Protein 3BRS (pdb70)

Radius of gyration: 25.24 Å; Cα contacts (8 Å, |Δi|>4): 1286; chains: 2; bounding box: 73×68×47 Å

Nearest PDB structures (foldseek):
  3brs-assembly1_A  TM=1.004E+00  e=4.257E-51  Lachnoclostridium phytofermentans ISDg
  3brs-assembly2_B  TM=1.001E+00  e=1.806E-47  Lachnoclostridium phytofermentans ISDg
  1drk-assembly1_A  TM=9.292E-01  e=7.943E-21  Escherichia coli
  1dbp-assembly1_A  TM=9.207E-01  e=5.103E-21  Escherichia coli
  1urp-assembly1_A  TM=7.206E-01  e=2.401E-20  Escherichia coli K-12

Sequence (542 aa):
QYYMICIPKVLDDSSDFWSVLVEGAQMAAKEYEIKLEFMAPEKEEDYLVQNELIEEAIKRKPDVVILLAAADYEKTYDAAKEIKDAGIKLIVIDSGMKQDIADITVATDNIQAGIRIGAVTKNLVRKSGKIGVISFVKNSKTAMDREEGLKIGLSDDSNKIEAIYYCDSNYDKAYDGTVELLTKYPDISVMVGLNQYSATGAARAIKDMSLEAKVKLVCIDSSMEQEGIFEAMVVQKPFNIGYLGVEKALKLLKKEYVPKQLDSGCALITKDQYYMICIPKVLDDSSDFWSVLVEGAQMAAKEYEIKLEFMAPEKEEDYLVQNELIEEAIKRKPDVILLAAADYEKTYDAAKEIKDAGIKLIVIDSGMKQDIADITVATDNIQAGIRIGAVTKNLVRKSGKIGVISFVKNSKTAMDREEGLKIGLSDDSNKIEAIYYCDSNYDKAYDGTVELLTKYPDISVMVGLNQYSATGAARAIKDMSLEAKVKLVCIDSSMEEEGIFEAMVVQKPFNIGYLGVEKALKLLKKEYVPKQLDSGCALITKD

InterPro domains:
  IPR025997 Periplasmic binding protein [PF13407] (45-291)
  IPR028082 Periplasmic binding protein-like I [SSF53822] (43-310)

Solvent-accessible surface area: 23848 Å² total; per-residue (Å²): 164,83,30,0,0,0,0,0,4,6,81,50,113,72,2,23,16,8,28,29,0,21,92,0,0,89,92,0,9,165,108,77,132,15,97,32,55,46,15,21,8,171,93,10,27,21,38,26,49,0,10,96,25,0,95,87,0,26,164,110,165,7,50,0,0,1,0,0,0,3,8,42,74,30,0,67,47,3,0,69,82,0,111,114,48,64,9,59,1,0,2,0,8,0,13,20,113,43,122,17,14,48,0,32,0,16,9,62,7,56,89,0,0,37,94,0,0,52,28,0,63,85,48,1,186,190,78,14,66,0,0,0,0,0,4,14,118,58,0,57,3,1,72,21,9,26,82,0,0,82,96,10,0,57,114,28,38,111,41,26,45,23,43,50,49,0,13,13,63,48,105,37,0,68,68,1,0,50,100,10,12,96,137,56,122,72,6,31,2,0,0,0,0,14,16,12,0,1,35,0,0,25,111,0,1,151,96,60,85,29,88,98,155,7,105,1,0,0,0,6,3,9,130,124,40,155,52,94,26,30,3,14,0,4,8,97,2,72,54,0,0,44,42,0,0,33,44,0,18,67,25,34,119,182,81,187,19,50,121,142,39,100,10,20,32,34,52,78,73,135,174,156,80,43,0,0,1,0,0,4,5,71,56,122,73,2,33,18,9,21,28,0,20,94,0,2,89,101,0,9,165,98,78,133,14,97,31,52,51,16,24,6,172,98,10,30,22,33,30,50,0,13,96,27,0,94,91,0,25,163,119,160,7,52,0,0,3,0,0,0,2,4,42,71,44,0,66,53,6,1,86,89,0,147,123,51,65,8,52,6,0,3,2,7,1,11,18,110,44,146,45,19,44,0,35,0,16,7,67,8,52,84,0,0,44,86,0,0,52,26,0,64,75,50,0,150,180,83,16,75,0,0,0,0,0,4,12,121,46,0,62,3,1,73,20,8,25,82,0,0,87,91,11,0,63,110,28,29,112,45,27,47,25,42,46,41,0,10,14,61,46,100,36,0,67,71,0,0,50,94,9,12,97,137,58,117,72,6,28,0,0,0,0,0,14,27,13,0,0,28,0,0,22,118,0,8,133,91,60,86,21,79,107,151,10,87,4,0,0,0,8,3,23,138,99,134,126,59,86,13,35,3,10,0,6,9,95,0,78,59,0,2,49,40,0,0,38,45,0,20,61,25,34,116,175,86,172,19,50,131,140,34,101,6,20,34,34,53,82,94,117,185

Structure (mmCIF, N/CA/C/O backbone):
data_3BRS
#
_entry.id   3BRS
#
_cell.length_a   68.620
_cell.length_b   54.700
_cell.length_c   90.240
_cell.angle_alpha   90.00
_cell.angle_beta   111.78
_cell.angle_gamma   90.00
#
_symmetry.space_group_name_H-M   'P 1 21 1'
#
loop_
_entity.id
_entity.type
_entity.pdbx_description
1 polymer 'Periplasmic binding protein/LacI transcriptional regulator'
2 water water
#
loop_
_atom_site.group_PDB
_atom_site.id
_atom_site.type_symbol
_atom_site.label_atom_id
_atom_site.label_alt_id
_atom_site.label_comp_id
_atom_site.label_asym_id
_atom_site.label_entity_id
_atom_site.label_seq_id
_atom_site.pdbx_PDB_ins_code
_atom_site.Cartn_x
_atom_site.Cartn_y
_atom_site.Cartn_z
_atom_site.occupancy
_atom_site.B_iso_or_equiv
_atom_site.auth_seq_id
_atom_site.auth_comp_id
_atom_site.auth_asym_id
_atom_site.auth_atom_id
_atom_site.pdbx_PDB_model_num
ATOM 1 N N . GLN A 1 5 ? 68.390 64.882 40.987 1.00 40.70 5 GLN A N 1
ATOM 2 C CA . GLN A 1 5 ? 68.804 63.766 40.074 1.00 41.52 5 GLN A CA 1
ATOM 3 C C . GLN A 1 5 ? 67.657 63.326 39.193 1.00 43.61 5 GLN A C 1
ATOM 4 O O . GLN A 1 5 ? 66.512 63.151 39.666 1.00 45.20 5 GLN A O 1
ATOM 10 N N . TYR A 1 6 ? 67.981 63.122 37.918 1.00 40.93 6 TYR A N 1
ATOM 11 C CA . TYR A 1 6 ? 67.060 62.532 36.959 1.00 34.63 6 TYR A CA 1
ATOM 12 C C . TYR A 1 6 ? 66.757 61.079 37.281 1.00 30.66 6 TYR A C 1
ATOM 13 O O . TYR A 1 6 ? 67.672 60.318 37.624 1.00 27.05 6 TYR A O 1
ATOM 22 N N . TYR A 1 7 ? 65.460 60.718 37.183 1.00 29.79 7 TYR A N 1
ATOM 23 C CA . TYR A 1 7 ? 64.983 59.349 37.413 1.00 29.70 7 TYR A CA 1
ATOM 24 C C . TYR A 1 7 ? 64.499 58.721 36.057 1.00 32.30 7 TYR A C 1
ATOM 25 O O . TYR A 1 7 ? 63.544 59.201 35.438 1.00 33.06 7 TYR A O 1
ATOM 34 N N . MET A 1 8 ? 65.191 57.656 35.642 1.00 29.46 8 MET A N 1
ATOM 35 C CA . MET A 1 8 ? 64.980 56.951 34.357 1.00 29.83 8 MET A CA 1
ATOM 36 C C . MET A 1 8 ? 64.652 55.483 34.622 1.00 29.69 8 MET A C 1
ATOM 37 O O . MET A 1 8 ? 65.196 54.866 35.515 1.00 28.90 8 MET A O 1
ATOM 42 N N . ILE A 1 9 ? 63.690 54.920 33.905 1.00 29.57 9 ILE A N 1
ATOM 43 C CA . ILE A 1 9 ? 63.422 53.473 34.141 1.00 27.83 9 ILE A CA 1
ATOM 44 C C . ILE A 1 9 ? 63.638 52.775 32.832 1.00 30.89 9 ILE A C 1
ATOM 45 O O . ILE A 1 9 ? 63.042 53.176 31.833 1.00 27.01 9 ILE A O 1
ATOM 50 N N . CYS A 1 10 ? 64.518 51.765 32.826 1.00 33.94 10 CYS A N 1
ATOM 51 C CA . CYS A 1 10 ? 64.789 50.984 31.601 1.00 33.33 10 CYS A CA 1
ATOM 52 C C . CYS A 1 10 ? 63.932 49.711 31.551 1.00 33.18 10 CYS A C 1
ATOM 53 O O . CYS A 1 10 ? 63.868 48.976 32.572 1.00 35.66 10 CYS A O 1
ATOM 56 N N . ILE A 1 11 ? 63.285 49.429 30.419 1.00 29.85 11 ILE A N 1
ATOM 57 C CA . ILE A 1 11 ? 62.387 48.263 30.323 1.00 31.78 11 ILE A CA 1
ATOM 58 C C . ILE A 1 11 ? 62.836 47.451 29.178 1.00 32.57 11 ILE A C 1
ATOM 59 O O . ILE A 1 11 ? 62.378 47.674 28.071 1.00 30.82 11 ILE A O 1
ATOM 64 N N . PRO A 1 12 ? 63.823 46.579 29.400 1.00 34.31 12 PRO A N 1
ATOM 65 C CA . PRO A 1 12 ? 64.252 45.691 28.290 1.00 31.92 12 PRO A CA 1
ATOM 66 C C . PRO A 1 12 ? 63.161 44.652 27.942 1.00 32.64 12 PRO A C 1
ATOM 67 O O . PRO A 1 12 ? 62.089 44.657 28.540 1.00 34.10 12 PRO A O 1
ATOM 71 N N . LYS A 1 13 ? 63.363 43.826 26.915 1.00 32.38 13 LYS A N 1
ATOM 72 C CA . LYS A 1 13 ? 62.374 42.798 26.589 1.00 28.55 13 LYS A CA 1
ATOM 73 C C . LYS A 1 13 ? 62.473 41.692 27.614 1.00 30.07 13 LYS A C 1
ATOM 74 O O . LYS A 1 13 ? 61.424 41.089 27.924 1.00 29.43 13 LYS A O 1
ATOM 80 N N . VAL A 1 14 ? 63.716 41.412 28.078 1.00 26.83 14 VAL A N 1
ATOM 81 C CA . VAL A 1 14 ? 64.035 40.560 29.240 1.00 33.17 14 VAL A CA 1
ATOM 82 C C . VAL A 1 14 ? 65.310 41.028 29.949 1.00 35.45 14 VAL A C 1
ATOM 83 O O . VAL A 1 14 ? 66.172 41.643 29.334 1.00 36.51 14 VAL A O 1
ATOM 87 N N . LEU A 1 15 ? 65.457 40.619 31.205 1.00 38.26 15 LEU A N 1
ATOM 88 C CA . LEU A 1 15 ? 66.734 40.692 31.918 1.00 44.12 15 LEU A CA 1
ATOM 89 C C . LEU A 1 15 ? 67.243 39.270 32.118 1.00 48.20 15 LEU A C 1
ATOM 90 O O . LEU A 1 15 ? 67.103 38.742 33.184 1.00 49.59 15 LEU A O 1
ATOM 95 N N . ASP A 1 16 ? 67.801 38.650 31.086 1.00 51.86 16 ASP A N 1
ATOM 96 C CA . ASP A 1 16 ? 68.097 37.232 31.112 1.00 55.23 16 ASP A CA 1
ATOM 97 C C . ASP A 1 16 ? 69.493 37.089 31.668 1.00 59.04 16 ASP A C 1
ATOM 98 O O . ASP A 1 16 ? 69.658 36.537 32.746 1.00 61.87 16 ASP A O 1
ATOM 103 N N . ASP A 1 17 ? 70.502 37.576 30.959 1.00 58.06 17 ASP A N 1
ATOM 104 C CA . ASP A 1 17 ? 71.854 37.534 31.504 1.00 59.67 17 ASP A CA 1
ATOM 105 C C . ASP A 1 17 ? 72.616 36.188 31.435 1.00 57.76 17 ASP A C 1
ATOM 106 O O . ASP A 1 17 ? 73.767 36.120 31.791 1.00 58.21 17 ASP A O 1
ATOM 111 N N . SER A 1 18 ? 71.977 35.143 30.935 1.00 56.76 18 SER A N 1
ATOM 112 C CA . SER A 1 18 ? 72.689 34.179 30.123 1.00 56.23 18 SER A CA 1
ATOM 113 C C . SER A 1 18 ? 72.716 34.821 28.724 1.00 54.83 18 SER A C 1
ATOM 114 O O . SER A 1 18 ? 73.510 34.442 27.857 1.00 55.12 18 SER A O 1
ATOM 117 N N . SER A 1 19 ? 71.846 35.818 28.523 1.00 51.84 19 SER A N 1
ATOM 118 C CA . SER A 1 19 ? 71.808 36.615 27.273 1.00 47.93 19 SER A CA 1
ATOM 119 C C . SER A 1 19 ? 72.970 37.632 27.211 1.00 46.81 19 SER A C 1
ATOM 120 O O . SER A 1 19 ? 73.142 38.464 28.072 1.00 49.63 19 SER A O 1
ATOM 123 N N . ASP A 1 20 ? 73.779 37.581 26.192 1.00 43.51 20 ASP A N 1
ATOM 124 C CA . ASP A 1 20 ? 74.872 38.451 26.199 1.00 44.49 20 ASP A CA 1
ATOM 125 C C . ASP A 1 20 ? 74.465 39.795 25.596 1.00 43.79 20 ASP A C 1
ATOM 126 O O . ASP A 1 20 ? 75.141 40.779 25.823 1.00 47.18 20 ASP A O 1
ATOM 131 N N . PHE A 1 21 ? 73.367 39.853 24.848 1.00 40.32 21 PHE A N 1
ATOM 132 C CA . PHE A 1 21 ? 72.832 41.145 24.393 1.00 37.97 21 PHE A CA 1
ATOM 133 C C . PHE A 1 21 ? 72.215 41.920 25.568 1.00 36.89 21 PHE A C 1
ATOM 134 O O . PHE A 1 21 ? 72.535 43.075 25.773 1.00 34.64 21 PHE A O 1
ATOM 142 N N . TRP A 1 22 ? 71.272 41.299 26.269 1.00 34.93 22 TRP A N 1
ATOM 143 C CA . TRP A 1 22 ? 70.571 42.019 27.299 1.00 34.62 22 TRP A CA 1
ATOM 144 C C . TRP A 1 22 ? 71.504 42.353 28.410 1.00 35.16 22 TRP A C 1
ATOM 145 O O . TRP A 1 22 ? 71.386 43.428 29.018 1.00 35.80 22 TRP A O 1
ATOM 156 N N . SER A 1 23 ? 72.459 41.477 28.670 1.00 33.72 23 SER A N 1
ATOM 157 C CA . SER A 1 23 ? 73.415 41.732 29.769 1.00 32.67 23 SER A CA 1
ATOM 158 C C . SER A 1 23 ? 74.258 42.939 29.502 1.00 30.03 23 SER A C 1
ATOM 159 O O . SER A 1 23 ? 74.502 43.683 30.397 1.00 30.81 23 SER A O 1
ATOM 162 N N . VAL A 1 24 ? 74.804 43.067 28.311 1.00 28.77 24 VAL A N 1
ATOM 163 C CA . VAL A 1 24 ? 75.712 44.164 28.005 1.00 30.72 24 VAL A CA 1
ATOM 164 C C . VAL A 1 24 ? 75.016 45.526 27.824 1.00 31.93 24 VAL A C 1
ATOM 165 O O . VAL A 1 24 ? 75.562 46.572 28.202 1.00 32.01 24 VAL A O 1
ATOM 169 N N . LEU A 1 25 ? 73.771 45.497 27.298 1.00 30.46 25 LEU A N 1
ATOM 170 C CA . LEU A 1 25 ? 72.920 46.695 27.127 1.00 29.99 25 LEU A CA 1
ATOM 171 C C . LEU A 1 25 ? 72.731 47.300 28.496 1.00 29.27 25 LEU A C 1
ATOM 172 O O . LEU A 1 25 ? 72.840 48.513 28.710 1.00 31.64 25 LEU A O 1
ATOM 177 N N . VAL A 1 26 ? 72.458 46.450 29.452 1.00 25.69 26 VAL A N 1
ATOM 178 C CA . VAL A 1 26 ? 72.261 46.892 30.850 1.00 24.10 26 VAL A CA 1
ATOM 179 C C . VAL A 1 26 ? 73.547 47.509 31.339 1.00 26.29 26 VAL A C 1
ATOM 180 O O . VAL A 1 26 ? 73.522 48.596 31.916 1.00 30.12 26 VAL A O 1
ATOM 184 N N . GLU A 1 27 ? 74.694 46.856 31.104 1.00 25.11 27 GLU A N 1
ATOM 185 C CA . GLU A 1 27 ? 75.975 47.453 31.500 1.00 27.53 27 GLU A CA 1
ATOM 186 C C . GLU A 1 27 ? 76.201 48.755 30.887 1.00 29.85 27 GLU A C 1
ATOM 187 O O . GLU A 1 27 ? 76.694 49.645 31.574 1.00 31.52 27 GLU A O 1
ATOM 193 N N . GLY A 1 28 ? 75.860 48.934 29.591 1.00 31.32 28 GLY A N 1
ATOM 194 C CA . GLY A 1 28 ? 76.114 50.229 29.002 1.00 29.83 28 GLY A CA 1
ATOM 195 C C . GLY A 1 28 ? 75.260 51.335 29.590 1.00 29.77 28 GLY A C 1
ATOM 196 O O . GLY A 1 28 ? 75.694 52.418 29.717 1.00 27.22 28 GLY A O 1
ATOM 197 N N . ALA A 1 29 ? 73.988 51.076 29.880 1.00 31.07 29 ALA A N 1
ATOM 198 C CA . ALA A 1 29 ? 73.118 52.075 30.432 1.00 28.01 29 ALA A CA 1
ATOM 199 C C . ALA A 1 29 ? 73.493 52.351 31.917 1.00 28.80 29 ALA A C 1
ATOM 200 O O . ALA A 1 29 ? 73.494 53.498 32.399 1.00 28.34 29 ALA A O 1
ATOM 202 N N . GLN A 1 30 ? 73.860 51.329 32.660 1.00 29.26 30 GLN A N 1
ATOM 203 C CA . GLN A 1 30 ? 74.327 51.595 34.010 1.00 31.78 30 GLN A CA 1
ATOM 204 C C . GLN A 1 30 ? 75.654 52.333 34.015 1.00 34.73 30 GLN A C 1
ATOM 205 O O . GLN A 1 30 ? 75.907 53.081 34.969 1.00 36.19 30 GLN A O 1
ATOM 211 N N . MET A 1 31 ? 76.501 52.158 32.989 1.00 34.52 31 MET A N 1
ATOM 212 C CA . MET A 1 31 ? 77.711 52.995 32.902 1.00 37.65 31 MET A CA 1
ATOM 213 C C . MET A 1 31 ? 77.425 54.479 32.580 1.00 35.91 31 MET A C 1
ATOM 214 O O . MET A 1 31 ? 77.919 55.401 33.244 1.00 33.92 31 MET A O 1
ATOM 219 N N . ALA A 1 32 ? 76.634 54.724 31.559 1.00 35.64 32 ALA A N 1
ATOM 220 C CA . ALA A 1 32 ? 76.087 56.085 31.403 1.00 35.39 32 ALA A CA 1
ATOM 221 C C . ALA A 1 32 ? 75.442 56.692 32.708 1.00 36.66 32 ALA A C 1
ATOM 222 O O . ALA A 1 32 ? 75.742 57.843 33.046 1.00 36.12 32 ALA A O 1
ATOM 224 N N . ALA A 1 33 ? 74.560 55.962 33.415 1.00 36.40 33 ALA A N 1
ATOM 225 C CA . ALA A 1 33 ? 73.916 56.493 34.655 1.00 35.57 33 ALA A CA 1
ATOM 226 C C . ALA A 1 33 ? 74.924 56.833 35.725 1.00 37.25 33 ALA A C 1
ATOM 227 O O . ALA A 1 33 ? 74.713 57.754 36.550 1.00 38.27 33 ALA A O 1
ATOM 229 N N . LYS A 1 34 ? 75.949 55.994 35.790 1.00 37.30 34 LYS A N 1
ATOM 230 C CA . LYS A 1 34 ? 77.111 56.227 36.656 1.00 37.76 34 LYS A CA 1
ATOM 231 C C . LYS A 1 34 ? 77.767 57.535 36.226 1.00 37.76 34 LYS A C 1
ATOM 232 O O . LYS A 1 34 ? 77.995 58.419 37.025 1.00 38.27 34 LYS A O 1
ATOM 238 N N . GLU A 1 35 ? 78.048 57.654 34.940 1.00 39.38 35 GLU A N 1
ATOM 239 C CA . GLU A 1 35 ? 78.893 58.740 34.425 1.00 41.26 35 GLU A CA 1
ATOM 240 C C . GLU A 1 35 ? 78.173 60.061 34.556 1.00 41.11 35 GLU A C 1
ATOM 241 O O . GLU A 1 35 ? 78.798 61.105 34.740 1.00 40.15 35 GLU A O 1
ATOM 247 N N . TYR A 1 36 ? 76.844 60.007 34.435 1.00 41.14 36 TYR A N 1
ATOM 248 C CA . TYR A 1 36 ? 76.006 61.191 34.519 1.00 42.32 36 TYR A CA 1
ATOM 249 C C . TYR A 1 36 ? 75.225 61.379 35.841 1.00 42.83 36 TYR A C 1
ATOM 250 O O . TYR A 1 36 ? 74.436 62.322 35.953 1.00 41.08 36 TYR A O 1
ATOM 259 N N . GLU A 1 37 ? 75.445 60.504 36.842 1.00 43.98 37 GLU A N 1
ATOM 260 C CA . GLU A 1 37 ? 74.759 60.638 38.130 1.00 42.74 37 GLU A CA 1
ATOM 261 C C . GLU A 1 37 ? 73.221 60.559 37.954 1.00 41.35 37 GLU A C 1
ATOM 262 O O . GLU A 1 37 ? 72.482 61.511 38.294 1.00 41.11 37 GLU A O 1
ATOM 268 N N . ILE A 1 38 ? 72.751 59.435 37.425 1.00 39.19 38 ILE A N 1
ATOM 269 C CA . ILE A 1 38 ? 71.347 59.296 37.075 1.00 37.88 38 ILE A CA 1
ATOM 270 C C . ILE A 1 38 ? 70.775 58.227 37.998 1.00 39.67 38 ILE A C 1
ATOM 271 O O . ILE A 1 38 ? 71.436 57.248 38.287 1.00 40.97 38 ILE A O 1
ATOM 276 N N . LYS A 1 39 ? 69.553 58.398 38.483 1.00 39.16 39 LYS A N 1
ATOM 277 C CA . LYS A 1 39 ? 68.918 57.279 39.151 1.00 38.10 39 LYS A CA 1
ATOM 278 C C . LYS A 1 39 ? 68.255 56.378 38.093 1.00 36.44 39 LYS A C 1
ATOM 279 O O . LYS A 1 39 ? 67.380 56.834 37.432 1.00 39.92 39 LYS A O 1
ATOM 285 N N . LEU A 1 40 ? 68.648 55.103 37.978 1.00 35.02 40 LEU A N 1
ATOM 286 C CA . LEU A 1 40 ? 68.192 54.181 36.894 1.00 36.57 40 LEU A CA 1
ATOM 287 C C . LEU A 1 40 ? 67.665 52.884 37.523 1.00 35.46 40 LEU A C 1
ATOM 288 O O . LEU A 1 40 ? 68.412 52.181 38.229 1.00 32.56 40 LEU A O 1
ATOM 293 N N . GLU A 1 41 ? 66.383 52.574 37.285 1.00 35.38 41 GLU A N 1
ATOM 294 C CA . GLU A 1 41 ? 65.863 51.255 37.645 1.00 34.45 41 GLU A CA 1
ATOM 295 C C . GLU A 1 41 ? 65.636 50.410 36.328 1.00 32.94 41 GLU A C 1
ATOM 296 O O . GLU A 1 41 ? 65.458 50.985 35.244 1.00 30.98 41 GLU A O 1
ATOM 302 N N . PHE A 1 42 ? 65.706 49.059 36.416 1.00 33.09 42 PHE A N 1
ATOM 303 C CA . PHE A 1 42 ? 65.268 48.097 35.361 1.00 31.52 42 PHE A CA 1
ATOM 304 C C . PHE A 1 42 ? 64.034 47.271 35.749 1.00 32.03 42 PHE A C 1
ATOM 305 O O . PHE A 1 42 ? 63.856 46.928 36.909 1.00 35.48 42 PHE A O 1
ATOM 313 N N . MET A 1 43 ? 63.146 47.039 34.809 1.00 28.86 43 MET A N 1
ATOM 314 C CA . MET A 1 43 ? 61.932 46.276 35.031 1.00 33.63 43 MET A CA 1
ATOM 315 C C . MET A 1 43 ? 61.843 45.478 33.720 1.00 34.61 43 MET A C 1
ATOM 316 O O . MET A 1 43 ? 62.106 46.058 32.704 1.00 34.85 43 MET A O 1
ATOM 321 N N . ALA A 1 44 ? 61.485 44.182 33.728 1.00 33.44 44 ALA A N 1
ATOM 322 C CA . ALA A 1 44 ? 61.447 43.410 32.494 1.00 33.70 44 ALA A CA 1
ATOM 323 C C . ALA A 1 44 ? 60.637 42.186 32.842 1.00 35.80 44 ALA A C 1
ATOM 324 O O . ALA A 1 44 ? 60.611 41.775 34.030 1.00 34.98 44 ALA A O 1
ATOM 326 N N . PRO A 1 45 ? 59.916 41.633 31.843 1.00 35.21 45 PRO A N 1
ATOM 327 C CA . PRO A 1 45 ? 59.248 40.327 32.106 1.00 32.74 45 PRO A CA 1
ATOM 328 C C . PRO A 1 45 ? 60.311 39.249 32.151 1.00 28.48 45 PRO A C 1
ATOM 329 O O . PRO A 1 45 ? 61.569 39.522 31.999 1.00 26.18 45 PRO A O 1
ATOM 333 N N . GLU A 1 46 ? 59.830 38.040 32.332 1.00 29.06 46 GLU A N 1
ATOM 334 C CA . GLU A 1 46 ? 60.732 36.916 32.393 1.00 34.75 46 GLU A CA 1
ATOM 335 C C . GLU A 1 46 ? 61.005 36.324 31.070 1.00 35.37 46 GLU A C 1
ATOM 336 O O . GLU A 1 46 ? 61.992 35.665 30.903 1.00 37.54 46 GLU A O 1
ATOM 342 N N . LYS A 1 47 ? 60.170 36.636 30.095 1.00 34.96 47 LYS A N 1
ATOM 343 C CA . LYS A 1 47 ? 60.324 36.129 28.725 1.00 33.55 47 LYS A CA 1
ATOM 344 C C . LYS A 1 47 ? 60.186 37.243 27.750 1.00 31.69 47 LYS A C 1
ATOM 345 O O . LYS A 1 47 ? 59.218 37.986 27.853 1.00 30.25 47 LYS A O 1
ATOM 351 N N . GLU A 1 48 ? 60.990 37.230 26.682 1.00 31.00 48 GLU A N 1
ATOM 352 C CA . GLU A 1 48 ? 60.932 38.217 25.564 1.00 30.78 48 GLU A CA 1
ATOM 353 C C . GLU A 1 48 ? 59.597 38.485 24.920 1.00 33.56 48 GLU A C 1
ATOM 354 O O . GLU A 1 48 ? 59.301 39.632 24.400 1.00 34.12 48 GLU A O 1
ATOM 360 N N . GLU A 1 49 ? 58.814 37.430 24.826 1.00 32.86 49 GLU A N 1
ATOM 361 C CA . GLU A 1 49 ? 57.566 37.536 24.072 1.00 34.48 49 GLU A CA 1
ATOM 362 C C . GLU A 1 49 ? 56.405 37.916 24.935 1.00 36.75 49 GLU A C 1
ATOM 363 O O . GLU A 1 49 ? 55.280 38.062 24.441 1.00 38.39 49 GLU A O 1
ATOM 369 N N . ASP A 1 50 ? 56.617 38.063 26.245 1.00 38.67 50 ASP A N 1
ATOM 370 C CA . ASP A 1 50 ? 55.476 38.329 27.115 1.00 33.41 50 ASP A CA 1
ATOM 371 C C . ASP A 1 50 ? 55.066 39.810 27.049 1.00 31.78 50 ASP A C 1
ATOM 372 O O . ASP A 1 50 ? 55.160 40.590 27.988 1.00 32.09 50 ASP A O 1
ATOM 377 N N . TYR A 1 51 ? 54.569 40.250 25.928 1.00 30.31 51 TYR A N 1
ATOM 378 C CA . TYR A 1 51 ? 54.203 41.695 25.854 1.00 28.59 51 TYR A CA 1
ATOM 379 C C . TYR A 1 51 ? 53.103 42.113 26.866 1.00 30.90 51 TYR A C 1
ATOM 380 O O . TYR A 1 51 ? 52.987 43.311 27.173 1.00 31.00 51 TYR A O 1
ATOM 389 N N . LEU A 1 52 ? 52.327 41.171 27.420 1.00 29.82 52 LEU A N 1
ATOM 390 C CA . LEU A 1 52 ? 51.143 41.588 28.171 1.00 31.31 52 LEU A CA 1
ATOM 391 C C . LEU A 1 52 ? 51.676 42.052 29.548 1.00 30.45 52 LEU A C 1
ATOM 392 O O . LEU A 1 52 ? 51.185 43.011 30.211 1.00 26.83 52 LEU A O 1
ATOM 397 N N . VAL A 1 53 ? 52.784 41.399 29.889 1.00 33.40 53 VAL A N 1
ATOM 398 C CA . VAL A 1 53 ? 53.455 41.586 31.144 1.00 33.73 53 VAL A CA 1
ATOM 399 C C . VAL A 1 53 ? 54.335 42.767 31.015 1.00 31.13 53 VAL A C 1
ATOM 400 O O . VAL A 1 53 ? 54.475 43.542 31.974 1.00 32.45 53 VAL A O 1
ATOM 404 N N . GLN A 1 54 ? 54.919 42.922 29.855 1.00 24.54 54 GLN A N 1
ATOM 405 C CA . GLN A 1 54 ? 55.667 44.188 29.568 1.00 26.25 54 GLN A CA 1
ATOM 406 C C . GLN A 1 54 ? 54.811 45.428 29.585 1.00 26.19 54 GLN A C 1
ATOM 407 O O . GLN A 1 54 ? 55.185 46.459 30.153 1.00 27.04 54 GLN A O 1
ATOM 413 N N . ASN A 1 55 ? 53.610 45.318 29.009 1.00 23.73 55 ASN A N 1
ATOM 414 C CA . ASN A 1 55 ? 52.604 46.401 29.146 1.00 24.39 55 ASN A CA 1
ATOM 415 C C . ASN A 1 55 ? 52.199 46.737 30.582 1.00 25.41 55 ASN A C 1
ATOM 416 O O . ASN A 1 55 ? 52.036 47.915 30.967 1.00 29.55 55 ASN A O 1
ATOM 421 N N . GLU A 1 56 ? 52.003 45.732 31.404 1.00 25.25 56 GLU A N 1
ATOM 422 C CA . GLU A 1 56 ? 51.763 45.958 32.846 1.00 25.05 56 GLU A CA 1
ATOM 423 C C . GLU A 1 56 ? 52.895 46.708 33.504 1.00 25.48 56 GLU A C 1
ATOM 424 O O . GLU A 1 56 ? 52.655 47.601 34.295 1.00 32.34 56 GLU A O 1
ATOM 430 N N . LEU A 1 57 ? 54.141 46.316 33.206 1.00 21.48 57 LEU A N 1
ATOM 431 C CA . LEU A 1 57 ? 55.388 46.951 33.754 1.00 22.15 57 LEU A CA 1
ATOM 432 C C . LEU A 1 57 ? 55.524 48.392 33.265 1.00 28.62 57 LEU A C 1
ATOM 433 O O . LEU A 1 57 ? 55.940 49.274 34.001 1.00 31.76 57 LEU A O 1
ATOM 438 N N . ILE A 1 58 ? 55.161 48.672 32.003 1.00 27.87 58 ILE A N 1
ATOM 439 C CA . ILE A 1 58 ? 55.099 50.076 31.594 1.00 24.48 58 ILE A CA 1
ATOM 440 C C . ILE A 1 58 ? 54.075 50.839 32.379 1.00 27.49 58 ILE A C 1
ATOM 441 O O . ILE A 1 58 ? 54.363 51.930 32.817 1.00 27.47 58 ILE A O 1
ATOM 446 N N . GLU A 1 59 ? 52.860 50.314 32.528 1.00 31.02 59 GLU A N 1
ATOM 447 C CA . GLU A 1 59 ? 51.890 51.027 33.317 1.00 35.18 59 GLU A CA 1
ATOM 448 C C . GLU A 1 59 ? 52.484 51.352 34.746 1.00 35.45 59 GLU A C 1
ATOM 449 O O . GLU A 1 59 ? 52.380 52.510 35.261 1.00 32.17 59 GLU A O 1
ATOM 455 N N . GLU A 1 60 ? 53.070 50.318 35.381 1.00 37.64 60 GLU A N 1
ATOM 456 C CA . GLU A 1 60 ? 53.745 50.417 36.686 1.00 36.72 60 GLU A CA 1
ATOM 457 C C . GLU A 1 60 ? 54.879 51.484 36.624 1.00 33.94 60 GLU A C 1
ATOM 458 O O . GLU A 1 60 ? 55.082 52.244 37.602 1.00 31.28 60 GLU A O 1
ATOM 464 N N . ALA A 1 61 ? 55.631 51.504 35.516 1.00 29.88 61 ALA A N 1
ATOM 465 C CA . ALA A 1 61 ? 56.749 52.456 35.285 1.00 32.79 61 ALA A CA 1
ATOM 466 C C . ALA A 1 61 ? 56.220 53.899 35.362 1.00 36.80 61 ALA A C 1
ATOM 467 O O . ALA A 1 61 ? 56.710 54.739 36.095 1.00 37.68 61 ALA A O 1
ATOM 469 N N . ILE A 1 62 ? 55.136 54.133 34.632 1.00 37.50 62 ILE A N 1
ATOM 470 C CA . ILE A 1 62 ? 54.452 55.419 34.577 1.00 37.30 62 ILE A CA 1
ATOM 471 C C . ILE A 1 62 ? 54.004 55.882 35.962 1.00 35.87 62 ILE A C 1
ATOM 472 O O . ILE A 1 62 ? 54.207 57.036 36.279 1.00 34.62 62 ILE A O 1
ATOM 477 N N . LYS A 1 63 ? 53.409 54.999 36.763 1.00 34.69 63 LYS A N 1
ATOM 478 C CA . LYS A 1 63 ? 53.081 55.349 38.164 1.00 37.45 63 LYS A CA 1
ATOM 479 C C . LYS A 1 63 ? 54.260 55.586 39.093 1.00 37.90 63 LYS A C 1
ATOM 480 O O . LYS A 1 63 ? 54.098 56.197 40.147 1.00 40.22 63 LYS A O 1
ATOM 486 N N . ARG A 1 64 ? 55.461 55.163 38.725 1.00 37.04 64 ARG A N 1
ATOM 487 C CA . ARG A 1 64 ? 56.645 55.589 39.499 1.00 32.18 64 ARG A CA 1
ATOM 488 C C . ARG A 1 64 ? 57.109 57.014 39.212 1.00 32.62 64 ARG A C 1
ATOM 489 O O . ARG A 1 64 ? 57.978 57.506 39.882 1.00 30.82 64 ARG A O 1
ATOM 497 N N . LYS A 1 65 ? 56.527 57.705 38.216 1.00 38.04 65 LYS A N 1
ATOM 498 C CA . LYS A 1 65 ? 56.857 59.166 37.905 1.00 36.45 65 LYS A CA 1
ATOM 499 C C . LYS A 1 65 ? 58.391 59.334 37.654 1.00 36.30 65 LYS A C 1
ATOM 500 O O . LYS A 1 65 ? 59.085 60.161 38.201 1.00 38.00 65 LYS A O 1
ATOM 506 N N . PRO A 1 66 ? 58.907 58.541 36.749 1.00 32.27 66 PRO A N 1
ATOM 507 C CA . PRO A 1 66 ? 60.298 58.787 36.241 1.00 27.64 66 PRO A CA 1
ATOM 508 C C . PRO A 1 66 ? 60.289 59.994 35.238 1.00 27.32 66 PRO A C 1
ATOM 509 O O . PRO A 1 66 ? 59.196 60.487 34.816 1.00 28.60 66 PRO A O 1
ATOM 513 N N . ASP A 1 67 ? 61.462 60.498 34.884 1.00 25.19 67 ASP A N 1
ATOM 514 C CA . ASP A 1 67 ? 61.580 61.539 33.894 1.00 27.13 67 ASP A CA 1
ATOM 515 C C . ASP A 1 67 ? 61.581 60.922 32.485 1.00 28.72 67 ASP A C 1
ATOM 516 O O . ASP A 1 67 ? 61.144 61.540 31.498 1.00 31.32 67 ASP A O 1
ATOM 521 N N . VAL A 1 68 ? 62.040 59.676 32.398 1.00 26.93 68 VAL A N 1
ATOM 522 C CA A VAL A 1 68 ? 62.299 58.997 31.110 0.50 26.13 68 VAL A CA 1
ATOM 523 C CA B VAL A 1 68 ? 62.217 59.016 31.089 0.50 26.51 68 VAL A CA 1
ATOM 524 C C . VAL A 1 68 ? 61.986 57.539 31.256 1.00 28.03 68 VAL A C 1
ATOM 525 O O . VAL A 1 68 ? 62.290 56.954 32.289 1.00 29.85 68 VAL A O 1
ATOM 532 N N . ILE A 1 69 ? 61.409 56.926 30.239 1.00 29.63 69 ILE A N 1
ATOM 533 C CA . ILE A 1 69 ? 61.358 55.463 30.245 1.00 29.40 69 ILE A CA 1
ATOM 534 C C . ILE A 1 69 ? 62.097 55.032 28.994 1.00 29.62 69 ILE A C 1
ATOM 535 O O . ILE A 1 69 ? 61.834 55.587 27.908 1.00 27.98 69 ILE A O 1
ATOM 540 N N . LEU A 1 70 ? 63.041 54.088 29.107 1.00 30.21 70 LEU A N 1
ATOM 541 C CA . LEU A 1 70 ? 63.683 53.518 27.905 1.00 30.11 70 LEU A CA 1
ATOM 542 C C . LEU A 1 70 ? 63.041 52.161 27.623 1.00 30.20 70 LEU A C 1
ATOM 543 O O . LEU A 1 70 ? 62.968 51.349 28.534 1.00 31.28 70 LEU A O 1
ATOM 548 N N . LEU A 1 71 ? 62.658 51.852 26.378 1.00 25.16 71 LEU A N 1
ATOM 549 C CA . LEU A 1 71 ? 61.769 50.753 26.241 1.00 23.36 71 LEU A CA 1
ATOM 550 C C . LEU A 1 71 ? 62.201 49.981 25.063 1.00 26.67 71 LEU A C 1
ATOM 551 O O . LEU A 1 71 ? 62.377 50.589 24.002 1.00 29.13 71 LEU A O 1
ATOM 556 N N . ALA A 1 72 ? 62.369 48.657 25.231 1.00 26.30 72 ALA A N 1
ATOM 557 C CA . ALA A 1 72 ? 62.594 47.756 24.058 1.00 27.49 72 ALA A CA 1
ATOM 558 C C . ALA A 1 72 ? 61.240 47.088 23.881 1.00 30.06 72 ALA A C 1
ATOM 559 O O . ALA A 1 72 ? 60.771 46.402 24.781 1.00 33.08 72 ALA A O 1
ATOM 561 N N . ALA A 1 73 ? 60.535 47.442 22.785 1.00 29.00 73 ALA A N 1
ATOM 562 C CA . ALA A 1 73 ? 59.099 47.112 22.683 1.00 25.95 73 ALA A CA 1
ATOM 563 C C . ALA A 1 73 ? 58.988 45.636 22.380 1.00 25.78 73 ALA A C 1
ATOM 564 O O . ALA A 1 73 ? 59.435 45.126 21.319 1.00 26.09 73 ALA A O 1
ATOM 566 N N . ALA A 1 74 ? 58.267 44.915 23.210 1.00 26.94 74 ALA A N 1
ATOM 567 C CA . ALA A 1 74 ? 58.100 43.462 22.925 1.00 28.28 74 ALA A CA 1
ATOM 568 C C . ALA A 1 74 ? 57.358 43.180 21.605 1.00 31.56 74 ALA A C 1
ATOM 569 O O . ALA A 1 74 ? 57.592 42.189 20.948 1.00 34.74 74 ALA A O 1
ATOM 571 N N . ASP A 1 75 ? 56.395 44.014 21.279 1.00 28.97 75 ASP A N 1
ATOM 572 C CA . ASP A 1 75 ? 55.524 43.759 20.158 1.00 27.34 75 ASP A CA 1
ATOM 573 C C . ASP A 1 75 ? 55.404 45.019 19.302 1.00 25.44 75 ASP A C 1
ATOM 574 O O . ASP A 1 75 ? 55.070 46.119 19.797 1.00 25.42 75 ASP A O 1
ATOM 579 N N . TYR A 1 76 ? 55.618 44.853 18.009 1.00 23.88 76 TYR A N 1
ATOM 580 C CA . TYR A 1 76 ? 55.608 45.932 17.079 1.00 23.21 76 TYR A CA 1
ATOM 581 C C . TYR A 1 76 ? 54.276 46.687 17.072 1.00 27.34 76 TYR A C 1
ATOM 582 O O . TYR A 1 76 ? 54.267 47.919 16.919 1.00 30.48 76 TYR A O 1
ATOM 591 N N . GLU A 1 77 ? 53.157 45.985 17.213 1.00 30.75 77 GLU A N 1
ATOM 592 C CA . GLU A 1 77 ? 51.809 46.653 17.281 1.00 33.46 77 GLU A CA 1
ATOM 593 C C . GLU A 1 77 ? 51.141 46.840 18.675 1.00 34.41 77 GLU A C 1
ATOM 594 O O . GLU A 1 77 ? 50.376 47.785 18.877 1.00 37.38 77 GLU A O 1
ATOM 600 N N . LYS A 1 78 ? 51.460 45.974 19.653 1.00 31.82 78 LYS A N 1
ATOM 601 C CA . LYS A 1 78 ? 50.648 45.877 20.895 1.00 30.38 78 LYS A CA 1
ATOM 602 C C . LYS A 1 78 ? 51.233 46.510 22.103 1.00 32.00 78 LYS A C 1
ATOM 603 O O . LYS A 1 78 ? 50.468 46.892 23.003 1.00 34.35 78 LYS A O 1
ATOM 609 N N . THR A 1 79 ? 52.572 46.675 22.109 1.00 29.88 79 THR A N 1
ATOM 610 C CA . THR A 1 79 ? 53.273 47.466 23.104 1.00 30.94 79 THR A CA 1
ATOM 611 C C . THR A 1 79 ? 52.680 48.930 23.319 1.00 30.35 79 THR A C 1
ATOM 612 O O . THR A 1 79 ? 52.597 49.476 24.424 1.00 30.13 79 THR A O 1
ATOM 616 N N . TYR A 1 80 ? 52.298 49.521 22.206 1.00 29.55 80 TYR A N 1
ATOM 617 C CA . TYR A 1 80 ? 51.717 50.829 22.140 1.00 29.68 80 TYR A CA 1
ATOM 618 C C . TYR A 1 80 ? 50.461 50.791 23.006 1.00 31.20 80 TYR A C 1
ATOM 619 O O . TYR A 1 80 ? 50.092 51.772 23.546 1.00 30.87 80 TYR A O 1
ATOM 628 N N . ASP A 1 81 ? 49.797 49.660 23.157 1.00 33.88 81 ASP A N 1
ATOM 629 C CA . ASP A 1 81 ? 48.587 49.698 23.988 1.00 34.45 81 ASP A CA 1
ATOM 630 C C . ASP A 1 81 ? 48.896 50.296 25.351 1.00 33.67 81 ASP A C 1
ATOM 631 O O . ASP A 1 81 ? 47.999 50.786 26.054 1.00 35.55 81 ASP A O 1
ATOM 636 N N . ALA A 1 82 ? 50.153 50.213 25.763 1.00 29.63 82 ALA A N 1
ATOM 637 C CA . ALA A 1 82 ? 50.458 50.655 27.098 1.00 30.21 82 ALA A CA 1
ATOM 638 C C . ALA A 1 82 ? 51.386 51.822 26.936 1.00 31.24 82 ALA A C 1
ATOM 639 O O . ALA A 1 82 ? 51.257 52.795 27.677 1.00 29.04 82 ALA A O 1
ATOM 641 N N . ALA A 1 83 ? 52.304 51.733 25.978 1.00 32.30 83 ALA A N 1
ATOM 642 C CA . ALA A 1 83 ? 53.264 52.865 25.792 1.00 35.61 83 ALA A CA 1
ATOM 643 C C . ALA A 1 83 ? 52.677 54.195 25.242 1.00 34.93 83 ALA A C 1
ATOM 644 O O . ALA A 1 83 ? 53.310 55.269 25.399 1.00 33.76 83 ALA A O 1
ATOM 646 N N . LYS A 1 84 ? 51.448 54.133 24.708 1.00 34.77 84 LYS A N 1
ATOM 647 C CA . LYS A 1 84 ? 50.737 55.327 24.251 1.00 34.58 84 LYS A CA 1
ATOM 648 C C . LYS A 1 84 ? 50.439 56.267 25.421 1.00 32.06 84 LYS A C 1
ATOM 649 O O . LYS A 1 84 ? 50.238 57.468 25.201 1.00 32.17 84 LYS A O 1
ATOM 655 N N . GLU A 1 85 ? 50.438 55.741 26.642 1.00 31.16 85 GLU A N 1
ATOM 656 C CA . GLU A 1 85 ? 50.133 56.514 27.885 1.00 30.53 85 GLU A CA 1
ATOM 657 C C . GLU A 1 85 ? 51.351 57.212 28.459 1.00 30.50 85 GLU A C 1
ATOM 658 O O . GLU A 1 85 ? 51.202 58.028 29.335 1.00 31.43 85 GLU A O 1
ATOM 664 N N . ILE A 1 86 ? 52.562 56.843 28.034 1.00 29.70 86 ILE A N 1
ATOM 665 C CA . ILE A 1 86 ? 53.818 57.449 28.488 1.00 32.58 86 ILE A CA 1
ATOM 666 C C . ILE A 1 86 ? 53.902 58.939 28.226 1.00 36.48 86 ILE A C 1
ATOM 667 O O . ILE A 1 86 ? 54.260 59.658 29.120 1.00 37.58 86 ILE A O 1
ATOM 672 N N . LYS A 1 87 ? 53.613 59.415 26.986 1.00 39.62 87 LYS A N 1
ATOM 673 C CA . LYS A 1 87 ? 53.751 60.885 26.589 1.00 40.47 87 LYS A CA 1
ATOM 674 C C . LYS A 1 87 ? 52.957 61.815 27.505 1.00 40.41 87 LYS A C 1
ATOM 675 O O . LYS A 1 87 ? 53.428 62.839 28.007 1.00 42.83 87 LYS A O 1
ATOM 681 N N . ASP A 1 88 ? 51.708 61.420 27.672 1.00 38.86 88 ASP A N 1
ATOM 682 C CA . ASP A 1 88 ? 50.685 62.134 28.393 1.00 39.48 88 ASP A CA 1
ATOM 683 C C . ASP A 1 88 ? 50.848 62.069 29.879 1.00 39.89 88 ASP A C 1
ATOM 684 O O . ASP A 1 88 ? 50.105 62.723 30.611 1.00 40.17 88 ASP A O 1
ATOM 689 N N . ALA A 1 89 ? 51.769 61.232 30.346 1.00 39.30 89 ALA A N 1
ATOM 690 C CA . ALA A 1 89 ? 52.132 61.239 31.745 1.00 37.12 89 ALA A CA 1
ATOM 691 C C . ALA A 1 89 ? 53.244 62.246 31.882 1.00 35.42 89 ALA A C 1
ATOM 692 O O . ALA A 1 89 ? 53.754 62.456 32.986 1.00 37.13 89 ALA A O 1
ATOM 694 N N . GLY A 1 90 ? 53.673 62.876 30.801 1.00 31.39 90 GLY A N 1
ATOM 695 C CA . GLY A 1 90 ? 54.818 63.844 31.019 1.00 31.20 90 GLY A CA 1
ATOM 696 C C . GLY A 1 90 ? 56.211 63.230 31.038 1.00 30.70 90 GLY A C 1
ATOM 697 O O . GLY A 1 90 ? 57.226 63.861 31.396 1.00 28.79 90 GLY A O 1
ATOM 698 N N . ILE A 1 91 ? 56.262 61.985 30.601 1.00 33.36 91 ILE A N 1
ATOM 699 C CA . ILE A 1 91 ? 57.535 61.199 30.522 1.00 33.73 91 ILE A CA 1
ATOM 700 C C . ILE A 1 91 ? 58.111 61.116 29.089 1.00 33.88 91 ILE A C 1
ATOM 701 O O . ILE A 1 91 ? 57.383 60.881 28.100 1.00 33.98 91 ILE A O 1
ATOM 706 N N . LYS A 1 92 ? 59.433 61.278 28.995 1.00 31.88 92 LYS A N 1
ATOM 707 C CA . LYS A 1 92 ? 60.188 61.110 27.756 1.00 27.93 92 LYS A CA 1
ATOM 708 C C . LYS A 1 92 ? 60.276 59.609 27.388 1.00 29.73 92 LYS A C 1
ATOM 709 O O . LYS A 1 92 ? 60.511 58.764 28.256 1.00 31.28 92 LYS A O 1
ATOM 715 N N . LEU A 1 93 ? 60.086 59.257 26.118 1.00 29.59 93 LEU A N 1
ATOM 716 C CA . LEU A 1 93 ? 60.243 57.910 25.694 1.00 28.82 93 LEU A CA 1
ATOM 717 C C . LEU A 1 93 ? 61.467 57.804 24.793 1.00 29.45 93 LEU A C 1
ATOM 718 O O . LEU A 1 93 ? 61.472 58.406 23.713 1.00 32.89 93 LEU A O 1
ATOM 723 N N . ILE A 1 94 ? 62.462 57.027 25.202 1.00 25.88 94 ILE A N 1
ATOM 724 C CA . ILE A 1 94 ? 63.520 56.484 24.298 1.00 26.20 94 ILE A CA 1
ATOM 725 C C . ILE A 1 94 ? 63.204 55.064 23.918 1.00 29.15 94 ILE A C 1
ATOM 726 O O . ILE A 1 94 ? 62.961 54.193 24.783 1.00 34.20 94 ILE A O 1
ATOM 731 N N . VAL A 1 95 ? 63.135 54.790 22.627 1.00 28.28 95 VAL A N 1
ATOM 732 C CA . VAL A 1 95 ? 63.046 53.391 22.227 1.00 26.06 95 VAL A CA 1
ATOM 733 C C . VAL A 1 95 ? 64.464 52.819 22.019 1.00 28.84 95 VAL A C 1
ATOM 734 O O . VAL A 1 95 ? 65.245 53.422 21.348 1.00 31.37 95 VAL A O 1
ATOM 738 N N . ILE A 1 96 ? 64.797 51.702 22.699 1.00 29.00 96 ILE A N 1
ATOM 739 C CA . ILE A 1 96 ? 66.080 51.051 22.495 1.00 32.76 96 ILE A CA 1
ATOM 740 C C . ILE A 1 96 ? 65.910 49.629 21.818 1.00 34.37 96 ILE A C 1
ATOM 741 O O . ILE A 1 96 ? 64.971 48.879 22.110 1.00 34.29 96 ILE A O 1
ATOM 746 N N . ASP A 1 97 ? 66.797 49.270 20.903 1.00 35.96 97 ASP A N 1
ATOM 747 C CA . ASP A 1 97 ? 66.716 47.950 20.234 1.00 32.49 97 ASP A CA 1
ATOM 748 C C . ASP A 1 97 ? 65.524 47.721 19.313 1.00 30.34 97 ASP A C 1
ATOM 749 O O . ASP A 1 97 ? 65.757 47.459 18.165 1.00 27.16 97 ASP A O 1
ATOM 754 N N . SER A 1 98 ? 64.257 47.891 19.755 1.00 30.13 98 SER A N 1
ATOM 755 C CA . SER A 1 98 ? 63.133 47.286 19.014 1.00 30.77 98 SER A CA 1
ATOM 756 C C . SER A 1 98 ? 61.982 48.210 19.028 1.00 32.49 98 SER A C 1
ATOM 757 O O . SER A 1 98 ? 61.477 48.488 20.108 1.00 32.47 98 SER A O 1
ATOM 760 N N . GLY A 1 99 ? 61.620 48.744 17.853 1.00 27.48 99 GLY A N 1
ATOM 761 C CA . GLY A 1 99 ? 60.596 49.811 17.792 1.00 27.64 99 GLY A CA 1
ATOM 762 C C . GLY A 1 99 ? 59.142 49.345 17.735 1.00 28.35 99 GLY A C 1
ATOM 763 O O . GLY A 1 99 ? 58.822 48.111 17.700 1.00 25.79 99 GLY A O 1
ATOM 764 N N . MET A 1 100 ? 58.259 50.340 17.764 1.00 28.90 100 MET A N 1
ATOM 765 C CA . MET A 1 100 ? 56.824 50.208 17.436 1.00 30.57 100 MET A CA 1
ATOM 766 C C . MET A 1 100 ? 56.465 50.767 15.987 1.00 35.73 100 MET A C 1
ATOM 767 O O . MET A 1 100 ? 57.165 51.579 15.420 1.00 34.42 100 MET A O 1
ATOM 772 N N . LYS A 1 101 ? 55.332 50.292 15.460 1.00 39.29 101 LYS A N 1
ATOM 773 C CA . LYS A 1 101 ? 54.715 50.722 14.244 1.00 39.48 101 LYS A CA 1
ATOM 774 C C . LYS A 1 101 ? 54.227 52.115 14.458 1.00 38.36 101 LYS A C 1
ATOM 775 O O . LYS A 1 101 ? 54.133 52.867 13.490 1.00 34.32 101 LYS A O 1
ATOM 781 N N . GLN A 1 102 ? 53.857 52.444 15.703 1.00 37.59 102 GLN A N 1
ATOM 782 C CA . GLN A 1 102 ? 53.312 53.776 16.015 1.00 40.51 102 GLN A CA 1
ATOM 783 C C . GLN A 1 102 ? 54.470 54.730 16.310 1.00 44.10 102 GLN A C 1
ATOM 784 O O . GLN A 1 102 ? 55.426 54.371 17.005 1.00 42.66 102 GLN A O 1
ATOM 790 N N . ASP A 1 103 ? 54.387 55.945 15.781 1.00 45.99 103 ASP A N 1
ATOM 791 C CA . ASP A 1 103 ? 55.537 56.828 15.822 1.00 48.74 103 ASP A CA 1
ATOM 792 C C . ASP A 1 103 ? 55.583 57.650 17.097 1.00 47.81 103 ASP A C 1
ATOM 793 O O . ASP A 1 103 ? 55.492 58.879 17.052 1.00 48.85 103 ASP A O 1
ATOM 798 N N . ILE A 1 104 ? 55.741 56.985 18.243 1.00 44.04 104 ILE A N 1
ATOM 799 C CA . ILE A 1 104 ? 55.739 57.728 19.492 1.00 37.41 104 ILE A CA 1
ATOM 800 C C . ILE A 1 104 ? 57.071 57.938 20.180 1.00 34.11 104 ILE A C 1
ATOM 801 O O . ILE A 1 104 ? 57.120 58.744 21.137 1.00 32.76 104 ILE A O 1
ATOM 806 N N . ALA A 1 105 ? 58.160 57.297 19.720 1.00 32.70 105 ALA A N 1
ATOM 807 C CA . ALA A 1 105 ? 59.469 57.504 20.370 1.00 33.75 105 ALA A CA 1
ATOM 808 C C . ALA A 1 105 ? 59.933 58.899 20.227 1.00 35.27 105 ALA A C 1
ATOM 809 O O . ALA A 1 105 ? 59.870 59.437 19.131 1.00 40.47 105 ALA A O 1
ATOM 811 N N . ASP A 1 106 ? 60.477 59.462 21.286 1.00 34.17 106 ASP A N 1
ATOM 812 C CA . ASP A 1 106 ? 61.184 60.744 21.221 1.00 35.06 106 ASP A CA 1
ATOM 813 C C . ASP A 1 106 ? 62.539 60.528 20.529 1.00 34.04 106 ASP A C 1
ATOM 814 O O . ASP A 1 106 ? 62.897 61.284 19.666 1.00 36.56 106 ASP A O 1
ATOM 819 N N . ILE A 1 107 ? 63.255 59.483 20.886 1.00 30.85 107 ILE A N 1
ATOM 820 C CA . ILE A 1 107 ? 64.401 59.008 20.093 1.00 29.91 107 ILE A CA 1
ATOM 821 C C . ILE A 1 107 ? 64.423 57.468 20.031 1.00 30.35 107 ILE A C 1
ATOM 822 O O . ILE A 1 107 ? 63.939 56.821 20.934 1.00 31.17 107 ILE A O 1
ATOM 827 N N . THR A 1 108 ? 64.842 56.891 18.909 1.00 29.87 108 THR A N 1
ATOM 828 C CA . THR A 1 108 ? 65.132 55.438 18.797 1.00 33.15 108 THR A CA 1
ATOM 829 C C . THR A 1 108 ? 66.641 55.125 18.639 1.00 34.10 108 THR A C 1
ATOM 830 O O . THR A 1 108 ? 67.236 55.622 17.721 1.00 36.47 108 THR A O 1
ATOM 834 N N . VAL A 1 109 ? 67.249 54.328 19.527 1.00 31.81 109 VAL A N 1
ATOM 835 C CA . VAL A 1 109 ? 68.643 53.885 19.321 1.00 31.14 109 VAL A CA 1
ATOM 836 C C . VAL A 1 109 ? 68.628 52.396 18.999 1.00 29.79 109 VAL A C 1
ATOM 837 O O . VAL A 1 109 ? 68.229 51.606 19.844 1.00 28.95 109 VAL A O 1
ATOM 841 N N . ALA A 1 110 ? 69.059 51.999 17.802 1.00 25.53 110 ALA A N 1
ATOM 842 C CA . ALA A 1 110 ? 69.009 50.563 17.482 1.00 25.65 110 ALA A CA 1
ATOM 843 C C . ALA A 1 110 ? 70.032 50.195 16.501 1.00 26.98 110 ALA A C 1
ATOM 844 O O . ALA A 1 110 ? 70.659 51.064 15.886 1.00 32.49 110 ALA A O 1
ATOM 846 N N . THR A 1 111 ? 70.145 48.912 16.212 1.00 26.00 111 THR A N 1
ATOM 847 C CA . THR A 1 111 ? 70.908 48.489 15.001 1.00 30.72 111 THR A CA 1
ATOM 848 C C . THR A 1 111 ? 70.031 48.733 13.782 1.00 33.58 111 THR A C 1
ATOM 849 O O . THR A 1 111 ? 68.788 48.650 13.866 1.00 34.57 111 THR A O 1
ATOM 853 N N . ASP A 1 112 ? 70.638 48.967 12.626 1.00 36.99 112 ASP A N 1
ATOM 854 C CA . ASP A 1 112 ? 69.937 48.784 11.346 1.00 33.52 112 ASP A CA 1
ATOM 855 C C . ASP A 1 112 ? 69.749 47.260 11.162 1.00 31.22 112 ASP A C 1
ATOM 856 O O . ASP A 1 112 ? 70.709 46.516 10.764 1.00 31.05 112 ASP A O 1
ATOM 861 N N . ASN A 1 113 ? 68.526 46.776 11.438 1.00 29.08 113 ASN A N 1
ATOM 862 C CA . ASN A 1 113 ? 68.245 45.289 11.426 1.00 28.39 113 ASN A CA 1
ATOM 863 C C . ASN A 1 113 ? 68.041 44.764 10.031 1.00 30.52 113 ASN A C 1
ATOM 864 O O . ASN A 1 113 ? 68.449 43.617 9.657 1.00 30.33 113 ASN A O 1
ATOM 869 N N . ILE A 1 114 ? 67.556 45.672 9.194 1.00 30.03 114 ILE A N 1
ATOM 870 C CA . ILE A 1 114 ? 67.365 45.351 7.794 1.00 24.63 114 ILE A CA 1
ATOM 871 C C . ILE A 1 114 ? 68.734 45.140 7.218 1.00 25.47 114 ILE A C 1
ATOM 872 O O . ILE A 1 114 ? 69.019 44.103 6.625 1.00 25.76 114 ILE A O 1
ATOM 877 N N . GLN A 1 115 ? 69.614 46.084 7.368 1.00 27.26 115 GLN A N 1
ATOM 878 C CA . GLN A 1 115 ? 70.966 45.854 6.822 1.00 28.30 115 GLN A CA 1
ATOM 879 C C . GLN A 1 115 ? 71.696 44.707 7.443 1.00 28.72 115 GLN A C 1
ATOM 880 O O . GLN A 1 115 ? 72.406 44.001 6.755 1.00 26.20 115 GLN A O 1
ATOM 886 N N . ALA A 1 116 ? 71.557 44.492 8.765 1.00 32.28 116 ALA A N 1
ATOM 887 C CA . ALA A 1 116 ? 72.052 43.212 9.322 1.00 28.27 116 ALA A CA 1
ATOM 888 C C . ALA A 1 116 ? 71.557 41.913 8.588 1.00 26.46 116 ALA A C 1
ATOM 889 O O . ALA A 1 116 ? 72.408 41.092 8.235 1.00 24.46 116 ALA A O 1
ATOM 891 N N . GLY A 1 117 ? 70.231 41.713 8.370 1.00 21.29 117 GLY A N 1
ATOM 892 C CA . GLY A 1 117 ? 69.815 40.530 7.712 1.00 22.66 117 GLY A CA 1
ATOM 893 C C . GLY A 1 117 ? 70.266 40.532 6.256 1.00 21.76 117 GLY A C 1
ATOM 894 O O . GLY A 1 117 ? 70.525 39.497 5.703 1.00 19.10 117 GLY A O 1
ATOM 895 N N . ILE A 1 118 ? 70.222 41.693 5.590 1.00 24.97 118 ILE A N 1
ATOM 896 C CA . ILE A 1 118 ? 70.823 41.813 4.259 1.00 26.49 118 ILE A CA 1
ATOM 897 C C . ILE A 1 118 ? 72.273 41.348 4.216 1.00 30.74 118 ILE A C 1
ATOM 898 O O . ILE A 1 118 ? 72.678 40.684 3.207 1.00 32.41 118 ILE A O 1
ATOM 903 N N . ARG A 1 119 ? 73.120 41.696 5.194 1.00 27.84 119 ARG A N 1
ATOM 904 C CA . ARG A 1 119 ? 74.544 41.279 4.996 1.00 26.89 119 ARG A CA 1
ATOM 905 C C . ARG A 1 119 ? 74.645 39.778 5.246 1.00 32.54 119 ARG A C 1
ATOM 906 O O . ARG A 1 119 ? 75.306 39.044 4.519 1.00 37.67 119 ARG A O 1
ATOM 914 N N . ILE A 1 120 ? 73.915 39.281 6.215 1.00 31.81 120 ILE A N 1
ATOM 915 C CA . ILE A 1 120 ? 73.915 37.814 6.428 1.00 32.57 120 ILE A CA 1
ATOM 916 C C . ILE A 1 120 ? 73.188 37.088 5.207 1.00 34.20 120 ILE A C 1
ATOM 917 O O . ILE A 1 120 ? 73.617 35.981 4.790 1.00 30.33 120 ILE A O 1
ATOM 922 N N . GLY A 1 121 ? 72.163 37.733 4.586 1.00 31.70 121 GLY A N 1
ATOM 923 C CA . GLY A 1 121 ? 71.555 37.161 3.371 1.00 30.99 121 GLY A CA 1
ATOM 924 C C . GLY A 1 121 ? 72.582 36.974 2.284 1.00 29.64 121 GLY A C 1
ATOM 925 O O . GLY A 1 121 ? 72.595 35.964 1.565 1.00 28.72 121 GLY A O 1
ATOM 926 N N . ALA A 1 122 ? 73.455 37.970 2.139 1.00 31.60 122 ALA A N 1
ATOM 927 C CA . ALA A 1 122 ? 74.452 37.952 1.049 1.00 32.76 122 ALA A CA 1
ATOM 928 C C . ALA A 1 122 ? 75.509 36.924 1.300 1.00 34.97 122 ALA A C 1
ATOM 929 O O . ALA A 1 122 ? 75.953 36.273 0.366 1.00 35.52 122 ALA A O 1
ATOM 931 N N . VAL A 1 123 ? 75.925 36.733 2.542 1.00 35.52 123 VAL A N 1
ATOM 932 C CA . VAL A 1 123 ? 76.835 35.603 2.856 1.00 34.54 123 VAL A CA 1
ATOM 933 C C . VAL A 1 123 ? 76.162 34.250 2.458 1.00 34.35 123 VAL A C 1
ATOM 934 O O . VAL A 1 123 ? 76.790 33.399 1.848 1.00 34.45 123 VAL A O 1
ATOM 938 N N . THR A 1 124 ? 74.875 34.095 2.823 1.00 33.54 124 THR A N 1
ATOM 939 C CA . THR A 1 124 ? 74.120 32.869 2.625 1.00 32.43 124 THR A CA 1
ATOM 940 C C . THR A 1 124 ? 73.941 32.598 1.139 1.00 32.30 124 THR A C 1
ATOM 941 O O . THR A 1 124 ? 74.066 31.450 0.703 1.00 33.59 124 THR A O 1
ATOM 945 N N . LYS A 1 125 ? 73.667 33.640 0.350 1.00 31.86 125 LYS A N 1
ATOM 946 C CA . LYS A 1 125 ? 73.600 33.499 -1.133 1.00 30.95 125 LYS A CA 1
ATOM 947 C C . LYS A 1 125 ? 74.884 32.930 -1.651 1.00 30.72 125 LYS A C 1
ATOM 948 O O . LYS A 1 125 ? 74.855 32.043 -2.481 1.00 34.35 125 LYS A O 1
ATOM 954 N N . ASN A 1 126 ? 76.029 33.389 -1.177 1.00 28.65 126 ASN A N 1
ATOM 955 C CA . ASN A 1 126 ? 77.251 32.792 -1.687 1.00 31.92 126 ASN A CA 1
ATOM 956 C C . ASN A 1 126 ? 77.402 31.303 -1.255 1.00 36.58 126 ASN A C 1
ATOM 957 O O . ASN A 1 126 ? 77.889 30.477 -2.026 1.00 36.72 126 ASN A O 1
ATOM 962 N N . LEU A 1 127 ? 76.960 30.943 -0.042 1.00 37.87 127 LEU A N 1
ATOM 963 C CA . LEU A 1 127 ? 77.071 29.521 0.373 1.00 39.16 127 LEU A CA 1
ATOM 964 C C . LEU A 1 127 ? 76.237 28.518 -0.441 1.00 39.22 127 LEU A C 1
ATOM 965 O O . LEU A 1 127 ? 76.671 27.401 -0.712 1.00 39.43 127 LEU A O 1
ATOM 970 N N . VAL A 1 128 ? 75.047 28.919 -0.847 1.00 39.57 128 VAL A N 1
ATOM 971 C CA . VAL A 1 128 ? 74.180 28.058 -1.670 1.00 38.43 128 VAL A CA 1
ATOM 972 C C . VAL A 1 128 ? 74.293 28.365 -3.216 1.00 42.15 128 VAL A C 1
ATOM 973 O O . VAL A 1 128 ? 73.374 28.041 -4.000 1.00 44.59 128 VAL A O 1
ATOM 977 N N . ARG A 1 129 ? 75.436 28.943 -3.625 1.00 43.03 129 ARG A N 1
ATOM 978 C CA . ARG A 1 129 ? 75.773 29.255 -5.023 1.00 43.64 129 ARG A CA 1
ATOM 979 C C . ARG A 1 129 ? 75.586 28.074 -5.968 1.00 45.12 129 ARG A C 1
ATOM 980 O O . ARG A 1 129 ? 75.103 28.227 -7.097 1.00 45.23 129 ARG A O 1
ATOM 988 N N . LYS A 1 130 ? 76.075 26.914 -5.556 1.00 45.77 130 LYS A N 1
ATOM 989 C CA . LYS A 1 130 ? 76.026 25.746 -6.429 1.00 47.33 130 LYS A CA 1
ATOM 990 C C . LYS A 1 130 ? 74.755 25.007 -6.096 1.00 46.12 130 LYS A C 1
ATOM 991 O O . LYS A 1 130 ? 74.042 24.559 -6.983 1.00 45.35 130 LYS A O 1
ATOM 997 N N . SER A 1 131 ? 74.491 24.880 -4.798 1.00 46.22 131 SER A N 1
ATOM 998 C CA . SER A 1 131 ? 73.308 24.192 -4.308 1.00 46.36 131 SER A CA 1
ATOM 999 C C . SER A 1 131 ? 73.234 24.275 -2.808 1.00 44.73 131 SER A C 1
ATOM 1000 O O . SER A 1 131 ? 74.152 24.748 -2.154 1.00 43.68 131 SER A O 1
ATOM 1003 N N . GLY A 1 132 ? 72.143 23.733 -2.288 1.00 42.89 132 GLY A N 1
ATOM 1004 C CA . GLY A 1 132 ? 71.831 23.737 -0.870 1.00 40.26 132 GLY A CA 1
ATOM 1005 C C . GLY A 1 132 ? 70.544 24.518 -0.768 1.00 36.41 132 GLY A C 1
ATOM 1006 O O . GLY A 1 132 ? 70.247 25.333 -1.643 1.00 34.97 132 GLY A O 1
ATOM 1007 N N . LYS A 1 133 ? 69.764 24.237 0.267 1.00 32.63 133 LYS A N 1
ATOM 1008 C CA . LYS A 1 133 ? 68.605 25.043 0.616 1.00 31.37 133 LYS A CA 1
ATOM 1009 C C . LYS A 1 133 ? 68.893 25.559 2.030 1.00 31.25 133 LYS A C 1
ATOM 1010 O O . LYS A 1 133 ? 69.999 25.388 2.519 1.00 32.95 133 LYS A O 1
ATOM 1016 N N . ILE A 1 134 ? 67.933 26.225 2.631 1.00 29.45 134 ILE A N 1
ATOM 1017 C CA . ILE A 1 134 ? 68.242 27.125 3.733 1.00 26.79 134 ILE A CA 1
ATOM 1018 C C . ILE A 1 134 ? 67.195 26.932 4.779 1.00 25.77 134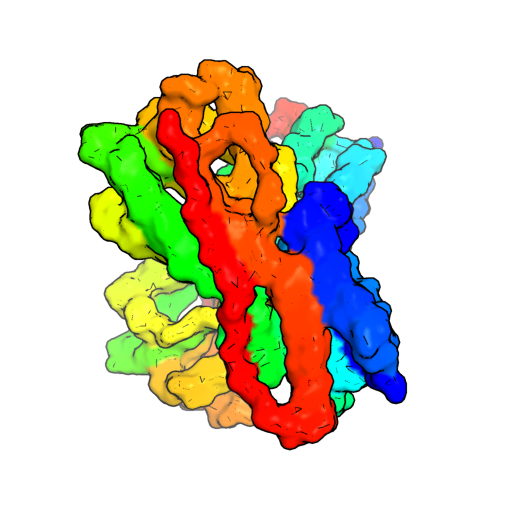 ILE A C 1
ATOM 1019 O O . ILE A 1 134 ? 65.983 26.954 4.458 1.00 32.61 134 ILE A O 1
ATOM 1024 N N . GLY A 1 135 ? 67.600 26.761 6.044 1.00 22.20 135 GLY A N 1
ATOM 1025 C CA . GLY A 1 135 ? 66.549 26.791 7.072 1.00 18.91 135 GLY A CA 1
ATOM 1026 C C . GLY A 1 135 ? 66.771 27.980 7.961 1.00 22.76 135 GLY A C 1
ATOM 1027 O O . GLY A 1 135 ? 67.922 28.340 8.285 1.00 22.20 135 GLY A O 1
ATOM 1028 N N . VAL A 1 136 ? 65.672 28.590 8.394 1.00 23.65 136 VAL A N 1
ATOM 1029 C CA . VAL A 1 136 ? 65.786 29.716 9.330 1.00 23.50 136 VAL A CA 1
ATOM 1030 C C . VAL A 1 136 ? 65.146 29.502 10.701 1.00 24.33 136 VAL A C 1
ATOM 1031 O O . VAL A 1 136 ? 63.971 29.095 10.840 1.00 23.94 136 VAL A O 1
ATOM 1035 N N . ILE A 1 137 ? 65.917 29.810 11.724 1.00 24.98 137 ILE A N 1
ATOM 1036 C CA . ILE A 1 137 ? 65.378 29.907 13.083 1.00 25.68 137 ILE A CA 1
ATOM 1037 C C . ILE A 1 137 ? 65.338 31.396 13.465 1.00 25.74 137 ILE A C 1
ATOM 1038 O O . ILE A 1 137 ? 66.428 32.117 13.666 1.00 24.42 137 ILE A O 1
ATOM 1043 N N . SER A 1 138 ? 64.089 31.850 13.566 1.00 25.23 138 SER A N 1
ATOM 1044 C CA . SER A 1 138 ? 63.768 33.164 14.096 1.00 27.37 138 SER A CA 1
ATOM 1045 C C . SER A 1 138 ? 63.370 33.066 15.559 1.00 30.33 138 SER A C 1
ATOM 1046 O O . SER A 1 138 ? 63.347 31.976 16.172 1.00 31.41 138 SER A O 1
ATOM 1049 N N . PHE A 1 139 ? 63.113 34.231 16.125 1.00 29.29 139 PHE A N 1
ATOM 1050 C CA . PHE A 1 139 ? 62.793 34.376 17.501 1.00 25.38 139 PHE A CA 1
ATOM 1051 C C . PHE A 1 139 ? 61.305 34.823 17.668 1.00 28.33 139 PHE A C 1
ATOM 1052 O O . PHE A 1 139 ? 60.372 33.992 17.531 1.00 30.03 139 PHE A O 1
ATOM 1060 N N . VAL A 1 140 ? 61.043 36.124 17.861 1.00 27.49 140 VAL A N 1
ATOM 1061 C CA . VAL A 1 140 ? 59.640 36.524 18.261 1.00 29.03 140 VAL A CA 1
ATOM 1062 C C . VAL A 1 140 ? 59.101 37.199 17.083 1.00 30.17 140 VAL A C 1
ATOM 1063 O O . VAL A 1 140 ? 59.516 38.291 16.795 1.00 28.21 140 VAL A O 1
ATOM 1067 N N . LYS A 1 141 ? 58.215 36.504 16.364 1.00 32.21 141 LYS A N 1
ATOM 1068 C CA . LYS A 1 141 ? 57.758 36.899 15.033 1.00 31.79 141 LYS A CA 1
ATOM 1069 C C . LYS A 1 141 ? 57.252 38.332 14.957 1.00 29.56 141 LYS A C 1
ATOM 1070 O O . LYS A 1 141 ? 57.394 39.030 13.921 1.00 26.70 141 LYS A O 1
ATOM 1076 N N . ASN A 1 142 ? 56.646 38.777 16.046 1.00 27.86 142 ASN A N 1
ATOM 1077 C CA . ASN A 1 142 ? 56.050 40.094 16.020 1.00 30.56 142 ASN A CA 1
ATOM 1078 C C . ASN A 1 142 ? 56.874 41.180 16.556 1.00 30.94 142 ASN A C 1
ATOM 1079 O O . ASN A 1 142 ? 56.361 42.255 16.606 1.00 30.67 142 ASN A O 1
ATOM 1084 N N . SER A 1 143 ? 58.145 40.949 16.929 1.00 29.21 143 SER A N 1
ATOM 1085 C CA . SER A 1 143 ? 58.947 42.045 17.389 1.00 28.74 143 SER A CA 1
ATOM 1086 C C . SER A 1 143 ? 59.486 42.643 16.186 1.00 24.80 143 SER A C 1
ATOM 1087 O O . SER A 1 143 ? 59.752 41.934 15.311 1.00 24.81 143 SER A O 1
ATOM 1090 N N . LYS A 1 144 ? 59.758 43.940 16.181 1.00 23.81 144 LYS A N 1
ATOM 1091 C CA . LYS A 1 144 ? 60.243 44.618 15.032 1.00 24.69 144 LYS A CA 1
ATOM 1092 C C . LYS A 1 144 ? 61.671 44.199 14.632 1.00 25.31 144 LYS A C 1
ATOM 1093 O O . LYS A 1 144 ? 61.961 44.092 13.375 1.00 28.01 144 LYS A O 1
ATOM 1099 N N . THR A 1 145 ? 62.520 43.857 15.607 1.00 25.94 145 THR A N 1
ATOM 1100 C CA . THR A 1 145 ? 63.915 43.368 15.257 1.00 28.00 145 THR A CA 1
ATOM 1101 C C . THR A 1 145 ? 63.831 41.987 14.499 1.00 30.41 145 THR A C 1
ATOM 1102 O O . THR A 1 145 ? 64.540 41.773 13.508 1.00 31.69 145 THR A O 1
ATOM 1106 N N . ALA A 1 146 ? 62.899 41.093 14.868 1.00 30.14 146 ALA A N 1
ATOM 1107 C CA . ALA A 1 146 ? 62.752 39.815 14.074 1.00 28.83 146 ALA A CA 1
ATOM 1108 C C . ALA A 1 146 ? 62.310 40.082 12.651 1.00 30.59 146 ALA A C 1
ATOM 1109 O O . ALA A 1 146 ? 62.814 39.462 11.720 1.00 31.86 146 ALA A O 1
ATOM 1111 N N . MET A 1 147 ? 61.270 40.932 12.511 1.00 29.94 147 MET A N 1
ATOM 1112 C CA . MET A 1 147 ? 60.738 41.320 11.215 1.00 29.66 147 MET A CA 1
ATOM 1113 C C . MET A 1 147 ? 61.761 41.927 10.345 1.00 28.72 147 MET A C 1
ATOM 1114 O O . MET A 1 147 ? 61.757 41.647 9.179 1.00 29.39 147 MET A O 1
ATOM 1119 N N . ASP A 1 148 ? 62.560 42.864 10.862 1.00 25.67 148 ASP A N 1
ATOM 1120 C CA . ASP A 1 148 ? 63.530 43.601 10.030 1.00 28.44 148 ASP A CA 1
ATOM 1121 C C . ASP A 1 148 ? 64.657 42.651 9.557 1.00 26.07 148 ASP A C 1
ATOM 1122 O O . ASP A 1 148 ? 65.074 42.678 8.444 1.00 29.01 148 ASP A O 1
ATOM 1127 N N . ARG A 1 149 ? 65.100 41.781 10.436 1.00 23.37 149 ARG A N 1
ATOM 1128 C CA . ARG A 1 149 ? 66.093 40.732 10.164 1.00 24.49 149 ARG A CA 1
ATOM 1129 C C . ARG A 1 149 ? 65.714 39.727 9.085 1.00 27.34 149 ARG A C 1
ATOM 1130 O O . ARG A 1 149 ? 66.553 39.418 8.193 1.00 27.92 149 ARG A O 1
ATOM 1138 N N . GLU A 1 150 ? 64.448 39.263 9.124 1.00 26.19 150 GLU A N 1
ATOM 1139 C CA . GLU A 1 150 ? 63.965 38.282 8.177 1.00 27.46 150 GLU A CA 1
ATOM 1140 C C . GLU A 1 150 ? 63.745 38.965 6.789 1.00 28.93 150 GLU A C 1
ATOM 1141 O O . GLU A 1 150 ? 64.027 38.383 5.772 1.00 30.93 150 GLU A O 1
ATOM 1147 N N . GLU A 1 151 ? 63.236 40.186 6.796 1.00 28.89 151 GLU A N 1
ATOM 1148 C CA . GLU A 1 151 ? 63.119 41.042 5.577 1.00 32.31 151 GLU A CA 1
ATOM 1149 C C . GLU A 1 151 ? 64.422 41.339 4.943 1.00 29.77 151 GLU A C 1
ATOM 1150 O O . GLU A 1 151 ? 64.634 41.079 3.713 1.00 27.29 151 GLU A O 1
ATOM 1156 N N . GLY A 1 152 ? 65.357 41.823 5.765 1.00 27.50 152 GLY A N 1
ATOM 1157 C CA . GLY A 1 152 ? 66.785 41.921 5.354 1.00 23.56 152 GLY A CA 1
ATOM 1158 C C . GLY A 1 152 ? 67.310 40.689 4.749 1.00 26.42 152 GLY A C 1
ATOM 1159 O O . GLY A 1 152 ? 67.828 40.720 3.653 1.00 25.29 152 GLY A O 1
ATOM 1160 N N . LEU A 1 153 ? 67.235 39.571 5.483 1.00 28.20 153 LEU A N 1
ATOM 1161 C CA . LEU A 1 153 ? 67.671 38.289 4.980 1.00 27.76 153 LEU A CA 1
ATOM 1162 C C . LEU A 1 153 ? 67.265 37.948 3.527 1.00 27.82 153 LEU A C 1
ATOM 1163 O O . LEU A 1 153 ? 68.098 37.547 2.759 1.00 25.52 153 LEU A O 1
ATOM 1168 N N . LYS A 1 154 ? 65.960 38.056 3.231 1.00 29.08 154 LYS A N 1
ATOM 1169 C CA . LYS A 1 154 ? 65.340 37.749 2.003 1.00 30.88 154 LYS A CA 1
ATOM 1170 C C . LYS A 1 154 ? 65.793 38.722 0.915 1.00 33.73 154 LYS A C 1
ATOM 1171 O O . LYS A 1 154 ? 66.186 38.314 -0.158 1.00 35.81 154 LYS A O 1
ATOM 1177 N N . ILE A 1 155 ? 65.796 40.005 1.209 1.00 32.67 155 ILE A N 1
ATOM 1178 C CA . ILE A 1 155 ? 66.502 40.977 0.365 1.00 33.99 155 ILE A CA 1
ATOM 1179 C C . ILE A 1 155 ? 67.935 40.622 0.032 1.00 34.06 155 ILE A C 1
ATOM 1180 O O . ILE A 1 155 ? 68.318 40.605 -1.157 1.00 36.30 155 ILE A O 1
ATOM 1185 N N . GLY A 1 156 ? 68.761 40.326 1.015 1.00 30.90 156 GLY A N 1
ATOM 1186 C CA . GLY A 1 156 ? 70.143 39.991 0.642 1.00 29.53 156 GLY A CA 1
ATOM 1187 C C . GLY A 1 156 ? 70.237 38.668 -0.148 1.00 31.88 156 GLY A C 1
ATOM 1188 O O . GLY A 1 156 ? 71.312 38.384 -0.752 1.00 32.66 156 GLY A O 1
ATOM 1189 N N . LEU A 1 157 ? 69.164 37.863 -0.185 1.00 30.56 157 LEU A N 1
ATOM 1190 C CA . LEU A 1 157 ? 69.229 36.559 -0.949 1.00 33.64 157 LEU A CA 1
ATOM 1191 C C . LEU A 1 157 ? 68.831 36.739 -2.423 1.00 38.21 157 LEU A C 1
ATOM 1192 O O . LEU A 1 157 ? 69.173 35.886 -3.264 1.00 35.64 157 LEU A O 1
ATOM 1197 N N . SER A 1 158 ? 68.129 37.863 -2.727 1.00 42.31 158 SER A N 1
ATOM 1198 C CA . SER A 1 158 ? 67.770 38.227 -4.132 1.00 42.92 158 SER A CA 1
ATOM 1199 C C . SER A 1 158 ? 66.868 37.143 -4.690 1.00 46.34 158 SER A C 1
ATOM 1200 O O . SER A 1 158 ? 65.863 36.751 -4.049 1.00 45.98 158 SER A O 1
ATOM 1203 N N . ASP A 1 159 ? 67.288 36.644 -5.879 1.00 49.07 159 ASP A N 1
ATOM 1204 C CA . ASP A 1 159 ? 66.640 35.526 -6.580 1.00 52.18 159 ASP A CA 1
ATOM 1205 C C . ASP A 1 159 ? 66.630 34.231 -5.742 1.00 53.06 159 ASP A C 1
ATOM 1206 O O . ASP A 1 159 ? 65.588 33.563 -5.610 1.00 55.55 159 ASP A O 1
ATOM 1211 N N . ASP A 1 160 ? 67.756 33.929 -5.117 1.00 50.06 160 ASP A N 1
ATOM 1212 C CA . ASP A 1 160 ? 67.851 32.826 -4.164 1.00 48.90 160 ASP A CA 1
ATOM 1213 C C . ASP A 1 160 ? 66.949 32.807 -2.896 1.00 44.03 160 ASP A C 1
ATOM 1214 O O . ASP A 1 160 ? 67.116 31.949 -2.028 1.00 41.99 160 ASP A O 1
ATOM 1219 N N . SER A 1 161 ? 65.990 33.721 -2.765 1.00 43.17 161 SER A N 1
ATOM 1220 C CA . SER A 1 161 ? 65.211 33.779 -1.512 1.00 40.25 161 SER A CA 1
ATOM 1221 C C . SER A 1 161 ? 64.138 32.672 -1.440 1.00 40.57 161 SER A C 1
ATOM 1222 O O . SER A 1 161 ? 63.622 32.319 -0.363 1.00 41.90 161 SER A O 1
ATOM 1225 N N . ASN A 1 162 ? 63.844 32.071 -2.585 1.00 39.15 162 ASN A N 1
ATOM 1226 C CA . ASN A 1 162 ? 63.025 30.875 -2.671 1.00 38.43 162 ASN A CA 1
ATOM 1227 C C . ASN A 1 162 ? 63.783 29.615 -2.154 1.00 36.96 162 ASN A C 1
ATOM 1228 O O . ASN A 1 162 ? 63.196 28.557 -2.047 1.00 36.89 162 ASN A O 1
ATOM 1233 N N . LYS A 1 163 ? 65.094 29.715 -1.913 1.00 33.22 163 LYS A N 1
ATOM 1234 C CA . LYS A 1 163 ? 65.828 28.618 -1.361 1.00 30.78 163 LYS A CA 1
ATOM 1235 C C . LYS A 1 163 ? 65.541 28.434 0.162 1.00 30.99 163 LYS A C 1
ATOM 1236 O O . LYS A 1 163 ? 65.807 27.383 0.699 1.00 31.01 163 LYS A O 1
ATOM 1242 N N . ILE A 1 164 ? 64.984 29.435 0.842 1.00 30.36 164 ILE A N 1
ATOM 1243 C CA . ILE A 1 164 ? 64.520 29.247 2.208 1.00 34.44 164 ILE A CA 1
ATOM 1244 C C . ILE A 1 164 ? 63.421 28.208 2.233 1.00 38.24 164 ILE A C 1
ATOM 1245 O O . ILE A 1 164 ? 62.341 28.399 1.648 1.00 39.83 164 ILE A O 1
ATOM 1250 N N . GLU A 1 165 ? 63.698 27.123 2.946 1.00 39.26 165 GLU A N 1
ATOM 1251 C CA . GLU A 1 165 ? 62.818 25.987 3.018 1.00 39.73 165 GLU A CA 1
ATOM 1252 C C . GLU A 1 165 ? 61.715 26.226 4.000 1.00 40.95 165 GLU A C 1
ATOM 1253 O O . GLU A 1 165 ? 60.517 25.880 3.800 1.00 41.40 165 GLU A O 1
ATOM 1259 N N . ALA A 1 166 ? 62.134 26.816 5.100 1.00 40.16 166 ALA A N 1
ATOM 1260 C CA . ALA A 1 166 ? 61.236 27.047 6.191 1.00 38.00 166 ALA A CA 1
ATOM 1261 C C . ALA A 1 166 ? 61.792 28.036 7.205 1.00 32.80 166 ALA A C 1
ATOM 1262 O O . ALA A 1 166 ? 63.051 28.167 7.415 1.00 30.98 166 ALA A O 1
ATOM 1264 N N . ILE A 1 167 ? 60.840 28.703 7.844 1.00 27.67 167 ILE A N 1
ATOM 1265 C CA . ILE A 1 167 ? 61.164 29.599 8.960 1.00 28.57 167 ILE A CA 1
ATOM 1266 C C . ILE A 1 167 ? 60.485 29.191 10.209 1.00 30.52 167 ILE A C 1
ATOM 1267 O O . ILE A 1 167 ? 59.252 29.161 10.263 1.00 32.12 167 ILE A O 1
ATOM 1272 N N . TYR A 1 168 ? 61.275 28.871 11.200 1.00 26.36 168 TYR A N 1
ATOM 1273 C CA . TYR A 1 168 ? 60.744 28.397 12.538 1.00 25.16 168 TYR A CA 1
ATOM 1274 C C . TYR A 1 168 ? 60.935 29.523 13.562 1.00 28.23 168 TYR A C 1
ATOM 1275 O O . TYR A 1 168 ? 62.043 30.100 13.645 1.00 30.98 168 TYR A O 1
ATOM 1284 N N . TYR A 1 169 ? 59.914 29.796 14.382 1.00 26.02 169 TYR A N 1
ATOM 1285 C CA . TYR A 1 169 ? 59.991 30.899 15.392 1.00 28.28 169 TYR A CA 1
ATOM 1286 C C . TYR A 1 169 ? 60.125 30.256 16.760 1.00 29.65 169 TYR A C 1
ATOM 1287 O O . TYR A 1 169 ? 59.160 29.685 17.243 1.00 28.74 169 TYR A O 1
ATOM 1296 N N . CYS A 1 170 ? 61.327 30.342 17.350 1.00 26.47 170 CYS A N 1
ATOM 1297 C CA . CYS A 1 170 ? 61.661 29.856 18.664 1.00 26.56 170 CYS A CA 1
ATOM 1298 C C . CYS A 1 170 ? 61.250 30.713 19.787 1.00 28.80 170 CYS A C 1
ATOM 1299 O O . CYS A 1 170 ? 61.398 30.278 20.990 1.00 30.68 170 CYS A O 1
ATOM 1302 N N . ASP A 1 171 ? 60.749 31.906 19.501 1.00 29.76 171 ASP A N 1
ATOM 1303 C CA . ASP A 1 171 ? 60.372 32.921 20.560 1.00 26.87 171 ASP A CA 1
ATOM 1304 C C . ASP A 1 171 ? 61.486 33.150 21.549 1.00 28.12 171 ASP A C 1
ATOM 1305 O O . ASP A 1 171 ? 61.223 33.381 22.709 1.00 31.66 171 ASP A O 1
ATOM 1310 N N . SER A 1 172 ? 62.733 33.224 21.097 1.00 25.35 172 SER A N 1
ATOM 1311 C CA . SER A 1 172 ? 63.870 33.503 22.028 1.00 25.35 172 SER A CA 1
ATOM 1312 C C . SER A 1 172 ? 63.939 32.537 23.151 1.00 32.54 172 SER A C 1
ATOM 1313 O O . SER A 1 172 ? 64.197 32.880 24.295 1.00 38.76 172 SER A O 1
ATOM 1316 N N . ASN A 1 173 ? 63.777 31.272 22.827 1.00 33.22 173 ASN A N 1
ATOM 1317 C CA . ASN A 1 173 ? 63.845 30.225 23.845 1.00 30.31 173 ASN A CA 1
ATOM 1318 C C . ASN A 1 173 ? 64.865 29.189 23.338 1.00 29.51 173 ASN A C 1
ATOM 1319 O O . ASN A 1 173 ? 64.709 28.660 22.194 1.00 30.53 173 ASN A O 1
ATOM 1324 N N . TYR A 1 174 ? 65.929 28.943 24.078 1.00 32.04 174 TYR A N 1
ATOM 1325 C CA . TYR A 1 174 ? 66.970 28.023 23.562 1.00 34.58 174 TYR A CA 1
ATOM 1326 C C . TYR A 1 174 ? 66.432 26.547 23.261 1.00 36.78 174 TYR A C 1
ATOM 1327 O O . TYR A 1 174 ? 66.757 25.878 22.256 1.00 35.65 174 TYR A O 1
ATOM 1336 N N . ASP A 1 175 ? 65.555 26.027 24.084 1.00 39.96 175 ASP A N 1
ATOM 1337 C CA . ASP A 1 175 ? 65.123 24.657 23.750 1.00 38.13 175 ASP A CA 1
ATOM 1338 C C . ASP A 1 175 ? 64.203 24.584 22.566 1.00 33.30 175 ASP A C 1
ATOM 1339 O O . ASP A 1 175 ? 64.210 23.533 21.914 1.00 34.80 175 ASP A O 1
ATOM 1344 N N . LYS A 1 176 ? 63.449 25.648 22.259 1.00 29.04 176 LYS A N 1
ATOM 1345 C CA . LYS A 1 176 ? 62.652 25.651 21.049 1.00 32.48 176 LYS A CA 1
ATOM 1346 C C . LYS A 1 176 ? 63.470 25.791 19.823 1.00 32.88 176 LYS A C 1
ATOM 1347 O O . LYS A 1 176 ? 63.172 25.187 18.747 1.00 33.70 176 LYS A O 1
ATOM 1353 N N . ALA A 1 177 ? 64.489 26.640 19.936 1.00 32.65 177 ALA A N 1
ATOM 1354 C CA . ALA A 1 177 ? 65.493 26.769 18.831 1.00 29.66 177 ALA A CA 1
ATOM 1355 C C . ALA A 1 177 ? 66.042 25.411 18.488 1.00 26.57 177 ALA A C 1
ATOM 1356 O O . ALA A 1 177 ? 66.187 25.045 17.318 1.00 27.55 177 ALA A O 1
ATOM 1358 N N . TYR A 1 178 ? 66.399 24.668 19.493 1.00 25.85 178 TYR A N 1
ATOM 1359 C CA . TYR A 1 178 ? 66.998 23.305 19.284 1.00 28.60 178 TYR A CA 1
ATOM 1360 C C . TYR A 1 178 ? 66.044 22.324 18.630 1.00 30.28 178 TYR A C 1
ATOM 1361 O O . TYR A 1 178 ? 66.357 21.696 17.582 1.00 30.52 178 TYR A O 1
ATOM 1370 N N . ASP A 1 179 ? 64.848 22.190 19.240 1.00 30.03 179 ASP A N 1
ATOM 1371 C CA . ASP A 1 179 ? 63.716 21.423 18.647 1.00 29.36 179 ASP A CA 1
ATOM 1372 C C . ASP A 1 179 ? 63.397 21.770 17.221 1.00 29.43 179 ASP A C 1
ATOM 1373 O O . ASP A 1 179 ? 63.262 20.901 16.410 1.00 31.65 179 ASP A O 1
ATOM 1378 N N . GLY A 1 180 ? 63.247 23.053 16.917 1.00 27.80 180 GLY A N 1
ATOM 1379 C CA . GLY A 1 180 ? 62.831 23.492 15.536 1.00 23.83 180 GLY A CA 1
ATOM 1380 C C . GLY A 1 180 ? 63.940 23.225 14.557 1.00 25.69 180 GLY A C 1
ATOM 1381 O O . GLY A 1 180 ? 63.695 22.935 13.398 1.00 29.74 180 GLY A O 1
ATOM 1382 N N . THR A 1 181 ? 65.177 23.291 15.022 1.00 23.63 181 THR A N 1
ATOM 1383 C CA . THR A 1 181 ? 66.327 22.911 14.192 1.00 23.19 181 THR A CA 1
ATOM 1384 C C . THR A 1 181 ? 66.347 21.412 13.876 1.00 29.49 181 THR A C 1
ATOM 1385 O O . THR A 1 181 ? 66.574 20.955 12.718 1.00 29.86 181 THR A O 1
ATOM 1389 N N . VAL A 1 182 ? 66.090 20.623 14.921 1.00 31.27 182 VAL A N 1
ATOM 1390 C CA . VAL A 1 182 ? 65.979 19.200 14.716 1.00 29.16 182 VAL A CA 1
ATOM 1391 C C . VAL A 1 182 ? 64.845 18.940 13.746 1.00 31.98 182 VAL A C 1
ATOM 1392 O O . VAL A 1 182 ? 65.007 18.158 12.833 1.00 33.69 182 VAL A O 1
ATOM 1396 N N . GLU A 1 183 ? 63.692 19.588 13.932 1.00 34.79 183 GLU A N 1
ATOM 1397 C CA . GLU A 1 183 ? 62.533 19.321 13.038 1.00 36.72 183 GLU A CA 1
ATOM 1398 C C . GLU A 1 183 ? 62.836 19.688 11.586 1.00 34.23 183 GLU A C 1
ATOM 1399 O O . GLU A 1 183 ? 62.616 18.894 10.665 1.00 34.27 183 GLU A O 1
ATOM 1405 N N . LEU A 1 184 ? 63.392 20.865 11.366 1.00 32.35 184 LEU A N 1
ATOM 1406 C CA . LEU A 1 184 ? 63.730 21.261 10.003 1.00 33.38 184 LEU A CA 1
ATOM 1407 C C . LEU A 1 184 ? 64.759 20.359 9.358 1.00 36.41 184 LEU A C 1
ATOM 1408 O O . LEU A 1 184 ? 64.567 19.976 8.206 1.00 36.91 184 LEU A O 1
ATOM 1413 N N . LEU A 1 185 ? 65.876 20.057 10.041 1.00 35.03 185 LEU A N 1
ATOM 1414 C CA . LEU A 1 185 ? 66.893 19.218 9.389 1.00 35.42 185 LEU A CA 1
ATOM 1415 C C . LEU A 1 185 ? 66.445 17.733 9.222 1.00 37.22 185 LEU A C 1
ATOM 1416 O O . LEU A 1 185 ? 66.946 17.009 8.361 1.00 38.54 185 LEU A O 1
ATOM 1421 N N . THR A 1 186 ? 65.466 17.317 10.004 1.00 37.97 186 THR A N 1
ATOM 1422 C CA . THR A 1 186 ? 64.807 16.049 9.731 1.00 39.52 186 THR A CA 1
ATOM 1423 C C . THR A 1 186 ? 63.937 16.079 8.481 1.00 43.39 186 THR A C 1
ATOM 1424 O O . THR A 1 186 ? 63.918 15.119 7.689 1.00 43.69 186 THR A O 1
ATOM 1428 N N . LYS A 1 187 ? 63.207 17.173 8.308 1.00 45.13 187 LYS A N 1
ATOM 1429 C CA . LYS A 1 187 ? 62.207 17.246 7.260 1.00 45.13 187 LYS A CA 1
ATOM 1430 C C . LYS A 1 187 ? 62.780 17.710 5.944 1.00 44.31 187 LYS A C 1
ATOM 1431 O O . LYS A 1 187 ? 62.248 17.405 4.880 1.00 46.55 187 LYS A O 1
ATOM 1437 N N . TYR A 1 188 ? 63.868 18.461 5.997 1.00 41.20 188 TYR A N 1
ATOM 1438 C CA . TYR A 1 188 ? 64.500 18.925 4.779 1.00 38.63 188 TYR A CA 1
ATOM 1439 C C . TYR A 1 188 ? 65.990 18.564 4.811 1.00 38.93 188 TYR A C 1
ATOM 1440 O O . TYR A 1 188 ? 66.836 19.378 5.222 1.00 34.72 188 TYR A O 1
ATOM 1449 N N . PRO A 1 189 ? 66.318 17.333 4.353 1.00 39.86 189 PRO A N 1
ATOM 1450 C CA . PRO A 1 189 ? 67.719 16.899 4.225 1.00 39.48 189 PRO A CA 1
ATOM 1451 C C . PRO A 1 189 ? 68.524 17.687 3.183 1.00 36.30 189 PRO A C 1
ATOM 1452 O O . PRO A 1 189 ? 69.773 17.622 3.160 1.00 35.63 189 PRO A O 1
ATOM 1456 N N . ASP A 1 190 ? 67.833 18.432 2.325 1.00 35.23 190 ASP A N 1
ATOM 1457 C CA . ASP A 1 190 ? 68.524 19.367 1.449 1.00 33.69 190 ASP A CA 1
ATOM 1458 C C . ASP A 1 190 ? 69.030 20.664 2.071 1.00 32.29 190 ASP A C 1
ATOM 1459 O O . ASP A 1 190 ? 69.745 21.407 1.402 1.00 30.96 190 ASP A O 1
ATOM 1464 N N . ILE A 1 191 ? 68.753 20.945 3.343 1.00 32.31 191 ILE A N 1
ATOM 1465 C CA . ILE A 1 191 ? 69.273 22.190 3.962 1.00 29.68 191 ILE A CA 1
ATOM 1466 C C . ILE A 1 191 ? 70.802 22.052 4.234 1.00 30.02 191 ILE A C 1
ATOM 1467 O O . ILE A 1 191 ? 71.249 21.152 4.899 1.00 32.34 191 ILE A O 1
ATOM 1472 N N . SER A 1 192 ? 71.604 22.957 3.719 1.00 29.88 192 SER A N 1
ATOM 1473 C CA . SER A 1 192 ? 73.031 22.927 3.870 1.00 29.55 192 SER A CA 1
ATOM 1474 C C . SER A 1 192 ? 73.486 24.185 4.632 1.00 30.74 192 SER A C 1
ATOM 1475 O O . SER A 1 192 ? 74.689 24.351 4.882 1.00 30.97 192 SER A O 1
ATOM 1478 N N . VAL A 1 193 ? 72.541 25.093 4.928 1.00 29.26 193 VAL A N 1
ATOM 1479 C CA . VAL A 1 193 ? 72.810 26.339 5.670 1.00 26.13 193 VAL A CA 1
ATOM 1480 C C . VAL A 1 193 ? 71.625 26.580 6.577 1.00 25.39 193 VAL A C 1
ATOM 1481 O O . VAL A 1 193 ? 70.489 26.679 6.107 1.00 27.56 193 VAL A O 1
ATOM 1485 N N . MET A 1 194 ? 71.902 26.645 7.870 1.00 25.65 194 MET A N 1
ATOM 1486 C CA . MET A 1 194 ? 70.985 27.184 8.840 1.00 26.89 194 MET A CA 1
ATOM 1487 C C . MET A 1 194 ? 71.233 28.665 9.222 1.00 27.85 194 MET A C 1
ATOM 1488 O O . MET A 1 194 ? 72.393 29.139 9.409 1.00 26.39 194 MET A O 1
ATOM 1493 N N . VAL A 1 195 ? 70.136 29.428 9.319 1.00 27.84 195 VAL A N 1
ATOM 1494 C CA . VAL A 1 195 ? 70.280 30.851 9.782 1.00 29.14 195 VAL A CA 1
ATOM 1495 C C . VAL A 1 195 ? 69.626 31.066 11.134 1.00 30.72 195 VAL A C 1
ATOM 1496 O O . VAL A 1 195 ? 68.438 30.776 11.308 1.00 34.47 195 VAL A O 1
ATOM 1500 N N . GLY A 1 196 ? 70.358 31.557 12.118 1.00 28.80 196 GLY A N 1
ATOM 1501 C CA . GLY A 1 196 ? 69.729 31.940 13.426 1.00 21.80 196 GLY A CA 1
ATOM 1502 C C . GLY A 1 196 ? 69.720 33.452 13.492 1.00 24.21 196 GLY A C 1
ATOM 1503 O O . GLY A 1 196 ? 70.769 34.104 13.355 1.00 23.94 196 GLY A O 1
ATOM 1504 N N . LEU A 1 197 ? 68.547 34.054 13.758 1.00 25.78 197 LEU A N 1
ATOM 1505 C CA . LEU A 1 197 ? 68.390 35.545 13.658 1.00 27.33 197 LEU A CA 1
ATOM 1506 C C . LEU A 1 197 ? 68.690 36.322 15.004 1.00 27.99 197 LEU A C 1
ATOM 1507 O O . LEU A 1 197 ? 68.701 37.561 15.112 1.00 31.35 197 LEU A O 1
ATOM 1512 N N . ASN A 1 198 ? 68.888 35.574 16.051 1.00 24.63 198 ASN A N 1
ATOM 1513 C CA . ASN A 1 198 ? 69.381 36.167 17.291 1.00 28.97 198 ASN A CA 1
ATOM 1514 C C . ASN A 1 198 ? 70.198 35.171 18.100 1.00 27.32 198 ASN A C 1
ATOM 1515 O O . ASN A 1 198 ? 70.330 34.048 17.690 1.00 29.73 198 ASN A O 1
ATOM 1520 N N . GLN A 1 199 ? 70.691 35.507 19.273 1.00 27.29 199 GLN A N 1
ATOM 1521 C CA . GLN A 1 199 ? 71.559 34.532 19.953 1.00 28.99 199 GLN A CA 1
ATOM 1522 C C . GLN A 1 199 ? 70.873 33.219 20.374 1.00 30.19 199 GLN A C 1
ATOM 1523 O O . GLN A 1 199 ? 71.406 32.138 20.123 1.00 29.88 199 GLN A O 1
ATOM 1529 N N . TYR A 1 200 ? 69.681 33.309 21.011 1.00 31.53 200 TYR A N 1
ATOM 1530 C CA . TYR A 1 200 ? 68.854 32.139 21.337 1.00 28.62 200 TYR A CA 1
ATOM 1531 C C . TYR A 1 200 ? 68.702 31.176 20.224 1.00 28.14 200 TYR A C 1
ATOM 1532 O O . TYR A 1 200 ? 68.789 29.960 20.431 1.00 29.45 200 TYR A O 1
ATOM 1541 N N . SER A 1 201 ? 68.363 31.706 19.061 1.00 27.43 201 SER A N 1
ATOM 1542 C CA . SER A 1 201 ? 68.082 30.965 17.841 1.00 26.96 201 SER A CA 1
ATOM 1543 C C . SER A 1 201 ? 69.323 30.319 17.403 1.00 29.54 201 SER A C 1
ATOM 1544 O O . SER A 1 201 ? 69.311 29.156 17.078 1.00 30.64 201 SER A O 1
ATOM 1547 N N . ALA A 1 202 ? 70.417 31.088 17.288 1.00 28.43 202 ALA A N 1
ATOM 1548 C CA . ALA A 1 202 ? 71.709 30.515 16.821 1.00 28.47 202 ALA A CA 1
ATOM 1549 C C . ALA A 1 202 ? 72.255 29.509 17.711 1.00 27.90 202 ALA A C 1
ATOM 1550 O O . ALA A 1 202 ? 72.657 28.489 17.245 1.00 29.72 202 ALA A O 1
ATOM 1552 N N . THR A 1 203 ? 72.323 29.780 19.016 1.00 30.44 203 THR A N 1
ATOM 1553 C CA . THR A 1 203 ? 72.824 28.820 19.955 1.00 31.02 203 THR A CA 1
ATOM 1554 C C . THR A 1 203 ? 72.047 27.501 19.920 1.00 32.76 203 THR A C 1
ATOM 1555 O O . THR A 1 203 ? 72.653 26.493 19.969 1.00 34.38 203 THR A O 1
ATOM 1559 N N . GLY A 1 204 ? 70.711 27.504 19.893 1.00 28.14 204 GLY A N 1
ATOM 1560 C CA . GLY A 1 204 ? 70.000 26.276 19.853 1.00 25.39 204 GLY A CA 1
ATOM 1561 C C . GLY A 1 204 ? 70.240 25.504 18.592 1.00 25.55 204 GLY A C 1
ATOM 1562 O O . GLY A 1 204 ? 70.385 24.282 18.682 1.00 25.62 204 GLY A O 1
ATOM 1563 N N . ALA A 1 205 ? 70.323 26.214 17.431 1.00 22.06 205 ALA A N 1
ATOM 1564 C CA . ALA A 1 205 ? 70.714 25.574 16.134 1.00 23.68 205 ALA A CA 1
ATOM 1565 C C . ALA A 1 205 ? 72.088 24.976 16.172 1.00 24.38 205 ALA A C 1
ATOM 1566 O O . ALA A 1 205 ? 72.273 23.910 15.601 1.00 26.03 205 ALA A O 1
ATOM 1568 N N . ALA A 1 206 ? 73.069 25.663 16.797 1.00 21.57 206 ALA A N 1
ATOM 1569 C CA . ALA A 1 206 ? 74.441 25.077 16.749 1.00 25.00 206 ALA A CA 1
ATOM 1570 C C . ALA A 1 206 ? 74.453 23.822 17.597 1.00 31.30 206 ALA A C 1
ATOM 1571 O O . ALA A 1 206 ? 75.066 22.874 17.213 1.00 32.72 206 ALA A O 1
ATOM 1573 N N . ARG A 1 207 ? 73.788 23.796 18.764 1.00 33.35 207 ARG A N 1
ATOM 1574 C CA . ARG A 1 207 ? 73.763 22.529 19.546 1.00 35.47 207 ARG A CA 1
ATOM 1575 C C . ARG A 1 207 ? 73.142 21.335 18.818 1.00 35.58 207 ARG A C 1
ATOM 1576 O O . ARG A 1 207 ? 73.690 20.220 18.811 1.00 33.84 207 ARG A O 1
ATOM 1584 N N . ALA A 1 208 ? 71.980 21.592 18.238 1.00 34.29 208 ALA A N 1
ATOM 1585 C CA . ALA A 1 208 ? 71.214 20.612 17.521 1.00 35.42 208 ALA A CA 1
ATOM 1586 C C . ALA A 1 208 ? 72.035 20.086 16.361 1.00 34.20 208 ALA A C 1
ATOM 1587 O O . ALA A 1 208 ? 72.174 18.871 16.201 1.00 34.67 208 ALA A O 1
ATOM 1589 N N . ILE A 1 209 ? 72.648 20.975 15.617 1.00 32.19 209 ILE A N 1
ATOM 1590 C CA . ILE A 1 209 ? 73.518 20.573 14.484 1.00 35.05 209 ILE A CA 1
ATOM 1591 C C . ILE A 1 209 ? 74.686 19.720 15.013 1.00 37.57 209 ILE A C 1
ATOM 1592 O O . ILE A 1 209 ? 75.167 18.827 14.342 1.00 40.00 209 ILE A O 1
ATOM 1597 N N . LYS A 1 210 ? 75.129 19.998 16.226 1.00 37.33 210 LYS A N 1
ATOM 1598 C CA . LYS A 1 210 ? 76.251 19.258 16.861 1.00 38.46 210 LYS A CA 1
ATOM 1599 C C . LYS A 1 210 ? 75.804 17.840 17.258 1.00 37.76 210 LYS A C 1
ATOM 1600 O O . LYS A 1 210 ? 76.505 16.838 17.012 1.00 34.39 210 LYS A O 1
ATOM 1606 N N . ASP A 1 211 ? 74.581 17.770 17.836 1.00 36.85 211 ASP A N 1
ATOM 1607 C CA . ASP A 1 211 ? 74.014 16.531 18.368 1.00 33.98 211 ASP A CA 1
ATOM 1608 C C . ASP A 1 211 ? 73.586 15.615 17.265 1.00 34.96 211 ASP A C 1
ATOM 1609 O O . ASP A 1 211 ? 73.388 14.399 17.480 1.00 36.37 211 ASP A O 1
ATOM 1614 N N . MET A 1 212 ? 73.365 16.212 16.099 1.00 32.26 212 MET A N 1
ATOM 1615 C CA . MET A 1 212 ? 72.927 15.486 14.913 1.00 30.01 212 MET A CA 1
ATOM 1616 C C . MET A 1 212 ? 74.148 15.009 14.170 1.00 30.36 212 MET A C 1
ATOM 1617 O O . MET A 1 212 ? 74.015 14.272 13.229 1.00 35.32 212 MET A O 1
ATOM 1622 N N . SER A 1 213 ? 75.343 15.405 14.593 1.00 29.76 213 SER A N 1
ATOM 1623 C CA . SER A 1 213 ? 76.588 15.084 13.841 1.00 30.26 213 SER A CA 1
ATOM 1624 C C . SER A 1 213 ? 76.536 15.574 12.390 1.00 35.45 213 SER A C 1
ATOM 1625 O O . SER A 1 213 ? 77.024 14.910 11.478 1.00 40.58 213 SER A O 1
ATOM 1628 N N . LEU A 1 214 ? 76.001 16.785 12.195 1.00 35.04 214 LEU A N 1
ATOM 1629 C CA . LEU A 1 214 ? 75.880 17.452 10.888 1.00 32.72 214 LEU A CA 1
ATOM 1630 C C . LEU A 1 214 ? 76.891 18.578 10.655 1.00 37.98 214 LEU A C 1
ATOM 1631 O O . LEU A 1 214 ? 76.761 19.333 9.703 1.00 38.96 214 LEU A O 1
ATOM 1636 N N . GLU A 1 215 ? 77.910 18.691 11.505 1.00 41.37 215 GLU A N 1
ATOM 1637 C CA . GLU A 1 215 ? 78.719 19.924 11.545 1.00 44.03 215 GLU A CA 1
ATOM 1638 C C . GLU A 1 215 ? 79.624 20.134 10.321 1.00 44.52 215 GLU A C 1
ATOM 1639 O O . GLU A 1 215 ? 80.172 21.240 10.109 1.00 45.20 215 GLU A O 1
ATOM 1645 N N . ALA A 1 216 ? 79.747 19.118 9.482 1.00 42.61 216 ALA A N 1
ATOM 1646 C CA . ALA A 1 216 ? 80.477 19.346 8.263 1.00 42.25 216 ALA A CA 1
ATOM 1647 C C . ALA A 1 216 ? 79.570 19.108 7.085 1.00 42.78 216 ALA A C 1
ATOM 1648 O O . ALA A 1 216 ? 80.033 19.032 5.973 1.00 42.05 216 ALA A O 1
ATOM 1650 N N . LYS A 1 217 ? 78.268 18.972 7.339 1.00 42.19 217 LYS A N 1
ATOM 1651 C CA . LYS A 1 217 ? 77.289 19.012 6.262 1.00 40.80 217 LYS A CA 1
ATOM 1652 C C . LYS A 1 217 ? 76.452 20.296 6.262 1.00 38.33 217 LYS A C 1
ATOM 1653 O O . LYS A 1 217 ? 76.143 20.821 5.203 1.00 38.01 217 LYS A O 1
ATOM 1659 N N . VAL A 1 218 ? 76.071 20.762 7.451 1.00 34.38 218 VAL A N 1
ATOM 1660 C CA . VAL A 1 218 ? 75.258 21.956 7.596 1.00 35.66 218 VAL A CA 1
ATOM 1661 C C . VAL A 1 218 ? 76.085 23.094 8.243 1.00 35.43 218 VAL A C 1
ATOM 1662 O O . VAL A 1 218 ? 76.595 22.956 9.350 1.00 36.34 218 VAL A O 1
ATOM 1666 N N . LYS A 1 219 ? 76.233 24.188 7.501 1.00 33.92 219 LYS A N 1
ATOM 1667 C CA . LYS A 1 219 ? 76.789 25.431 8.015 1.00 35.86 219 LYS A CA 1
ATOM 1668 C C . LYS A 1 219 ? 75.720 26.404 8.577 1.00 34.03 219 LYS A C 1
ATOM 1669 O O . LYS A 1 219 ? 74.562 26.421 8.153 1.00 29.97 219 LYS A O 1
ATOM 1675 N N . LEU A 1 220 ? 76.191 27.209 9.521 1.00 34.23 220 LEU A N 1
ATOM 1676 C CA . LEU A 1 220 ? 75.409 28.054 10.353 1.00 32.92 220 LEU A CA 1
ATOM 1677 C C . LEU A 1 220 ? 75.980 29.454 10.280 1.00 33.38 220 LEU A C 1
ATOM 1678 O O . LEU A 1 220 ? 77.207 29.714 10.345 1.00 33.68 220 LEU A O 1
ATOM 1683 N N . VAL A 1 221 ? 75.065 30.375 10.057 1.00 33.60 221 VAL A N 1
ATOM 1684 C CA . VAL A 1 221 ? 75.365 31.793 10.064 1.00 31.94 221 VAL A CA 1
ATOM 1685 C C . VAL A 1 221 ? 74.293 32.422 10.954 1.00 29.64 221 VAL A C 1
ATOM 1686 O O . VAL A 1 221 ? 73.188 31.841 11.136 1.00 25.98 221 VAL A O 1
ATOM 1690 N N . CY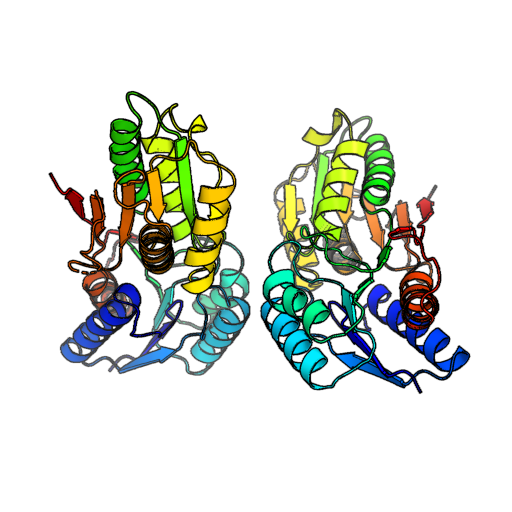S A 1 222 ? 74.611 33.577 11.544 1.00 28.04 222 CYS A N 1
ATOM 1691 C CA . CYS A 1 222 ? 73.637 34.228 12.470 1.00 29.27 222 CYS A CA 1
ATOM 1692 C C . CYS A 1 222 ? 73.910 35.697 12.624 1.00 27.58 222 CYS A C 1
ATOM 1693 O O . CYS A 1 222 ? 75.033 36.190 12.376 1.00 28.55 222 CYS A O 1
ATOM 1696 N N . ILE A 1 223 ? 72.879 36.365 13.094 1.00 28.52 223 ILE A N 1
ATOM 1697 C CA . ILE A 1 223 ? 72.956 37.657 13.774 1.00 32.64 223 ILE A CA 1
ATOM 1698 C C . ILE A 1 223 ? 73.035 37.379 15.296 1.00 38.89 223 ILE A C 1
ATOM 1699 O O . ILE A 1 223 ? 72.207 36.641 15.853 1.00 37.70 223 ILE A O 1
ATOM 1704 N N . ASP A 1 224 ? 74.060 37.967 15.945 1.00 43.80 224 ASP A N 1
ATOM 1705 C CA . ASP A 1 224 ? 74.412 37.600 17.294 1.00 46.95 224 ASP A CA 1
ATOM 1706 C C . ASP A 1 224 ? 74.600 38.784 18.211 1.00 51.85 224 ASP A C 1
ATOM 1707 O O . ASP A 1 224 ? 74.816 39.947 17.781 1.00 53.29 224 ASP A O 1
ATOM 1712 N N . SER A 1 225 ? 74.494 38.465 19.500 1.00 53.68 225 SER A N 1
ATOM 1713 C CA . SER A 1 225 ? 74.707 39.383 20.649 1.00 52.35 225 SER A CA 1
ATOM 1714 C C . SER A 1 225 ? 75.759 40.482 20.594 1.00 49.93 225 SER A C 1
ATOM 1715 O O . SER A 1 225 ? 75.404 41.625 20.775 1.00 48.40 225 SER A O 1
ATOM 1718 N N . SER A 1 226 ? 77.033 40.161 20.380 1.00 49.87 226 SER A N 1
ATOM 1719 C CA . SER A 1 226 ? 78.096 41.137 20.667 1.00 50.71 226 SER A CA 1
ATOM 1720 C C . SER A 1 226 ? 79.475 40.542 20.413 1.00 52.67 226 SER A C 1
ATOM 1721 O O . SER A 1 226 ? 79.596 39.348 20.149 1.00 50.98 226 SER A O 1
ATOM 1724 N N . MET A 1 227 ? 80.507 41.375 20.523 1.00 55.49 227 MET A N 1
ATOM 1725 C CA . MET A 1 227 ? 81.865 40.963 20.159 1.00 59.07 227 MET A CA 1
ATOM 1726 C C . MET A 1 227 ? 82.433 39.955 21.166 1.00 62.80 227 MET A C 1
ATOM 1727 O O . MET A 1 227 ? 83.463 39.350 20.921 1.00 63.52 227 MET A O 1
ATOM 1732 N N . GLU A 1 228 ? 81.732 39.747 22.282 1.00 66.25 228 GLU A N 1
ATOM 1733 C CA . GLU A 1 228 ? 82.008 38.603 23.184 1.00 66.74 228 GLU A CA 1
ATOM 1734 C C . GLU A 1 228 ? 81.936 37.267 22.413 1.00 65.17 228 GLU A C 1
ATOM 1735 O O . GLU A 1 228 ? 82.980 36.722 22.038 1.00 65.96 228 GLU A O 1
ATOM 1741 N N . GLN A 1 229 ? 80.731 36.774 22.143 1.00 62.28 229 GLN A N 1
ATOM 1742 C CA . GLN A 1 229 ? 80.534 35.570 21.335 1.00 60.19 229 GLN A CA 1
ATOM 1743 C C . GLN A 1 229 ? 81.615 35.454 20.233 1.00 57.98 229 GLN A C 1
ATOM 1744 O O . GLN A 1 229 ? 81.660 34.498 19.443 1.00 55.72 229 GLN A O 1
ATOM 1750 N N . GLU A 1 235 ? 83.856 31.712 19.450 1.00 59.65 235 GLU A N 1
ATOM 1751 C CA . GLU A 1 235 ? 82.925 30.671 18.987 1.00 60.06 235 GL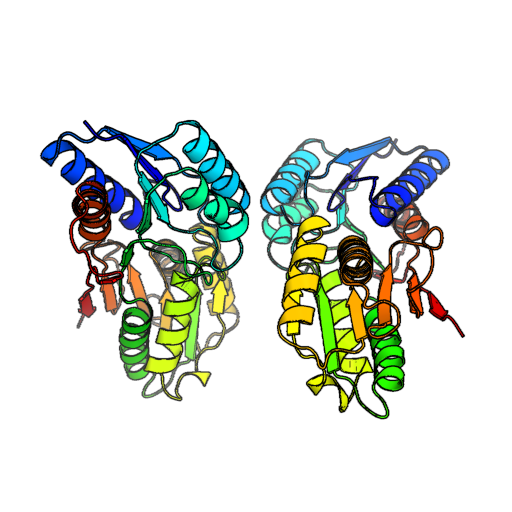U A CA 1
ATOM 1752 C C . GLU A 1 235 ? 82.905 30.388 17.455 1.00 60.75 235 GLU A C 1
ATOM 1753 O O . GLU A 1 235 ? 82.871 31.304 16.610 1.00 58.83 235 GLU A O 1
ATOM 1759 N N . GLY A 1 236 ? 82.918 29.087 17.138 1.00 61.79 236 GLY A N 1
ATOM 1760 C CA . GLY A 1 236 ? 83.088 28.570 15.788 1.00 61.95 236 GLY A CA 1
ATOM 1761 C C . GLY A 1 236 ? 82.282 27.309 15.505 1.00 61.26 236 GLY A C 1
ATOM 1762 O O . GLY A 1 236 ? 81.617 26.765 16.401 1.00 61.50 236 GLY A O 1
ATOM 1763 N N . ILE A 1 237 ? 82.409 26.835 14.259 1.00 60.03 237 ILE A N 1
ATOM 1764 C CA . ILE A 1 237 ? 81.324 26.140 13.525 1.00 58.13 237 ILE A CA 1
ATOM 1765 C C . ILE A 1 237 ? 80.005 27.042 13.409 1.00 55.64 237 ILE A C 1
ATOM 1766 O O . ILE A 1 237 ? 78.873 26.584 13.156 1.00 55.90 237 ILE A O 1
ATOM 1771 N N . PHE A 1 238 ? 80.216 28.338 13.625 1.00 51.76 238 PHE A N 1
ATOM 1772 C CA . PHE A 1 238 ? 79.517 29.376 12.898 1.00 46.80 238 PHE A CA 1
ATOM 1773 C C . PHE A 1 238 ? 80.405 29.625 11.704 1.00 43.23 238 PHE A C 1
ATOM 1774 O O . PHE A 1 238 ? 81.642 29.534 11.834 1.00 43.79 238 PHE A O 1
ATOM 1782 N N . GLU A 1 239 ? 79.864 29.919 10.535 1.00 38.30 239 GLU A N 1
ATOM 1783 C CA . GLU A 1 239 ? 80.835 30.521 9.656 1.00 37.13 239 GLU A CA 1
ATOM 1784 C C . GLU A 1 239 ? 80.724 32.016 9.177 1.00 33.02 239 GLU A C 1
ATOM 1785 O O . GLU A 1 239 ? 81.624 32.558 8.541 1.00 31.38 239 GLU A O 1
ATOM 1791 N N . ALA A 1 240 ? 79.667 32.683 9.569 1.00 33.01 240 ALA A N 1
ATOM 1792 C CA . ALA A 1 240 ? 79.705 34.118 9.608 1.00 30.85 240 ALA A CA 1
ATOM 1793 C C . ALA A 1 240 ? 78.807 34.573 10.706 1.00 30.09 240 ALA A C 1
ATOM 1794 O O . ALA A 1 240 ? 77.810 33.905 11.021 1.00 31.78 240 ALA A O 1
ATOM 1796 N N . MET A 1 241 ? 79.116 35.720 11.309 1.00 27.79 241 MET A N 1
ATOM 1797 C CA . MET A 1 241 ? 78.143 36.311 12.238 1.00 29.29 241 MET A CA 1
ATOM 1798 C C . MET A 1 241 ? 78.164 37.838 12.158 1.00 26.32 241 MET A C 1
ATOM 1799 O O . MET A 1 241 ? 79.297 38.470 12.003 1.00 22.93 241 MET A O 1
ATOM 1804 N N . VAL A 1 242 ? 76.936 38.425 12.210 1.00 24.29 242 VAL A N 1
ATOM 1805 C CA . VAL A 1 242 ? 76.737 39.851 12.367 1.00 26.80 242 VAL A CA 1
ATOM 1806 C C . VAL A 1 242 ? 76.650 40.096 13.915 1.00 32.98 242 VAL A C 1
ATOM 1807 O O . VAL A 1 242 ? 75.923 39.434 14.647 1.00 35.41 242 VAL A O 1
ATOM 1811 N N . VAL A 1 243 ? 77.440 41.031 14.394 1.00 35.33 243 VAL A N 1
ATOM 1812 C CA . VAL A 1 243 ? 77.603 41.283 15.826 1.00 36.11 243 VAL A CA 1
ATOM 1813 C C . VAL A 1 243 ? 77.070 42.683 16.035 1.00 35.21 243 VAL A C 1
ATOM 1814 O O . VAL A 1 243 ? 77.364 43.565 15.201 1.00 35.22 243 VAL A O 1
ATOM 1818 N N . GLN A 1 244 ? 76.280 42.925 17.085 1.00 32.19 244 GLN A N 1
ATOM 1819 C CA . GLN A 1 244 ? 75.758 44.267 17.304 1.00 29.85 244 GLN A CA 1
ATOM 1820 C C . GLN A 1 244 ? 76.617 44.982 18.341 1.00 30.95 244 GLN A C 1
ATOM 1821 O O . GLN A 1 244 ? 77.672 44.463 18.716 1.00 28.75 244 GLN A O 1
ATOM 1827 N N . LYS A 1 245 ? 76.147 46.153 18.797 1.00 31.94 245 LYS A N 1
ATOM 1828 C CA . LYS A 1 245 ? 76.818 46.939 19.831 1.00 36.51 245 LYS A CA 1
ATOM 1829 C C . LYS A 1 245 ? 75.917 47.266 21.053 1.00 35.74 245 LYS A C 1
ATOM 1830 O O . LYS A 1 245 ? 75.604 48.432 21.342 1.00 38.01 245 LYS A O 1
ATOM 1836 N N . PRO A 1 246 ? 75.503 46.235 21.792 1.00 33.30 246 PRO A N 1
ATOM 1837 C CA . PRO A 1 246 ? 74.486 46.488 22.807 1.00 29.29 246 PRO A CA 1
ATOM 1838 C C . PRO A 1 246 ? 74.970 47.432 23.854 1.00 30.33 246 PRO A C 1
ATOM 1839 O O . PRO A 1 246 ? 74.168 48.190 24.400 1.00 27.95 246 PRO A O 1
ATOM 1843 N N . PHE A 1 247 ? 76.285 47.432 24.130 1.00 31.10 247 PHE A N 1
ATOM 1844 C CA . PHE A 1 247 ? 76.791 48.370 25.128 1.00 29.77 247 PHE A CA 1
ATOM 1845 C C . PHE A 1 247 ? 76.424 49.806 24.692 1.00 29.91 247 PHE A C 1
ATOM 1846 O O . PHE A 1 247 ? 75.835 50.605 25.477 1.00 29.89 247 PHE A O 1
ATOM 1854 N N . ASN A 1 248 ? 76.711 50.124 23.413 1.00 29.28 248 ASN A N 1
ATOM 1855 C CA . ASN A 1 248 ? 76.361 51.424 22.888 1.00 29.80 248 ASN A CA 1
ATOM 1856 C C . ASN A 1 248 ? 74.888 51.728 22.817 1.00 30.81 248 ASN A C 1
ATOM 1857 O O . ASN A 1 248 ? 74.525 52.885 23.005 1.00 29.69 248 ASN A O 1
ATOM 1862 N N . ILE A 1 249 ? 74.042 50.739 22.501 1.00 27.95 249 ILE A N 1
ATOM 1863 C CA . ILE A 1 249 ? 72.586 51.007 22.579 1.00 25.87 249 ILE A CA 1
ATOM 1864 C C . ILE A 1 249 ? 72.155 51.519 23.924 1.00 30.10 249 ILE A C 1
ATOM 1865 O O . ILE A 1 249 ? 71.327 52.479 23.997 1.00 31.36 249 ILE A O 1
ATOM 1870 N N . GLY A 1 250 ? 72.640 50.872 24.990 1.00 27.50 250 GLY A N 1
ATOM 1871 C CA . GLY A 1 250 ? 72.240 51.263 26.352 1.00 26.58 250 GLY A CA 1
ATOM 1872 C C . GLY A 1 250 ? 72.862 52.572 26.794 1.00 29.96 250 GLY A C 1
ATOM 1873 O O . GLY A 1 250 ? 72.207 53.392 27.412 1.00 32.02 250 GLY A O 1
ATOM 1874 N N . TYR A 1 251 ? 74.166 52.728 26.526 1.00 28.90 251 TYR A N 1
ATOM 1875 C CA . TYR A 1 251 ? 74.882 53.892 26.853 1.00 30.35 251 TYR A CA 1
ATOM 1876 C C . TYR A 1 251 ? 74.179 55.131 26.230 1.00 31.19 251 TYR A C 1
ATOM 1877 O O . TYR A 1 251 ? 73.745 56.060 26.933 1.00 31.81 251 TYR A O 1
ATOM 1886 N N . LEU A 1 252 ? 74.035 55.123 24.915 1.00 31.10 252 LEU A N 1
ATOM 1887 C CA . LEU A 1 252 ? 73.472 56.233 24.186 1.00 33.82 252 LEU A CA 1
ATOM 1888 C C . LEU A 1 252 ? 72.040 56.521 24.594 1.00 36.68 252 LEU A C 1
ATOM 1889 O O . LEU A 1 252 ? 71.622 57.675 24.584 1.00 39.08 252 LEU A O 1
ATOM 1894 N N . GLY A 1 253 ? 71.251 55.489 24.898 1.00 34.52 253 GLY A N 1
ATOM 1895 C CA . GLY A 1 253 ? 69.817 55.692 25.174 1.00 32.19 253 GLY A CA 1
ATOM 1896 C C . GLY A 1 253 ? 69.805 56.642 26.384 1.00 32.21 253 GLY A C 1
ATOM 1897 O O . GLY A 1 253 ? 69.097 57.665 26.431 1.00 31.18 253 GLY A O 1
ATOM 1898 N N . VAL A 1 254 ? 70.608 56.302 27.363 1.00 30.79 254 VAL A N 1
ATOM 1899 C CA . VAL A 1 254 ? 70.680 57.143 28.590 1.00 31.85 254 VAL A CA 1
ATOM 1900 C C . VAL A 1 254 ? 71.209 58.551 28.310 1.00 35.56 254 VAL A C 1
ATOM 1901 O O . VAL A 1 254 ? 70.483 59.561 28.450 1.00 37.61 254 VAL A O 1
ATOM 1905 N N . GLU A 1 255 ? 72.483 58.621 27.947 1.00 36.76 255 GLU A N 1
ATOM 1906 C CA . GLU A 1 255 ? 73.105 59.864 27.569 1.00 35.58 255 GLU A CA 1
ATOM 1907 C C . GLU A 1 255 ? 72.204 60.829 26.763 1.00 35.21 255 GLU A C 1
ATOM 1908 O O . GLU A 1 255 ? 72.112 61.981 27.105 1.00 38.09 255 GLU A O 1
ATOM 1914 N N . LYS A 1 256 ? 71.525 60.355 25.736 1.00 32.52 256 LYS A N 1
ATOM 1915 C CA . LYS A 1 256 ? 70.794 61.214 24.835 1.00 34.67 256 LYS A CA 1
ATOM 1916 C C . LYS A 1 256 ? 69.386 61.484 25.370 1.00 35.20 256 LYS A C 1
ATOM 1917 O O . LYS A 1 256 ? 68.722 62.409 24.924 1.00 35.49 256 LYS A O 1
ATOM 1923 N N . ALA A 1 257 ? 68.929 60.668 26.310 1.00 33.72 257 ALA A N 1
ATOM 1924 C CA . ALA A 1 257 ? 67.700 60.978 27.094 1.00 34.63 257 ALA A CA 1
ATOM 1925 C C . ALA A 1 257 ? 67.976 62.275 27.834 1.00 32.01 257 ALA A C 1
ATOM 1926 O O . ALA A 1 257 ? 67.047 63.061 28.125 1.00 29.38 257 ALA A O 1
ATOM 1928 N N . LEU A 1 258 ? 69.265 62.488 28.106 1.00 31.75 258 LEU A N 1
ATOM 1929 C CA . LEU A 1 258 ? 69.716 63.676 28.772 1.00 33.76 258 LEU A CA 1
ATOM 1930 C C . LEU A 1 258 ? 69.511 64.936 27.921 1.00 31.93 258 LEU A C 1
ATOM 1931 O O . LEU A 1 258 ? 69.103 65.974 28.413 1.00 30.16 258 LEU A O 1
ATOM 1936 N N . LYS A 1 259 ? 69.740 64.817 26.620 1.00 33.77 259 LYS A N 1
ATOM 1937 C CA . LYS A 1 259 ? 69.558 65.938 25.733 1.00 33.44 259 LYS A CA 1
ATOM 1938 C C . LYS A 1 259 ? 68.120 66.349 25.750 1.00 35.52 259 LYS A C 1
ATOM 1939 O O . LYS A 1 259 ? 67.831 67.533 25.932 1.00 36.09 259 LYS A O 1
ATOM 1945 N N . LEU A 1 260 ? 67.212 65.386 25.676 1.00 32.42 260 LEU A N 1
ATOM 1946 C CA . LEU A 1 260 ? 65.788 65.727 25.629 1.00 33.45 260 LEU A CA 1
ATOM 1947 C C . LEU A 1 260 ? 65.338 66.499 26.857 1.00 36.67 260 LEU A C 1
ATOM 1948 O O . LEU A 1 260 ? 64.563 67.434 26.749 1.00 36.60 260 LEU A O 1
ATOM 1953 N N . LEU A 1 261 ? 65.770 66.039 28.026 1.00 37.25 261 LEU A N 1
ATOM 1954 C CA . LEU A 1 261 ? 65.405 66.678 29.281 1.00 38.65 261 LEU A CA 1
ATOM 1955 C C . LEU A 1 261 ? 66.030 68.064 29.390 1.00 41.98 261 LEU A C 1
ATOM 1956 O O . LEU A 1 261 ? 65.446 68.925 30.023 1.00 43.67 261 LEU A O 1
ATOM 1961 N N . LYS A 1 262 ? 67.247 68.247 28.851 1.00 43.78 262 LYS A N 1
ATOM 1962 C CA . LYS A 1 262 ? 67.863 69.585 28.635 1.00 43.05 262 LYS A CA 1
ATOM 1963 C C . LYS A 1 262 ? 67.190 70.408 27.486 1.00 42.99 262 LYS A C 1
ATOM 1964 O O . LYS A 1 262 ? 67.505 71.565 27.263 1.00 41.99 262 LYS A O 1
ATOM 1970 N N . LYS A 1 263 ? 66.259 69.835 26.751 1.00 44.90 263 LYS A N 1
ATOM 1971 C CA . LYS A 1 263 ? 65.528 70.658 25.771 1.00 47.36 263 LYS A CA 1
ATOM 1972 C C . LYS A 1 263 ? 66.456 71.022 24.605 1.00 46.50 263 LYS A C 1
ATOM 1973 O O . LYS A 1 263 ? 66.355 72.107 24.004 1.00 49.30 263 LYS A O 1
ATOM 1979 N N . GLU A 1 264 ? 67.342 70.085 24.300 1.00 41.96 264 GLU A N 1
ATOM 1980 C CA . GLU A 1 264 ? 68.438 70.245 23.393 1.00 39.03 264 GLU A CA 1
ATOM 1981 C C . GLU A 1 264 ? 68.280 69.265 22.166 1.00 40.34 264 GLU A C 1
ATOM 1982 O O . GLU A 1 264 ? 67.507 68.297 22.256 1.00 40.72 264 GLU A O 1
ATOM 1988 N N . TYR A 1 265 ? 68.904 69.584 21.011 1.00 38.66 265 TYR A N 1
ATOM 1989 C CA . TYR A 1 265 ? 68.596 68.942 19.694 1.00 35.74 265 TYR A CA 1
ATOM 1990 C C . TYR A 1 265 ? 69.076 67.534 19.742 1.00 33.02 265 TYR A C 1
ATOM 1991 O O . TYR A 1 265 ? 70.221 67.279 20.051 1.00 30.37 265 TYR A O 1
ATOM 2000 N N . VAL A 1 266 ? 68.219 66.596 19.416 1.00 31.95 266 VAL A N 1
ATOM 2001 C CA . VAL A 1 266 ? 68.752 65.260 19.240 1.00 32.68 266 VAL A CA 1
ATOM 2002 C C . VAL A 1 266 ? 68.125 64.644 18.005 1.00 31.63 266 VAL A C 1
ATOM 2003 O O . VAL A 1 266 ? 66.930 64.775 17.798 1.00 29.48 266 VAL A O 1
ATOM 2007 N N . PRO A 1 267 ? 68.919 63.963 17.178 1.00 33.95 267 PRO A N 1
ATOM 2008 C CA . PRO A 1 267 ? 68.243 63.243 16.039 1.00 36.47 267 PRO A CA 1
ATOM 2009 C C . PRO A 1 267 ? 67.073 62.279 16.472 1.00 39.61 267 PRO A C 1
ATOM 2010 O O . PRO A 1 267 ? 67.074 61.769 17.600 1.00 41.43 267 PRO A O 1
ATOM 2014 N N . LYS A 1 268 ? 66.104 61.983 15.619 1.00 39.52 268 LYS A N 1
ATOM 2015 C CA . LYS A 1 268 ? 65.011 61.130 16.099 1.00 41.16 268 LYS A CA 1
ATOM 2016 C C . LYS A 1 268 ? 65.422 59.652 15.978 1.00 43.79 268 LYS A C 1
ATOM 2017 O O . LYS A 1 268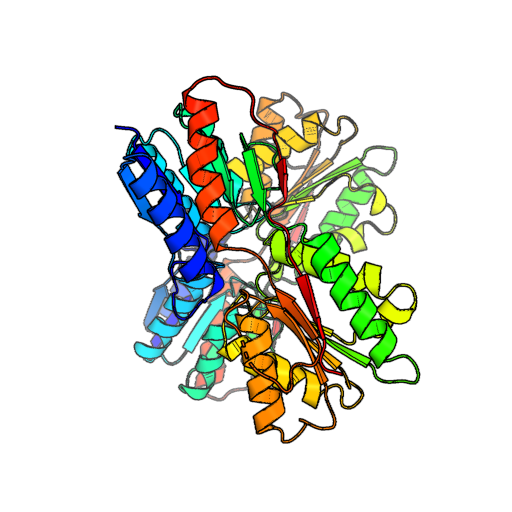 ? 64.826 58.776 16.619 1.00 44.79 268 LYS A O 1
ATOM 2023 N N . GLN A 1 269 ? 66.461 59.397 15.174 1.00 43.69 269 GLN A N 1
ATOM 2024 C CA . GLN A 1 269 ? 67.039 58.076 15.024 1.00 41.96 269 GLN A CA 1
ATOM 2025 C C . GLN A 1 269 ? 68.590 58.049 15.098 1.00 39.68 269 GLN A C 1
ATOM 2026 O O . GLN A 1 269 ? 69.270 58.894 14.501 1.00 36.78 269 GLN A O 1
ATOM 2032 N N . LEU A 1 270 ? 69.144 57.118 15.890 1.00 38.82 270 LEU A N 1
ATOM 2033 C CA . LEU A 1 270 ? 70.617 56.907 15.990 1.00 37.91 270 LEU A CA 1
ATOM 2034 C C . LEU A 1 270 ? 70.885 55.428 15.721 1.00 38.40 270 LEU A C 1
ATOM 2035 O O . LEU A 1 270 ? 70.171 54.555 16.208 1.00 35.29 270 LEU A O 1
ATOM 2040 N N . ASP A 1 271 ? 71.889 55.172 14.899 1.00 39.91 271 ASP A N 1
ATOM 2041 C CA . ASP A 1 271 ? 72.190 53.850 14.363 1.00 40.58 271 ASP A CA 1
ATOM 2042 C C . ASP A 1 271 ? 73.318 53.373 15.217 1.00 40.71 271 ASP A C 1
ATOM 2043 O O . ASP A 1 271 ? 74.358 54.027 15.240 1.00 39.42 271 ASP A O 1
ATOM 2048 N N . SER A 1 272 ? 73.130 52.230 15.874 1.00 38.45 272 SER A N 1
ATOM 2049 C CA . SER A 1 272 ? 74.080 51.726 16.838 1.00 39.22 272 SER A CA 1
ATOM 2050 C C . SER A 1 272 ? 75.233 51.070 16.100 1.00 42.44 272 SER A C 1
ATOM 2051 O O . SER A 1 272 ? 76.349 50.969 16.636 1.00 44.62 272 SER A O 1
ATOM 2054 N N . GLY A 1 273 ? 75.006 50.582 14.890 1.00 42.43 273 GLY A N 1
ATOM 2055 C CA . GLY A 1 273 ? 76.136 49.974 14.170 1.00 41.43 273 GLY A CA 1
ATOM 2056 C C . GLY A 1 273 ? 76.318 48.488 14.492 1.00 40.34 273 GLY A C 1
ATOM 2057 O O . GLY A 1 273 ? 75.995 48.040 15.593 1.00 40.87 273 GLY A O 1
ATOM 2058 N N . CYS A 1 274 ? 76.809 47.717 13.517 1.00 39.92 274 CYS A N 1
ATOM 2059 C CA . CYS A 1 274 ? 77.069 46.243 13.661 1.00 38.36 274 CYS A CA 1
ATOM 2060 C C . CYS A 1 274 ? 78.216 45.853 12.713 1.00 35.19 274 CYS A C 1
ATOM 2061 O O . CYS A 1 274 ? 78.593 46.673 11.903 1.00 36.96 274 CYS A O 1
ATOM 2064 N N . ALA A 1 275 ? 78.834 44.681 12.878 1.00 31.39 275 ALA A N 1
ATOM 2065 C CA . ALA A 1 275 ? 79.889 44.208 11.974 1.00 30.22 275 ALA A CA 1
ATOM 2066 C C . ALA A 1 275 ? 79.680 42.756 11.543 1.00 29.77 275 ALA A C 1
ATOM 2067 O O . ALA A 1 275 ? 79.152 41.963 12.286 1.00 33.54 275 ALA A O 1
ATOM 2069 N N . LEU A 1 276 ? 80.115 42.431 10.341 1.00 26.79 276 LEU A N 1
ATOM 2070 C CA . LEU A 1 276 ? 80.090 41.063 9.833 1.00 25.68 276 LEU A CA 1
ATOM 2071 C C . LEU A 1 276 ? 81.522 40.469 9.902 1.00 25.04 276 LEU A C 1
ATOM 2072 O O . LEU A 1 276 ? 82.439 40.998 9.250 1.00 20.73 276 LEU A O 1
ATOM 2077 N N . ILE A 1 277 ? 81.640 39.340 10.630 1.00 25.66 277 ILE A N 1
ATOM 2078 C CA . ILE A 1 277 ? 82.826 38.562 10.726 1.00 26.42 277 ILE A CA 1
ATOM 2079 C C . ILE A 1 277 ? 82.613 37.183 10.120 1.00 24.61 277 ILE A C 1
ATOM 2080 O O . ILE A 1 277 ? 81.583 36.586 10.264 1.00 23.19 277 ILE A O 1
ATOM 2085 N N . THR A 1 278 ? 83.656 36.608 9.559 1.00 23.30 278 THR A N 1
ATOM 2086 C CA . THR A 1 278 ? 83.472 35.559 8.597 1.00 27.09 278 THR A CA 1
ATOM 2087 C C . THR A 1 278 ? 84.662 34.638 8.807 1.00 30.10 278 THR A C 1
ATOM 2088 O O . THR A 1 278 ? 85.767 35.129 9.073 1.00 26.74 278 THR A O 1
ATOM 2092 N N . LYS A 1 279 ? 84.406 33.329 8.754 1.00 33.90 279 LYS A N 1
ATOM 2093 C CA . LYS A 1 279 ? 85.412 32.330 8.923 1.00 37.12 279 LYS A CA 1
ATOM 2094 C C . LYS A 1 279 ? 85.831 31.859 7.548 1.00 43.77 279 LYS A C 1
ATOM 2095 O O . LYS A 1 279 ? 84.999 31.432 6.751 1.00 44.65 279 LYS A O 1
ATOM 2101 N N . ASP A 1 280 ? 87.142 31.859 7.315 1.00 48.46 280 ASP A N 1
ATOM 2102 C CA . ASP A 1 280 ? 87.671 31.817 5.984 1.00 52.41 280 ASP A CA 1
ATOM 2103 C C . ASP A 1 280 ? 88.711 30.690 5.819 1.00 54.86 280 ASP A C 1
ATOM 2104 O O . ASP A 1 280 ? 89.497 30.653 4.843 1.00 56.40 280 ASP A O 1
ATOM 2109 N N . GLN B 1 5 ? 33.773 8.399 39.715 1.00 53.31 5 GLN B N 1
ATOM 2110 C CA . GLN B 1 5 ? 32.992 9.658 39.575 1.00 51.07 5 GLN B CA 1
ATOM 2111 C C . GLN B 1 5 ? 33.330 10.300 38.264 1.00 48.35 5 GLN B C 1
ATOM 2112 O O . GLN B 1 5 ? 32.435 10.605 37.459 1.00 51.01 5 GLN B O 1
ATOM 2118 N N . TYR B 1 6 ? 34.637 10.455 38.055 1.00 42.55 6 TYR B N 1
ATOM 2119 C CA . TYR B 1 6 ? 35.257 11.209 36.959 1.00 38.43 6 TYR B CA 1
ATOM 2120 C C . TYR B 1 6 ? 35.583 12.679 37.281 1.00 34.78 6 TYR B C 1
ATOM 2121 O O . TYR B 1 6 ? 34.685 13.471 37.571 1.00 34.38 6 TYR B O 1
ATOM 2130 N N . TYR B 1 7 ? 36.882 12.989 37.203 1.00 32.41 7 TYR B N 1
ATOM 2131 C CA . TYR B 1 7 ? 37.415 14.323 37.356 1.00 32.50 7 TYR B CA 1
ATOM 2132 C C . TYR B 1 7 ? 37.858 14.980 35.994 1.00 33.12 7 TYR B C 1
ATOM 2133 O O . TYR B 1 7 ? 38.835 14.513 35.346 1.00 32.97 7 TYR B O 1
ATOM 2142 N N . MET B 1 8 ? 37.148 16.072 35.622 1.00 32.05 8 MET B N 1
ATOM 2143 C CA . MET B 1 8 ? 37.394 16.874 34.390 1.00 30.99 8 MET B CA 1
ATOM 2144 C C . MET B 1 8 ? 37.709 18.347 34.705 1.00 32.81 8 MET B C 1
ATOM 2145 O O . MET B 1 8 ? 37.139 18.941 35.636 1.00 32.97 8 MET B O 1
ATOM 2150 N N . ILE B 1 9 ? 38.688 18.872 33.972 1.00 32.44 9 ILE B N 1
ATOM 2151 C CA . ILE B 1 9 ? 39.096 20.270 34.074 1.00 31.64 9 ILE B CA 1
ATOM 2152 C C . ILE B 1 9 ? 38.895 20.944 32.714 1.00 33.92 9 ILE B C 1
ATOM 2153 O O . ILE B 1 9 ? 39.494 20.495 31.718 1.00 33.01 9 ILE B O 1
ATOM 2158 N N . CYS B 1 10 ? 38.074 22.014 32.682 1.00 33.49 10 CYS B N 1
ATOM 2159 C CA . CYS B 1 10 ? 37.836 22.758 31.474 1.00 29.99 10 CYS B CA 1
ATOM 2160 C C . CYS B 1 10 ? 38.625 24.021 31.503 1.00 28.70 10 CYS B C 1
ATOM 2161 O O . CYS B 1 10 ? 38.631 24.730 32.554 1.00 27.59 10 CYS B O 1
ATOM 2164 N N . ILE B 1 11 ? 39.224 24.365 30.357 1.00 22.23 11 ILE B N 1
ATOM 2165 C CA . ILE B 1 11 ? 40.151 25.494 30.280 1.00 26.59 11 ILE B CA 1
ATOM 2166 C C . ILE B 1 11 ? 39.725 26.338 29.136 1.00 30.45 11 ILE B C 1
ATOM 2167 O O . ILE B 1 11 ? 40.240 26.168 28.021 1.00 29.59 11 ILE B O 1
ATOM 2172 N N . PRO B 1 12 ? 38.705 27.198 29.375 1.00 31.83 12 PRO B N 1
ATOM 2173 C CA . PRO B 1 12 ? 38.290 28.109 28.302 1.00 30.66 12 PRO B CA 1
ATOM 2174 C C . PRO B 1 12 ? 39.383 29.126 27.917 1.00 32.69 12 PRO B C 1
ATOM 2175 O O . PRO B 1 12 ? 40.483 29.128 28.482 1.00 31.43 12 PRO B O 1
ATOM 2179 N N . LYS B 1 13 ? 39.122 29.950 26.891 1.00 34.67 13 LYS B N 1
ATOM 2180 C CA . LYS B 1 13 ? 40.038 31.041 26.563 1.00 29.43 13 LYS B CA 1
ATOM 2181 C C . LYS B 1 13 ? 39.979 32.115 27.674 1.00 29.84 13 LYS B C 1
ATOM 2182 O O . LYS B 1 13 ? 41.032 32.691 28.063 1.00 30.70 13 LYS B O 1
ATOM 2188 N N . VAL B 1 14 ? 38.767 32.330 28.231 1.00 30.18 14 VAL B N 1
ATOM 2189 C CA . VAL B 1 14 ? 38.510 33.208 29.355 1.00 30.83 14 VAL B CA 1
ATOM 2190 C C . VAL B 1 14 ? 37.234 32.811 30.112 1.00 35.58 14 VAL B C 1
ATOM 2191 O O . VAL B 1 14 ? 36.353 32.150 29.542 1.00 35.90 14 VAL B O 1
ATOM 2195 N N . LEU B 1 15 ? 37.097 33.286 31.351 1.00 39.94 15 LEU B N 1
ATOM 2196 C CA . LEU B 1 15 ? 35.828 33.112 32.104 1.00 46.22 15 LEU B CA 1
ATOM 2197 C C . LEU B 1 15 ? 35.130 34.449 32.446 1.00 51.54 15 LEU B C 1
ATOM 2198 O O . LEU B 1 15 ? 34.831 34.723 33.603 1.00 54.81 15 LEU B O 1
ATOM 2203 N N . ASP B 1 16 ? 34.800 35.210 31.407 1.00 53.05 16 ASP B N 1
ATOM 2204 C CA . ASP B 1 16 ? 34.354 36.586 31.454 1.00 55.46 16 ASP B CA 1
ATOM 2205 C C . ASP B 1 16 ? 32.926 36.816 31.961 1.00 56.15 16 ASP B C 1
ATOM 2206 O O . ASP B 1 16 ? 32.712 37.774 32.671 1.00 56.18 16 ASP B O 1
ATOM 2211 N N . ASP B 1 17 ? 31.952 35.986 31.584 1.00 57.07 17 ASP B N 1
ATOM 2212 C CA . ASP B 1 17 ? 30.493 36.193 31.934 1.00 57.97 17 ASP B CA 1
ATOM 2213 C C . ASP B 1 17 ? 29.679 37.470 31.539 1.00 56.94 17 ASP B C 1
ATOM 2214 O O . ASP B 1 17 ? 28.453 37.450 31.626 1.00 57.95 17 ASP B O 1
ATOM 2219 N N . SER B 1 18 ? 30.328 38.520 31.046 1.00 55.14 18 SER B N 1
ATOM 2220 C CA . SER B 1 18 ? 29.663 39.456 30.130 1.00 53.91 18 SER B CA 1
ATOM 2221 C C . SER B 1 18 ? 29.765 38.918 28.687 1.00 52.48 18 SER B C 1
ATOM 2222 O O . SER B 1 18 ? 29.271 39.545 27.732 1.00 53.59 18 SER B O 1
ATOM 2225 N N . SER B 1 19 ? 30.460 37.790 28.527 1.00 48.55 19 SER B N 1
ATOM 2226 C CA . SER B 1 19 ? 30.497 37.024 27.266 1.00 44.72 19 SER B CA 1
ATOM 2227 C C . SER B 1 19 ? 29.317 36.020 27.120 1.00 43.50 19 SER B C 1
ATOM 2228 O O . SER B 1 19 ? 29.203 35.099 27.926 1.00 45.55 19 SER B O 1
ATOM 2231 N N . ASP B 1 20 ? 28.448 36.133 26.121 1.00 42.28 20 ASP B N 1
ATOM 2232 C CA . ASP B 1 20 ? 27.475 35.064 25.934 1.00 42.88 20 ASP B CA 1
ATOM 2233 C C . ASP B 1 20 ? 28.203 33.813 25.563 1.00 40.74 20 ASP B C 1
ATOM 2234 O O . ASP B 1 20 ? 27.918 32.759 26.098 1.00 42.78 20 ASP B O 1
ATOM 2239 N N . PHE B 1 21 ? 29.170 33.902 24.656 1.00 37.72 21 PHE B N 1
ATOM 2240 C CA . PHE B 1 21 ? 29.839 32.675 24.262 1.00 34.29 21 PHE B CA 1
ATOM 2241 C C . PHE B 1 21 ? 30.335 31.900 25.496 1.00 33.02 21 PHE B C 1
ATOM 2242 O O . PHE B 1 21 ? 29.893 30.775 25.704 1.00 31.46 21 PHE B O 1
ATOM 2250 N N . TRP B 1 22 ? 31.265 32.472 26.261 1.00 30.66 22 TRP B N 1
ATOM 2251 C CA . TRP B 1 22 ? 31.927 31.688 27.293 1.00 33.75 22 TRP B CA 1
ATOM 2252 C C . TRP B 1 22 ? 31.005 31.399 28.461 1.00 34.03 22 TRP B C 1
ATOM 2253 O O . TRP B 1 22 ? 31.188 30.450 29.190 1.00 35.12 22 TRP B O 1
ATOM 2264 N N . SER B 1 23 ? 29.987 32.213 28.618 1.00 34.82 23 SER B N 1
ATOM 2265 C CA . SER B 1 23 ? 29.095 32.040 29.763 1.00 34.28 23 SER B CA 1
ATOM 2266 C C . SER B 1 23 ? 28.210 30.859 29.502 1.00 32.85 23 SER B C 1
ATOM 2267 O O . SER B 1 23 ? 27.972 30.072 30.379 1.00 33.91 23 SER B O 1
ATOM 2270 N N . VAL B 1 24 ? 27.729 30.762 28.280 1.00 29.60 24 VAL B N 1
ATOM 2271 C CA . VAL B 1 24 ? 26.833 29.734 27.906 1.00 31.81 24 VAL B CA 1
ATOM 2272 C C . VAL B 1 24 ? 27.625 28.458 27.771 1.00 33.30 24 VAL B C 1
ATOM 2273 O O . VAL B 1 24 ? 27.119 27.401 28.214 1.00 34.95 24 VAL B O 1
ATOM 2277 N N . LEU B 1 25 ? 28.891 28.541 27.272 1.00 29.44 25 LEU B N 1
ATOM 2278 C CA . LEU B 1 25 ? 29.695 27.335 27.086 1.00 27.85 25 LEU B CA 1
ATOM 2279 C C . LEU B 1 25 ? 29.837 26.600 28.405 1.00 27.67 25 LEU B C 1
ATOM 2280 O O . LEU B 1 25 ? 29.738 25.371 28.497 1.00 29.95 25 LEU B O 1
ATOM 2285 N N . VAL B 1 26 ? 30.080 27.365 29.445 1.00 26.64 26 VAL B N 1
ATOM 2286 C CA . VAL B 1 26 ? 30.331 26.831 30.807 1.00 27.00 26 VAL B CA 1
ATOM 2287 C C . VAL B 1 26 ? 29.027 26.275 31.296 1.00 25.97 26 VAL B C 1
ATOM 2288 O O . VAL B 1 26 ? 28.983 25.170 31.828 1.00 27.10 26 VAL B O 1
ATOM 2292 N N . GLU B 1 27 ? 27.927 27.018 31.075 1.00 25.40 27 GLU B N 1
ATOM 2293 C CA . GLU B 1 27 ? 26.579 26.484 31.404 1.00 29.32 27 GLU B CA 1
ATOM 2294 C C . GLU B 1 27 ? 26.261 25.120 30.837 1.00 31.77 27 GLU B C 1
ATOM 2295 O O . GLU B 1 27 ? 25.739 24.265 31.559 1.00 35.61 27 GLU B O 1
ATOM 2301 N N . GLY B 1 28 ? 26.520 24.895 29.551 1.00 31.86 28 GLY B N 1
ATOM 2302 C CA . GLY B 1 28 ? 26.333 23.568 28.992 1.00 30.07 28 GLY B CA 1
ATOM 2303 C C . GLY B 1 28 ? 27.246 22.442 29.490 1.00 29.43 28 GLY B C 1
ATOM 2304 O O . GLY B 1 28 ? 26.773 21.327 29.637 1.00 28.99 28 GLY B O 1
ATOM 2305 N N . ALA B 1 29 ? 28.543 22.714 29.715 1.00 27.12 29 ALA B N 1
ATOM 2306 C CA . ALA B 1 29 ? 29.461 21.764 30.285 1.00 23.63 29 ALA B CA 1
ATOM 2307 C C . ALA B 1 29 ? 28.972 21.454 31.751 1.00 26.95 29 ALA B C 1
ATOM 2308 O O . ALA B 1 29 ? 28.894 20.311 32.208 1.00 27.93 29 ALA B O 1
ATOM 2310 N N . GLN B 1 30 ? 28.613 22.463 32.510 1.00 30.00 30 GLN B N 1
ATOM 2311 C CA . GLN B 1 30 ? 28.175 22.210 33.880 1.00 31.48 30 GLN B CA 1
ATOM 2312 C C . GLN B 1 30 ? 26.899 21.433 33.919 1.00 35.54 30 GLN B C 1
ATOM 2313 O O . GLN B 1 30 ? 26.573 20.808 34.949 1.00 37.92 30 GLN B O 1
ATOM 2319 N N . MET B 1 31 ? 26.086 21.544 32.871 1.00 35.45 31 MET B N 1
ATOM 2320 C CA . MET B 1 31 ? 24.780 20.844 32.873 1.00 35.84 31 MET B CA 1
ATOM 2321 C C . MET B 1 31 ? 25.058 19.387 32.563 1.00 34.24 31 MET B C 1
ATOM 2322 O O . MET B 1 31 ? 24.558 18.486 33.239 1.00 30.27 31 MET B O 1
ATOM 2327 N N . ALA B 1 32 ? 25.910 19.139 31.566 1.00 33.39 32 ALA B N 1
ATOM 2328 C CA . ALA B 1 32 ? 26.346 17.754 31.325 1.00 35.48 32 ALA B CA 1
ATOM 2329 C C . ALA B 1 32 ? 26.976 17.079 32.575 1.00 36.06 32 ALA B C 1
ATOM 2330 O O . ALA B 1 32 ? 26.642 15.899 32.869 1.00 34.75 32 ALA B O 1
ATOM 2332 N N . ALA B 1 33 ? 27.855 17.799 33.301 1.00 35.83 33 ALA B N 1
ATOM 2333 C CA . ALA B 1 33 ? 28.464 17.265 34.565 1.00 36.77 33 ALA B CA 1
ATOM 2334 C C . ALA B 1 33 ? 27.431 16.883 35.628 1.00 38.75 33 ALA B C 1
ATOM 2335 O O . ALA B 1 33 ? 27.581 15.888 36.354 1.00 38.91 33 ALA B O 1
ATOM 2337 N N . LYS B 1 34 ? 26.403 17.730 35.742 1.00 40.52 34 LYS B N 1
ATOM 2338 C CA . LYS B 1 34 ? 25.301 17.560 36.689 1.00 40.06 34 LYS B CA 1
ATOM 2339 C C . LYS B 1 34 ? 24.639 16.267 36.288 1.00 40.00 34 LYS B C 1
ATOM 2340 O O . LYS B 1 34 ? 24.592 15.344 37.066 1.00 41.28 34 LYS B O 1
ATOM 2346 N N . GLU B 1 35 ? 24.178 16.214 35.043 1.00 40.68 35 GLU B N 1
ATOM 2347 C CA . GLU B 1 35 ? 23.562 15.021 34.428 1.00 41.11 35 GLU B CA 1
ATOM 2348 C C . GLU B 1 35 ? 24.382 13.741 34.591 1.00 39.25 35 GLU B C 1
ATOM 2349 O O . GLU B 1 35 ? 23.804 12.691 34.881 1.00 38.36 35 GLU B O 1
ATOM 2355 N N . TYR B 1 36 ? 25.714 13.804 34.402 1.00 37.54 36 TYR B N 1
ATOM 2356 C CA . TYR B 1 36 ? 26.503 12.576 34.510 1.00 35.98 36 TYR B CA 1
ATOM 2357 C C . TYR B 1 36 ? 27.303 12.373 35.771 1.00 37.08 36 TYR B C 1
ATOM 2358 O O . TYR B 1 36 ? 28.051 11.428 35.844 1.00 36.66 36 TYR B O 1
ATOM 2367 N N . GLU B 1 37 ? 27.168 13.231 36.781 1.00 39.52 37 GLU B N 1
ATOM 2368 C CA . GLU B 1 37 ? 27.816 12.938 38.076 1.00 38.41 37 GLU B CA 1
ATOM 2369 C C . GLU B 1 37 ? 29.370 13.032 37.943 1.00 35.76 37 GLU B C 1
ATOM 2370 O O . GLU B 1 37 ? 30.135 12.169 38.401 1.00 35.34 37 GLU B O 1
ATOM 2376 N N . ILE B 1 38 ? 29.794 14.096 37.289 1.00 33.74 38 ILE B N 1
ATOM 2377 C CA . ILE B 1 38 ? 31.189 14.306 36.889 1.00 31.69 38 ILE B CA 1
ATOM 2378 C C . ILE B 1 38 ? 31.728 15.401 37.754 1.00 34.59 38 ILE B C 1
ATOM 2379 O O . ILE B 1 38 ? 31.032 16.384 38.029 1.00 34.30 38 ILE B O 1
ATOM 2384 N N . LYS B 1 39 ? 32.989 15.280 38.147 1.00 38.47 39 LYS B N 1
ATOM 2385 C CA . LYS B 1 39 ? 33.624 16.364 38.888 1.00 39.05 39 LYS B CA 1
ATOM 2386 C C . LYS B 1 39 ? 34.262 17.321 37.956 1.00 37.45 39 LYS B C 1
ATOM 2387 O O . LYS B 1 39 ? 35.309 17.002 37.454 1.00 36.53 39 LYS B O 1
ATOM 2393 N N . LEU B 1 40 ? 33.695 18.517 37.801 1.00 38.18 40 LEU B N 1
ATOM 2394 C CA . LEU B 1 40 ? 34.149 19.421 36.732 1.00 35.85 40 LEU B CA 1
ATOM 2395 C C . LEU B 1 40 ? 34.646 20.744 37.351 1.00 35.47 40 LEU B C 1
ATOM 2396 O O . LEU B 1 40 ? 33.878 21.443 38.050 1.00 30.98 40 LEU B O 1
ATOM 2401 N N . GLU B 1 41 ? 35.951 21.023 37.176 1.00 34.90 41 GLU B N 1
ATOM 2402 C CA . GLU B 1 41 ? 36.550 22.333 37.519 1.00 34.32 41 GLU B CA 1
ATOM 2403 C C . GLU B 1 41 ? 36.756 23.232 36.245 1.00 31.66 41 GLU B C 1
ATOM 2404 O O . GLU B 1 41 ? 36.960 22.697 35.133 1.00 30.30 41 GLU B O 1
ATOM 2410 N N . PHE B 1 42 ? 36.743 24.563 36.410 1.00 30.85 42 PHE B N 1
ATOM 2411 C CA . PHE B 1 42 ? 37.063 25.571 35.371 1.00 31.32 42 PHE B CA 1
ATOM 2412 C C . PHE B 1 42 ? 38.279 26.432 35.711 1.00 32.12 42 PHE B C 1
ATOM 2413 O O . PHE B 1 42 ? 38.471 26.903 36.850 1.00 34.05 42 PHE B O 1
ATOM 2421 N N . MET B 1 43 ? 39.103 26.696 34.742 1.00 26.38 43 MET B N 1
ATOM 2422 C CA . MET B 1 43 ? 40.346 27.451 34.984 1.00 30.87 43 MET B CA 1
ATOM 2423 C C . MET B 1 43 ? 40.525 28.330 33.741 1.00 31.92 43 MET B C 1
ATOM 2424 O O . MET B 1 43 ? 40.461 27.770 32.675 1.00 32.82 43 MET B O 1
ATOM 2429 N N . ALA B 1 44 ? 40.728 29.649 33.821 1.00 31.90 44 ALA B N 1
ATOM 2430 C CA . ALA B 1 44 ? 41.058 30.387 32.570 1.00 31.93 44 ALA B CA 1
ATOM 2431 C C . ALA B 1 44 ? 41.862 31.656 32.807 1.00 33.35 44 ALA B C 1
ATOM 2432 O O . ALA B 1 44 ? 41.827 32.251 33.913 1.00 31.23 44 ALA B O 1
ATOM 2434 N N . PRO B 1 45 ? 42.644 32.081 31.795 1.00 33.01 45 PRO B N 1
ATOM 2435 C CA . PRO B 1 45 ? 43.296 33.390 32.069 1.00 33.24 45 PRO B CA 1
ATOM 2436 C C . PRO B 1 45 ? 42.256 34.534 32.066 1.00 31.39 45 PRO B C 1
ATOM 2437 O O . PRO B 1 45 ? 41.030 34.290 31.985 1.00 29.97 45 PRO B O 1
ATOM 2441 N N . GLU B 1 46 ? 42.684 35.769 32.231 1.00 32.94 46 GLU B N 1
ATOM 2442 C CA . GLU B 1 46 ? 41.689 36.852 32.311 1.00 37.90 46 GLU B CA 1
ATOM 2443 C C . GLU B 1 46 ? 41.515 37.401 30.968 1.00 36.47 46 GLU B C 1
ATOM 2444 O O . GLU B 1 46 ? 40.514 38.012 30.703 1.00 38.21 46 GLU B O 1
ATOM 2450 N N . LYS B 1 47 ? 42.476 37.180 30.080 1.00 36.33 47 LYS B N 1
ATOM 2451 C CA . LYS B 1 47 ? 42.333 37.631 28.661 1.00 34.31 47 LYS B CA 1
ATOM 2452 C C . LYS B 1 47 ? 42.427 36.514 27.651 1.00 34.03 47 LYS B C 1
ATOM 2453 O O . LYS B 1 47 ? 43.319 35.695 27.757 1.00 35.70 47 LYS B O 1
ATOM 2459 N N . GLU B 1 48 ? 41.610 36.564 26.600 1.00 34.64 48 GLU B N 1
ATOM 2460 C CA . GLU B 1 48 ? 41.638 35.606 25.465 1.00 33.74 48 GLU B CA 1
ATOM 2461 C C . GLU B 1 48 ? 42.958 35.354 24.827 1.00 35.13 48 GLU B C 1
ATOM 2462 O O . GLU B 1 48 ? 43.211 34.239 24.346 1.00 38.39 48 GLU B O 1
ATOM 2468 N N . GLU B 1 49 ? 43.770 36.399 24.733 1.00 32.15 49 GLU B N 1
ATOM 2469 C CA . GLU B 1 49 ? 45.051 36.327 24.006 1.00 31.58 49 GLU B CA 1
ATOM 2470 C C . GLU B 1 49 ? 46.203 35.917 24.896 1.00 33.86 49 GLU B C 1
ATOM 2471 O O . GLU B 1 49 ? 47.360 35.866 24.452 1.00 32.82 49 GLU B O 1
ATOM 2477 N N . ASP B 1 50 ? 45.916 35.655 26.190 1.00 35.98 50 ASP B N 1
ATOM 2478 C CA . ASP B 1 50 ? 47.011 35.412 27.086 1.00 29.97 50 ASP B CA 1
ATOM 2479 C C . ASP B 1 50 ? 47.477 33.965 27.063 1.00 30.77 50 ASP B C 1
ATOM 2480 O O . ASP B 1 50 ? 47.314 33.190 28.017 1.00 32.47 50 ASP B O 1
ATOM 2485 N N . TYR B 1 51 ? 48.164 33.576 26.023 1.00 30.11 51 TYR B N 1
ATOM 2486 C CA . TYR B 1 51 ? 48.456 32.134 25.861 1.00 27.57 51 TYR B CA 1
ATOM 2487 C C . TYR B 1 51 ? 49.503 31.651 26.856 1.00 30.82 51 TYR B C 1
ATOM 2488 O O . TYR B 1 51 ? 49.526 30.439 27.224 1.00 29.71 51 TYR B O 1
ATOM 2497 N N . LEU B 1 52 ? 50.270 32.594 27.415 1.00 31.94 52 LEU B N 1
ATOM 2498 C CA . LEU B 1 52 ? 51.377 32.174 28.204 1.00 35.50 52 LEU B CA 1
ATOM 2499 C C . LEU B 1 52 ? 50.800 31.780 29.569 1.00 35.12 52 LEU B C 1
ATOM 2500 O O . LEU B 1 52 ? 51.235 30.837 30.199 1.00 34.98 52 LEU B O 1
ATOM 2505 N N . VAL B 1 53 ? 49.774 32.503 29.963 1.00 36.31 53 VAL B N 1
ATOM 2506 C CA . VAL B 1 53 ? 49.006 32.210 31.154 1.00 35.20 53 VAL B CA 1
ATOM 2507 C C . VAL B 1 53 ? 48.123 30.986 30.965 1.00 29.73 53 VAL B C 1
ATOM 2508 O O . VAL B 1 53 ? 47.990 30.135 31.896 1.00 24.66 53 VAL B O 1
ATOM 2512 N N . GLN B 1 54 ? 47.561 30.858 29.790 1.00 25.48 54 GLN B N 1
ATOM 2513 C CA . GLN B 1 54 ? 46.828 29.568 29.505 1.00 29.13 54 GLN B CA 1
ATOM 2514 C C . GLN B 1 54 ? 47.757 28.405 29.608 1.00 30.47 54 GLN B C 1
ATOM 2515 O O . GLN B 1 54 ? 47.397 27.385 30.200 1.00 32.60 54 GLN B O 1
ATOM 2521 N N . ASN B 1 55 ? 48.990 28.565 29.081 1.00 30.99 55 ASN B N 1
ATOM 2522 C CA . ASN B 1 55 ? 49.988 27.508 29.217 1.00 27.73 55 ASN B CA 1
ATOM 2523 C C . ASN B 1 55 ? 50.345 27.143 30.604 1.00 26.18 55 ASN B C 1
ATOM 2524 O O . ASN B 1 55 ? 50.456 25.955 30.944 1.00 32.17 55 ASN B O 1
ATOM 2529 N N . GLU B 1 56 ? 50.477 28.105 31.481 1.00 27.17 56 GLU B N 1
ATOM 2530 C CA . GLU B 1 56 ? 50.718 27.831 32.899 1.00 33.29 56 GLU B CA 1
ATOM 2531 C C . GLU B 1 56 ? 49.511 27.117 33.464 1.00 29.85 56 GLU B C 1
ATOM 2532 O O . GLU B 1 56 ? 49.652 26.196 34.220 1.00 33.54 56 GLU B O 1
ATOM 2538 N N . LEU B 1 57 ? 48.318 27.561 33.109 1.00 25.45 57 LEU B N 1
ATOM 2539 C CA . LEU B 1 57 ? 47.068 26.899 33.578 1.00 25.86 57 LEU B CA 1
ATOM 2540 C C . LEU B 1 57 ? 46.995 25.463 33.071 1.00 28.35 57 LEU B C 1
ATOM 2541 O O . LEU B 1 57 ? 46.591 24.585 33.801 1.00 30.58 57 LEU B O 1
ATOM 2546 N N . ILE B 1 58 ? 47.351 25.191 31.808 1.00 28.90 58 ILE B N 1
ATOM 2547 C CA . ILE B 1 58 ? 47.388 23.787 31.344 1.00 26.17 58 ILE B CA 1
ATOM 2548 C C . ILE B 1 58 ? 48.373 22.987 32.247 1.00 27.61 58 ILE B C 1
ATOM 2549 O O . ILE B 1 58 ? 48.057 21.905 32.713 1.00 25.64 58 ILE B O 1
ATOM 2554 N N . GLU B 1 59 ? 49.576 23.491 32.496 1.00 30.46 59 GLU B N 1
ATOM 2555 C CA . GLU B 1 59 ? 50.485 22.696 33.333 1.00 32.74 59 GLU B CA 1
ATOM 2556 C C . GLU B 1 59 ? 49.944 22.452 34.759 1.00 33.00 59 GLU B C 1
ATOM 2557 O O . GLU B 1 59 ? 50.119 21.382 35.334 1.00 30.47 59 GLU B O 1
ATOM 2563 N N . GLU B 1 60 ? 49.316 23.467 35.322 1.00 35.84 60 GLU B N 1
ATOM 2564 C CA . GLU B 1 60 ? 48.707 23.357 36.627 1.00 37.11 60 GLU B CA 1
ATOM 2565 C C . GLU B 1 60 ? 47.589 22.315 36.557 1.00 36.03 60 GLU B C 1
ATOM 2566 O O . GLU B 1 60 ? 47.368 21.583 37.535 1.00 34.90 60 GLU B O 1
ATOM 2572 N N . ALA B 1 61 ? 46.861 22.232 35.436 1.00 32.08 61 ALA B N 1
ATOM 2573 C CA . ALA B 1 61 ? 45.703 21.325 35.403 1.00 32.95 61 ALA B CA 1
ATOM 2574 C C . ALA B 1 61 ? 46.273 19.898 35.423 1.00 34.73 61 ALA B C 1
ATOM 2575 O O . ALA B 1 61 ? 45.753 19.011 36.065 1.00 32.88 61 ALA B O 1
ATOM 2577 N N . ILE B 1 62 ? 47.421 19.756 34.757 1.00 36.07 62 ILE B N 1
ATOM 2578 C CA . ILE B 1 62 ? 48.071 18.488 34.534 1.00 33.77 62 ILE B CA 1
ATOM 2579 C C . ILE B 1 62 ? 48.456 17.943 35.908 1.00 33.43 62 ILE B C 1
ATOM 2580 O O . ILE B 1 62 ? 48.278 16.744 36.166 1.00 30.25 62 ILE B O 1
ATOM 2585 N N . LYS B 1 63 ? 48.930 18.824 36.786 1.00 34.95 63 LYS B N 1
ATOM 2586 C CA . LYS B 1 63 ? 49.318 18.417 38.159 1.00 35.31 63 LYS B CA 1
ATOM 2587 C C . LYS B 1 63 ? 48.144 18.039 39.042 1.00 33.67 63 LYS B C 1
ATOM 2588 O O . LYS B 1 63 ? 48.261 17.084 39.779 1.00 36.31 63 LYS B O 1
ATOM 2594 N N . ARG B 1 64 ? 47.009 18.735 38.977 1.00 30.82 64 ARG B N 1
ATOM 2595 C CA . ARG B 1 64 ? 45.772 18.210 39.623 1.00 31.94 64 ARG B CA 1
ATOM 2596 C C . ARG B 1 64 ? 45.329 16.772 39.186 1.00 33.69 64 ARG B C 1
ATOM 2597 O O . ARG B 1 64 ? 44.343 16.238 39.700 1.00 33.83 64 ARG B O 1
ATOM 2605 N N . LYS B 1 65 ? 46.010 16.193 38.176 1.00 35.52 65 LYS B N 1
ATOM 2606 C CA . LYS B 1 65 ? 45.675 14.861 37.581 1.00 32.33 65 LYS B CA 1
ATOM 2607 C C . LYS B 1 65 ? 44.181 14.580 37.405 1.00 33.03 65 LYS B C 1
ATOM 2608 O O . LYS B 1 65 ? 43.590 13.721 38.069 1.00 31.96 65 LYS B O 1
ATOM 2614 N N . PRO B 1 66 ? 43.567 15.267 36.453 1.00 31.48 66 PRO B N 1
ATOM 2615 C CA . PRO B 1 66 ? 42.163 14.954 36.128 1.00 27.43 66 PRO B CA 1
ATOM 2616 C C . PRO B 1 66 ? 42.184 13.720 35.224 1.00 25.66 66 PRO B C 1
ATOM 2617 O O . PRO B 1 66 ? 43.299 13.193 34.831 1.00 26.95 66 PRO B O 1
ATOM 2621 N N . ASP B 1 67 ? 41.002 13.204 34.906 1.00 23.17 67 ASP B N 1
ATOM 2622 C CA . ASP B 1 67 ? 40.916 12.201 33.838 1.00 27.20 67 ASP B CA 1
ATOM 2623 C C . ASP B 1 67 ? 40.889 12.853 32.479 1.00 29.18 67 ASP B C 1
ATOM 2624 O O . ASP B 1 67 ? 41.416 12.319 31.501 1.00 33.52 67 ASP B O 1
ATOM 2629 N N . VAL B 1 68 ? 40.323 14.056 32.401 1.00 30.68 68 VAL B N 1
ATOM 2630 C CA . VAL B 1 68 ? 40.186 14.756 31.117 1.00 29.93 68 VAL B CA 1
ATOM 2631 C C . VAL B 1 68 ? 40.472 16.240 31.340 1.00 30.91 68 VAL B C 1
ATOM 2632 O O . VAL B 1 68 ? 40.252 16.784 32.423 1.00 32.08 68 VAL B O 1
ATOM 2636 N N . ILE B 1 69 ? 40.975 16.894 30.298 1.00 30.60 69 ILE B N 1
ATOM 2637 C CA . ILE B 1 69 ? 41.102 18.325 30.247 1.00 27.99 69 ILE B CA 1
ATOM 2638 C C . ILE B 1 69 ? 40.383 18.704 29.007 1.00 29.19 69 ILE B C 1
ATOM 2639 O O . ILE B 1 69 ? 40.650 18.109 27.941 1.00 31.29 69 ILE B O 1
ATOM 2644 N N . LEU B 1 70 ? 39.444 19.637 29.093 1.00 27.97 70 LEU B N 1
ATOM 2645 C CA . LEU B 1 70 ? 38.838 20.198 27.882 1.00 25.46 70 LEU B CA 1
ATOM 2646 C C . LEU B 1 70 ? 39.352 21.595 27.652 1.00 26.67 70 LEU B C 1
ATOM 2647 O O . LEU B 1 70 ? 39.271 22.462 28.546 1.00 28.55 70 LEU B O 1
ATOM 2652 N N . LEU B 1 71 ? 39.823 21.880 26.442 1.00 25.28 71 LEU B N 1
ATOM 2653 C CA . LEU B 1 71 ? 40.760 22.985 26.308 1.00 25.25 71 LEU B CA 1
ATOM 2654 C C . LEU B 1 71 ? 40.298 23.762 25.124 1.00 26.91 71 LEU B C 1
ATOM 2655 O O . LEU B 1 71 ? 40.001 23.168 24.099 1.00 27.00 71 LEU B O 1
ATOM 2660 N N . ALA B 1 72 ? 40.192 25.083 25.260 1.00 28.80 72 ALA B N 1
ATOM 2661 C CA . ALA B 1 72 ? 40.075 25.952 24.047 1.00 28.44 72 ALA B CA 1
ATOM 2662 C C . ALA B 1 72 ? 41.439 26.604 23.825 1.00 29.05 72 ALA B C 1
ATOM 2663 O O . ALA B 1 72 ? 41.833 27.357 24.639 1.00 31.53 72 ALA B O 1
ATOM 2665 N N . ALA B 1 73 ? 42.182 26.262 22.753 1.00 28.71 73 ALA B N 1
ATOM 2666 C CA . ALA B 1 73 ? 43.595 26.646 22.669 1.00 27.29 73 ALA B CA 1
ATOM 2667 C C . ALA B 1 73 ? 43.687 28.147 22.356 1.00 26.07 73 ALA B C 1
ATOM 2668 O O . ALA B 1 73 ? 43.225 28.622 21.337 1.00 25.49 73 ALA B O 1
ATOM 2670 N N . ALA B 1 74 ? 44.336 28.921 23.231 1.00 26.15 74 ALA B N 1
ATOM 2671 C CA . ALA B 1 74 ? 44.414 30.366 23.017 1.00 25.11 74 ALA B CA 1
ATOM 2672 C C . ALA B 1 74 ? 45.178 30.580 21.722 1.00 30.50 74 ALA B C 1
ATOM 2673 O O . ALA B 1 74 ? 44.969 31.586 21.117 1.00 31.00 74 ALA B O 1
ATOM 2675 N N . ASP B 1 75 ? 46.127 29.680 21.360 1.00 31.78 75 ASP B N 1
ATOM 2676 C CA . ASP B 1 75 ? 47.044 29.940 20.251 1.00 30.67 75 ASP B CA 1
ATOM 2677 C C . ASP B 1 75 ? 47.245 28.749 19.249 1.00 27.00 75 ASP B C 1
ATOM 2678 O O . ASP B 1 75 ? 47.602 27.627 19.587 1.00 27.58 75 ASP B O 1
ATOM 2683 N N . TYR B 1 76 ? 46.974 28.993 18.005 1.00 24.62 76 TYR B N 1
ATOM 2684 C CA . TYR B 1 76 ? 47.060 27.913 17.000 1.00 24.73 76 TYR B CA 1
ATOM 2685 C C . TYR B 1 76 ? 48.442 27.218 16.989 1.00 23.53 76 TYR B C 1
ATOM 2686 O O . TYR B 1 76 ? 48.493 25.997 16.846 1.00 28.25 76 TYR B O 1
ATOM 2695 N N . GLU B 1 77 ? 49.577 27.907 17.142 1.00 26.23 77 GLU B N 1
ATOM 2696 C CA . GLU B 1 77 ? 50.892 27.110 17.263 1.00 27.65 77 GLU B CA 1
ATOM 2697 C C . GLU B 1 77 ? 51.480 26.941 18.694 1.00 33.34 77 GLU B C 1
ATOM 2698 O O . GLU B 1 77 ? 52.258 26.002 18.947 1.00 35.55 77 GLU B O 1
ATOM 2704 N N . LYS B 1 78 ? 51.081 27.800 19.643 1.00 28.49 78 LYS B N 1
ATOM 2705 C CA . LYS B 1 78 ? 51.930 27.918 20.856 1.00 31.84 78 LYS B CA 1
ATOM 2706 C C . LYS B 1 78 ? 51.384 27.226 22.070 1.00 29.72 78 LYS B C 1
ATOM 2707 O O . LYS B 1 78 ? 52.134 26.767 22.942 1.00 31.27 78 LYS B O 1
ATOM 2713 N N . THR B 1 79 ? 50.062 27.113 22.130 1.00 26.39 79 THR B N 1
ATOM 2714 C CA . THR B 1 79 ? 49.385 26.358 23.164 1.00 26.73 79 THR B CA 1
ATOM 2715 C C . THR B 1 79 ? 49.980 24.960 23.226 1.00 27.43 79 THR B C 1
ATOM 2716 O O . THR B 1 79 ? 50.038 24.335 24.231 1.00 26.92 79 THR B O 1
ATOM 2720 N N . TYR B 1 80 ? 50.405 24.422 22.094 1.00 31.13 80 TYR B N 1
ATOM 2721 C CA . TYR B 1 80 ? 50.914 23.091 22.100 1.00 31.32 80 TYR B CA 1
ATOM 2722 C C . TYR B 1 80 ? 52.219 23.034 22.933 1.00 33.30 80 TYR B C 1
ATOM 2723 O O . TYR B 1 80 ? 52.580 21.962 23.379 1.00 31.77 80 TYR B O 1
ATOM 2732 N N . ASP B 1 81 ? 52.876 24.169 23.224 1.00 33.49 81 ASP B N 1
ATOM 2733 C CA . ASP B 1 81 ? 54.082 24.097 24.051 1.00 32.92 81 ASP B CA 1
ATOM 2734 C C . ASP B 1 81 ? 53.739 23.493 25.426 1.00 34.76 81 ASP B C 1
ATOM 2735 O O . ASP B 1 81 ? 54.570 22.829 26.093 1.00 35.01 81 ASP B O 1
ATOM 2740 N N . ALA B 1 82 ? 52.487 23.639 25.823 1.00 34.17 82 ALA B N 1
ATOM 2741 C CA . ALA B 1 82 ? 52.077 23.104 27.091 1.00 33.60 82 ALA B CA 1
ATOM 2742 C C . ALA B 1 82 ? 51.142 21.897 26.886 1.00 34.05 82 ALA B C 1
ATOM 2743 O O . ALA B 1 82 ? 51.142 20.908 27.653 1.00 31.84 82 ALA B O 1
ATOM 2745 N N . ALA B 1 83 ? 50.304 21.976 25.869 1.00 32.67 83 ALA B N 1
ATOM 2746 C CA . ALA B 1 83 ? 49.354 20.904 25.686 1.00 34.76 83 ALA B CA 1
ATOM 2747 C C . ALA B 1 83 ? 50.023 19.627 25.132 1.00 36.34 83 ALA B C 1
ATOM 2748 O O . ALA B 1 83 ? 49.401 18.535 25.176 1.00 38.27 83 ALA B O 1
ATOM 2750 N N . LYS B 1 84 ? 51.291 19.727 24.747 1.00 33.56 84 LYS B N 1
ATOM 2751 C CA . LYS B 1 84 ? 51.964 18.520 24.321 1.00 34.37 84 LYS B CA 1
ATOM 2752 C C . LYS B 1 84 ? 52.169 17.501 25.407 1.00 32.62 84 LYS B C 1
ATOM 2753 O O . LYS B 1 84 ? 52.386 16.330 25.116 1.00 30.86 84 LYS B O 1
ATOM 2759 N N . GLU B 1 85 ? 52.101 17.937 26.652 1.00 32.67 85 GLU B N 1
ATOM 2760 C CA . GLU B 1 85 ? 52.396 17.089 27.801 1.00 31.96 85 GLU B CA 1
ATOM 2761 C C . GLU B 1 85 ? 51.150 16.438 28.311 1.00 29.18 85 GLU B C 1
ATOM 2762 O O . GLU B 1 85 ? 51.236 15.534 29.093 1.00 30.41 85 GLU B O 1
ATOM 2768 N N . ILE B 1 86 ? 49.961 16.873 27.906 1.00 26.51 86 ILE B N 1
ATOM 2769 C CA . ILE B 1 86 ? 48.696 16.218 28.366 1.00 25.63 86 ILE B CA 1
ATOM 2770 C C . ILE B 1 86 ? 48.649 14.728 28.171 1.00 32.86 86 ILE B C 1
ATOM 2771 O O . ILE B 1 86 ? 48.331 14.000 29.119 1.00 33.99 86 ILE B O 1
ATOM 2776 N N . LYS B 1 87 ? 48.997 14.245 26.969 1.00 41.18 87 LYS B N 1
ATOM 2777 C CA . LYS B 1 87 ? 48.798 12.801 26.647 1.00 44.34 87 LYS B CA 1
ATOM 2778 C C . LYS B 1 87 ? 49.692 11.819 27.457 1.00 40.39 87 LYS B C 1
ATOM 2779 O O . LYS B 1 87 ? 49.209 10.821 28.061 1.00 37.75 87 LYS B O 1
ATOM 2785 N N . ASP B 1 88 ? 50.992 12.154 27.472 1.00 38.49 88 ASP B N 1
ATOM 2786 C CA . ASP B 1 88 ? 51.967 11.518 28.294 1.00 36.03 88 ASP B CA 1
ATOM 2787 C C . ASP B 1 88 ? 51.755 11.723 29.800 1.00 37.11 88 ASP B C 1
ATOM 2788 O O . ASP B 1 88 ? 52.492 11.143 30.595 1.00 37.18 88 ASP B O 1
ATOM 2793 N N . ALA B 1 89 ? 50.779 12.529 30.239 1.00 36.36 89 ALA B N 1
ATOM 2794 C CA . ALA B 1 89 ? 50.338 12.392 31.638 1.00 34.19 89 ALA B CA 1
ATOM 2795 C C . ALA B 1 89 ? 49.190 11.387 31.814 1.00 31.94 89 ALA B C 1
ATOM 2796 O O . ALA B 1 89 ? 48.680 11.204 32.962 1.00 30.35 89 ALA B O 1
ATOM 2798 N N . GLY B 1 90 ? 48.751 10.702 30.775 1.00 26.20 90 GLY B N 1
ATOM 2799 C CA . GLY B 1 90 ? 47.587 9.790 31.084 1.00 25.37 90 GLY B CA 1
ATOM 2800 C C . GLY B 1 90 ? 46.220 10.457 30.967 1.00 30.99 90 GLY B C 1
ATOM 2801 O O . GLY B 1 90 ? 45.144 9.839 31.225 1.00 29.54 90 GLY B O 1
ATOM 2802 N N . ILE B 1 91 ? 46.236 11.706 30.459 1.00 35.20 91 ILE B N 1
ATOM 2803 C CA . ILE B 1 91 ? 45.013 12.524 30.343 1.00 35.78 91 ILE B CA 1
ATOM 2804 C C . ILE B 1 91 ? 44.407 12.584 28.915 1.00 32.18 91 ILE B C 1
ATOM 2805 O O . ILE B 1 91 ? 45.109 12.790 27.932 1.00 29.62 91 ILE B O 1
ATOM 2810 N N . LYS B 1 92 ? 43.066 12.448 28.847 1.00 30.62 92 LYS B N 1
ATOM 2811 C CA . LYS B 1 92 ? 42.234 12.695 27.647 1.00 30.92 92 LYS B CA 1
ATOM 2812 C C . LYS B 1 92 ? 42.115 14.197 27.374 1.00 29.81 92 LYS B C 1
ATOM 2813 O O . LYS B 1 92 ? 41.791 15.020 28.279 1.00 27.67 92 LYS B O 1
ATOM 2819 N N . LEU B 1 93 ? 42.340 14.567 26.125 1.00 29.95 93 LEU B N 1
ATOM 2820 C CA . LEU B 1 93 ? 42.306 15.937 25.698 1.00 30.74 93 LEU B CA 1
ATOM 2821 C C . LEU B 1 93 ? 41.127 16.078 24.727 1.00 31.86 93 LEU B C 1
ATOM 2822 O O . LEU B 1 93 ? 41.102 15.464 23.625 1.00 34.55 93 LEU B O 1
ATOM 2827 N N . ILE B 1 94 ? 40.161 16.855 25.135 1.00 28.82 94 ILE B N 1
ATOM 2828 C CA . ILE B 1 94 ? 39.113 17.327 24.259 1.00 29.02 94 ILE B CA 1
ATOM 2829 C C . ILE B 1 94 ? 39.366 18.742 23.918 1.00 29.64 94 ILE B C 1
ATOM 2830 O O . ILE B 1 94 ? 39.493 19.633 24.793 1.00 32.59 94 ILE B O 1
ATOM 2835 N N . VAL B 1 95 ? 39.414 19.012 22.634 1.00 28.91 95 VAL B N 1
ATOM 2836 C CA . VAL B 1 95 ? 39.540 20.378 22.218 1.00 24.50 95 VAL B CA 1
ATOM 2837 C C . VAL B 1 95 ? 38.134 20.916 21.948 1.00 27.97 95 VAL B C 1
ATOM 2838 O O . VAL B 1 95 ? 37.393 20.306 21.192 1.00 29.46 95 VAL B O 1
ATOM 2842 N N . ILE B 1 96 ? 37.781 22.046 22.611 1.00 29.93 96 ILE B N 1
ATOM 2843 C CA . ILE B 1 96 ? 36.495 22.730 22.452 1.00 31.82 96 ILE B CA 1
ATOM 2844 C C . ILE B 1 96 ? 36.762 24.125 21.823 1.00 33.66 96 ILE B C 1
ATOM 2845 O O . ILE B 1 96 ? 37.783 24.812 22.118 1.00 29.39 96 ILE B O 1
ATOM 2850 N N . ASP B 1 97 ? 35.876 24.492 20.901 1.00 35.87 97 ASP B N 1
ATOM 2851 C CA . ASP B 1 97 ? 35.929 25.775 20.214 1.00 32.31 97 ASP B CA 1
ATOM 2852 C C . ASP B 1 97 ? 37.167 26.028 19.339 1.00 32.36 97 ASP B C 1
ATOM 2853 O O . ASP B 1 97 ? 36.957 26.404 18.202 1.00 29.34 97 ASP B O 1
ATOM 2858 N N . SER B 1 98 ? 38.428 25.860 19.825 1.00 30.73 98 SER B N 1
ATOM 2859 C CA . SER B 1 98 ? 39.549 26.420 19.036 1.00 29.25 98 SER B CA 1
ATOM 2860 C C . SER B 1 98 ? 40.740 25.557 19.105 1.00 29.04 98 SER B C 1
ATOM 2861 O O . SER B 1 98 ? 41.242 25.332 20.182 1.00 29.86 98 SER B O 1
ATOM 2864 N N . GLY B 1 99 ? 41.179 25.038 17.951 1.00 24.12 99 GLY B N 1
ATOM 2865 C CA . GLY B 1 99 ? 42.151 23.909 17.904 1.00 22.40 99 GLY B CA 1
ATOM 2866 C C . GLY B 1 99 ? 43.613 24.417 17.769 1.00 24.79 99 GLY B C 1
ATOM 2867 O O . GLY B 1 99 ? 43.852 25.610 17.808 1.00 23.52 99 GLY B O 1
ATOM 2868 N N . MET B 1 100 ? 44.570 23.505 17.626 1.00 29.06 100 MET B N 1
ATOM 2869 C CA . MET B 1 100 ? 46.005 23.784 17.346 1.00 30.78 100 MET B CA 1
ATOM 2870 C C . MET B 1 100 ? 46.452 23.213 15.949 1.00 32.29 100 MET B C 1
ATOM 2871 O O . MET B 1 100 ? 45.846 22.323 15.406 1.00 27.40 100 MET B O 1
ATOM 2876 N N . LYS B 1 101 ? 47.574 23.683 15.425 1.00 37.18 101 LYS B N 1
ATOM 2877 C CA . LYS B 1 101 ? 48.135 23.149 14.211 1.00 38.28 101 LYS B CA 1
ATOM 2878 C C . LYS B 1 101 ? 48.483 21.716 14.485 1.00 39.13 101 LYS B C 1
ATOM 2879 O O . LYS B 1 101 ? 48.427 20.859 13.571 1.00 37.91 101 LYS B O 1
ATOM 2885 N N . GLN B 1 102 ? 48.899 21.447 15.714 1.00 39.04 102 GLN B N 1
ATOM 2886 C CA . GLN B 1 102 ? 49.475 20.126 16.006 1.00 42.14 102 GLN B CA 1
ATOM 2887 C C . GLN B 1 102 ? 48.366 19.144 16.363 1.00 45.97 102 GLN B C 1
ATOM 2888 O O . GLN B 1 102 ? 47.442 19.447 17.131 1.00 45.30 102 GLN B O 1
ATOM 2894 N N . ASP B 1 103 ? 48.426 17.972 15.757 1.00 49.28 103 ASP B N 1
ATOM 2895 C CA . ASP B 1 103 ? 47.25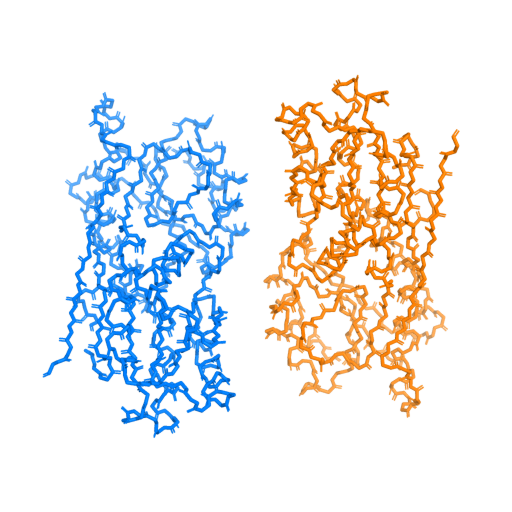3 17.119 15.783 1.00 53.15 103 ASP B CA 1
ATOM 2896 C C . ASP B 1 103 ? 47.225 16.242 17.031 1.00 51.71 103 ASP B C 1
ATOM 2897 O O . ASP B 1 103 ? 47.648 15.076 16.983 1.00 52.89 103 ASP B O 1
ATOM 2902 N N . ILE B 1 104 ? 46.750 16.807 18.153 1.00 47.39 104 ILE B N 1
ATOM 2903 C CA . ILE B 1 104 ? 46.778 16.048 19.415 1.00 40.79 104 ILE B CA 1
ATOM 2904 C C . ILE B 1 104 ? 45.491 15.902 20.168 1.00 36.01 104 ILE B C 1
ATOM 2905 O O . ILE B 1 104 ? 45.494 15.121 21.089 1.00 35.56 104 ILE B O 1
ATOM 2910 N N . ALA B 1 105 ? 44.405 16.607 19.823 1.00 34.90 105 ALA B N 1
ATOM 2911 C CA . ALA B 1 105 ? 43.082 16.304 20.468 1.00 35.38 105 ALA B CA 1
ATOM 2912 C C . ALA B 1 105 ? 42.702 14.863 20.294 1.00 38.69 105 ALA B C 1
ATOM 2913 O O . ALA B 1 105 ? 42.897 14.300 19.237 1.00 43.73 105 ALA B O 1
ATOM 2915 N N . ASP B 1 106 ? 42.085 14.266 21.284 1.00 38.05 106 ASP B N 1
ATOM 2916 C CA . ASP B 1 106 ? 41.381 12.992 21.054 1.00 38.91 106 ASP B CA 1
ATOM 2917 C C . ASP B 1 106 ? 40.011 13.232 20.378 1.00 36.95 106 ASP B C 1
ATOM 2918 O O . ASP B 1 106 ? 39.639 12.489 19.491 1.00 36.15 106 ASP B O 1
ATOM 2923 N N . ILE B 1 107 ? 39.277 14.270 20.785 1.00 33.09 107 ILE B N 1
ATOM 2924 C CA . ILE B 1 107 ? 38.130 14.727 20.015 1.00 32.23 107 ILE B CA 1
ATOM 2925 C C . ILE B 1 107 ? 38.161 16.275 19.933 1.00 33.54 107 ILE B C 1
ATOM 2926 O O . ILE B 1 107 ? 38.643 16.900 20.839 1.00 34.88 107 ILE B O 1
ATOM 2931 N N . THR B 1 108 ? 37.782 16.873 18.799 1.00 32.49 108 THR B N 1
ATOM 2932 C CA . THR B 1 108 ? 37.544 18.341 18.696 1.00 32.41 108 THR B CA 1
ATOM 2933 C C . THR B 1 108 ? 36.020 18.632 18.586 1.00 35.34 108 THR B C 1
ATOM 2934 O O . THR B 1 108 ? 35.361 18.084 17.678 1.00 35.15 108 THR B O 1
ATOM 2938 N N . VAL B 1 109 ? 35.447 19.430 19.526 1.00 32.54 109 VAL B N 1
ATOM 2939 C CA . VAL B 1 109 ? 34.094 19.917 19.363 1.00 30.03 109 VAL B CA 1
ATOM 2940 C C . VAL B 1 109 ? 34.066 21.432 19.002 1.00 29.02 109 VAL B C 1
ATOM 2941 O O . VAL B 1 109 ? 34.442 22.273 19.840 1.00 30.30 109 VAL B O 1
ATOM 2945 N N . ALA B 1 110 ? 33.641 21.786 17.796 1.00 26.53 110 ALA B N 1
ATOM 2946 C CA . ALA B 1 110 ? 33.671 23.222 17.379 1.00 28.47 110 ALA B CA 1
ATOM 2947 C C . ALA B 1 110 ? 32.624 23.598 16.331 1.00 32.19 110 ALA B C 1
ATOM 2948 O O . ALA B 1 110 ? 32.090 22.729 15.606 1.00 35.27 110 ALA B O 1
ATOM 2950 N N . THR B 1 111 ? 32.360 24.892 16.165 1.00 30.36 111 THR B N 1
ATOM 2951 C CA . THR B 1 111 ? 31.658 25.361 14.948 1.00 32.16 111 THR B CA 1
ATOM 2952 C C . THR B 1 111 ? 32.584 25.084 13.776 1.00 31.59 111 THR B C 1
ATOM 2953 O O . THR B 1 111 ? 33.826 25.132 13.901 1.00 31.13 111 THR B O 1
ATOM 2957 N N . ASP B 1 112 ? 32.012 24.819 12.615 1.00 33.41 112 ASP B N 1
ATOM 2958 C CA . ASP B 1 112 ? 32.761 24.973 11.358 1.00 32.78 112 ASP B CA 1
ATOM 2959 C C . ASP B 1 112 ? 32.999 26.492 11.079 1.00 32.52 112 ASP B C 1
ATOM 2960 O O . ASP B 1 112 ? 32.077 27.198 10.619 1.00 29.72 112 ASP B O 1
ATOM 2965 N N . ASN B 1 113 ? 34.220 26.989 11.346 1.00 30.52 113 ASN B N 1
ATOM 2966 C CA . ASN B 1 113 ? 34.473 28.435 11.417 1.00 29.01 113 ASN B CA 1
ATOM 2967 C C . ASN B 1 113 ? 34.719 28.978 10.054 1.00 27.25 113 ASN B C 1
ATOM 2968 O O . ASN B 1 113 ? 34.219 30.063 9.683 1.00 28.58 113 ASN B O 1
ATOM 2973 N N . ILE B 1 114 ? 35.341 28.159 9.227 1.00 26.53 114 ILE B N 1
ATOM 2974 C CA . ILE B 1 114 ? 35.451 28.490 7.781 1.00 22.92 114 ILE B CA 1
ATOM 2975 C C . ILE B 1 114 ? 34.052 28.719 7.208 1.00 26.99 114 ILE B C 1
ATOM 2976 O O . ILE B 1 114 ? 33.748 29.787 6.704 1.00 27.01 114 ILE B O 1
ATOM 2981 N N . GLN B 1 115 ? 33.180 27.736 7.329 1.00 30.51 115 GLN B N 1
ATOM 2982 C CA . GLN B 1 115 ? 31.800 27.864 6.840 1.00 28.85 115 GLN B CA 1
ATOM 2983 C C . GLN B 1 115 ? 31.131 29.096 7.379 1.00 30.35 115 GLN B C 1
ATOM 2984 O O . GLN B 1 115 ? 30.463 29.802 6.658 1.00 29.34 115 GLN B O 1
ATOM 2990 N N . ALA B 1 116 ? 31.269 29.337 8.698 1.00 33.94 116 ALA B N 1
ATOM 2991 C CA . ALA B 1 116 ? 30.755 30.577 9.265 1.00 29.80 116 ALA B CA 1
ATOM 2992 C C . ALA B 1 116 ? 31.317 31.837 8.578 1.00 26.28 116 ALA B C 1
ATOM 2993 O O . ALA B 1 116 ? 30.513 32.670 8.224 1.00 23.08 116 ALA B O 1
ATOM 2995 N N . GLY B 1 117 ? 32.650 32.046 8.422 1.00 24.79 117 GLY B N 1
ATOM 2996 C CA . GLY B 1 117 ? 33.009 33.268 7.706 1.00 26.74 117 GLY B CA 1
ATOM 2997 C C . GLY B 1 117 ? 32.542 33.280 6.239 1.00 25.16 117 GLY B C 1
ATOM 2998 O O . GLY B 1 117 ? 32.217 34.321 5.700 1.00 25.47 117 GLY B O 1
ATOM 2999 N N . ILE B 1 118 ? 32.601 32.135 5.553 1.00 26.04 118 ILE B N 1
ATOM 3000 C CA . ILE B 1 118 ? 32.031 32.029 4.221 1.00 27.53 118 ILE B CA 1
ATOM 3001 C C . ILE B 1 118 ? 30.594 32.529 4.236 1.00 31.54 118 ILE B C 1
ATOM 3002 O O . ILE B 1 118 ? 30.212 33.264 3.348 1.00 34.12 118 ILE B O 1
ATOM 3007 N N . ARG B 1 119 ? 29.758 32.177 5.208 1.00 30.62 119 ARG B N 1
ATOM 3008 C CA . ARG B 1 119 ? 28.361 32.601 5.000 1.00 31.58 119 ARG B CA 1
ATOM 3009 C C . ARG B 1 119 ? 28.241 34.117 5.193 1.00 33.67 119 ARG B C 1
ATOM 3010 O O . ARG B 1 119 ? 27.463 34.781 4.533 1.00 35.03 119 ARG B O 1
ATOM 3018 N N . ILE B 1 120 ? 29.028 34.656 6.102 1.00 34.02 120 ILE B N 1
ATOM 3019 C CA . ILE B 1 120 ? 29.041 36.107 6.325 1.00 35.27 120 ILE B CA 1
ATOM 3020 C C . ILE B 1 120 ? 29.739 36.817 5.120 1.00 36.43 120 ILE B C 1
ATOM 3021 O O . ILE B 1 120 ? 29.347 37.922 4.718 1.00 35.55 120 ILE B O 1
ATOM 3026 N N . GLY B 1 121 ? 30.740 36.160 4.525 1.00 36.15 121 GLY B N 1
ATOM 3027 C CA . GLY B 1 121 ? 31.386 36.687 3.309 1.00 32.50 121 GLY B CA 1
ATOM 3028 C C . GLY B 1 121 ? 30.365 36.858 2.222 1.00 29.71 121 GLY B C 1
ATOM 3029 O O . GLY B 1 121 ? 30.381 37.847 1.510 1.00 30.36 121 GLY B O 1
ATOM 3030 N N . ALA B 1 122 ? 29.466 35.891 2.079 1.00 30.78 122 ALA B N 1
ATOM 3031 C CA . ALA B 1 122 ? 28.472 35.909 0.975 1.00 32.90 122 ALA B CA 1
ATOM 3032 C C . ALA B 1 122 ? 27.431 36.949 1.219 1.00 31.68 122 ALA B C 1
ATOM 3033 O O . ALA B 1 122 ? 26.967 37.589 0.309 1.00 31.96 122 ALA B O 1
ATOM 3035 N N . VAL B 1 123 ? 27.012 37.103 2.455 1.00 32.31 123 VAL B N 1
ATOM 3036 C CA . VAL B 1 123 ? 26.088 38.208 2.802 1.00 29.65 123 VAL B CA 1
ATOM 3037 C C . VAL B 1 123 ? 26.732 39.552 2.420 1.00 28.66 123 VAL B C 1
ATOM 3038 O O . VAL B 1 123 ? 26.112 40.400 1.794 1.00 27.48 123 VAL B O 1
ATOM 3042 N N . THR B 1 124 ? 27.985 39.730 2.870 1.00 30.27 124 THR B N 1
ATOM 3043 C CA . THR B 1 124 ? 28.751 40.939 2.699 1.00 29.74 124 THR B CA 1
ATOM 3044 C C . THR B 1 124 ? 28.954 41.238 1.216 1.00 31.71 124 THR B C 1
ATOM 3045 O O . THR B 1 124 ? 28.838 42.416 0.777 1.00 33.33 124 THR B O 1
ATOM 3049 N N . LYS B 1 125 ? 29.264 40.197 0.436 1.00 30.59 125 LYS B N 1
ATOM 3050 C CA . LYS B 1 125 ? 29.440 40.366 -1.021 1.00 29.97 125 LYS B CA 1
ATOM 3051 C C . LYS B 1 125 ? 28.173 40.876 -1.664 1.00 30.05 125 LYS B C 1
ATOM 3052 O O . LYS B 1 125 ? 28.232 41.671 -2.610 1.00 33.00 125 LYS B O 1
ATOM 3058 N N . ASN B 1 126 ? 27.023 40.421 -1.202 1.00 28.62 126 ASN B N 1
ATOM 3059 C CA . ASN B 1 126 ? 25.760 40.968 -1.747 1.00 30.40 126 ASN B CA 1
ATOM 3060 C C . ASN B 1 126 ? 25.609 42.459 -1.379 1.00 36.15 126 ASN B C 1
ATOM 3061 O O . ASN B 1 126 ? 25.317 43.324 -2.206 1.00 37.96 126 ASN B O 1
ATOM 3066 N N . LEU B 1 127 ? 25.842 42.762 -0.106 1.00 39.19 127 LEU B N 1
ATOM 3067 C CA . LEU B 1 127 ? 25.835 44.133 0.391 1.00 40.23 127 LEU B CA 1
ATOM 3068 C C . LEU B 1 127 ? 26.746 45.157 -0.357 1.00 41.61 127 LEU B C 1
ATOM 3069 O O . LEU B 1 127 ? 26.430 46.336 -0.397 1.00 43.32 127 LEU B O 1
ATOM 3074 N N . VAL B 1 128 ? 27.841 44.717 -0.969 1.00 40.35 128 VAL B N 1
ATOM 3075 C CA . VAL B 1 128 ? 28.734 45.635 -1.734 1.00 40.55 128 VAL B CA 1
ATOM 3076 C C . VAL B 1 128 ? 28.635 45.417 -3.273 1.00 42.11 128 VAL B C 1
ATOM 3077 O O . VAL B 1 128 ? 29.516 45.831 -4.042 1.00 43.51 128 VAL B O 1
ATOM 3081 N N . ARG B 1 129 ? 27.544 44.790 -3.690 1.00 42.30 129 ARG B N 1
ATOM 3082 C CA . ARG B 1 129 ? 27.316 44.408 -5.066 1.00 44.26 129 ARG B CA 1
ATOM 3083 C C . ARG B 1 129 ? 27.411 45.598 -5.986 1.00 44.55 129 ARG B C 1
ATOM 3084 O O . ARG B 1 129 ? 27.911 45.463 -7.099 1.00 44.88 129 ARG B O 1
ATOM 3092 N N . LYS B 1 130 ? 26.905 46.749 -5.538 1.00 43.92 130 LYS B N 1
ATOM 3093 C CA . LYS B 1 130 ? 26.935 47.978 -6.356 1.00 43.98 130 LYS B CA 1
ATOM 3094 C C . LYS B 1 130 ? 28.190 48.781 -6.104 1.00 44.02 130 LYS B C 1
ATOM 3095 O O . LYS B 1 130 ? 28.831 49.278 -7.035 1.00 44.93 130 LYS B O 1
ATOM 3101 N N . SER B 1 131 ? 28.466 48.990 -4.828 1.00 43.27 131 SER B N 1
ATOM 3102 C CA . SER B 1 131 ? 29.605 49.792 -4.392 1.00 43.72 131 SER B CA 1
ATOM 3103 C C . SER B 1 131 ? 29.792 49.720 -2.881 1.00 43.18 131 SER B C 1
ATOM 3104 O O . SER B 1 131 ? 28.878 49.368 -2.130 1.00 42.41 131 SER B O 1
ATOM 3107 N N . GLY B 1 132 ? 30.987 50.084 -2.430 1.00 41.12 132 GLY B N 1
ATOM 3108 C CA . GLY B 1 132 ? 31.261 50.011 -1.028 1.00 37.30 132 GLY B CA 1
ATOM 3109 C C . GLY B 1 132 ? 32.512 49.205 -0.843 1.00 33.99 132 GLY B C 1
ATOM 3110 O O . GLY B 1 132 ? 32.858 48.368 -1.681 1.00 30.76 132 GLY B O 1
ATOM 3111 N N . LYS B 1 133 ? 33.169 49.453 0.274 1.00 30.98 133 LYS B N 1
ATOM 3112 C CA . LYS B 1 133 ? 34.369 48.724 0.644 1.00 31.73 133 LYS B CA 1
ATOM 3113 C C . LYS B 1 133 ? 34.085 48.173 2.049 1.00 30.74 133 LYS B C 1
ATOM 3114 O O . LYS B 1 133 ? 33.019 48.444 2.592 1.00 31.49 133 LYS B O 1
ATOM 3120 N N . ILE B 1 134 ? 34.991 47.378 2.595 1.00 28.38 134 ILE B N 1
ATOM 3121 C CA . ILE B 1 134 ? 34.667 46.526 3.732 1.00 27.09 134 ILE B CA 1
ATOM 3122 C C . ILE B 1 134 ? 35.711 46.795 4.787 1.00 27.39 134 ILE B C 1
ATOM 3123 O O . ILE B 1 134 ? 36.945 46.796 4.481 1.00 30.88 134 ILE B O 1
ATOM 3128 N N . GLY B 1 135 ? 35.294 47.032 6.034 1.00 23.59 135 GLY B N 1
ATOM 3129 C CA . GLY B 1 135 ? 36.340 46.941 7.046 1.00 24.58 135 GLY B CA 1
ATOM 3130 C C . GLY B 1 135 ? 36.080 45.791 7.973 1.00 24.78 135 GLY B C 1
ATOM 3131 O O . GLY B 1 135 ? 34.909 45.439 8.292 1.00 24.97 135 GLY B O 1
ATOM 3132 N N . VAL B 1 136 ? 37.164 45.172 8.416 1.00 23.48 136 VAL B N 1
ATOM 3133 C CA . VAL B 1 136 ? 36.988 44.058 9.356 1.00 22.88 136 VAL B CA 1
ATOM 3134 C C . VAL B 1 136 ? 37.604 44.269 10.726 1.00 23.46 136 VAL B C 1
ATOM 3135 O O . VAL B 1 136 ? 38.765 44.700 10.854 1.00 23.13 136 VAL B O 1
ATOM 3139 N N . ILE B 1 137 ? 36.833 43.947 11.753 1.00 25.91 137 ILE B N 1
ATOM 3140 C CA . ILE B 1 137 ? 37.335 43.911 13.113 1.00 25.00 137 ILE B CA 1
ATOM 3141 C C . ILE B 1 137 ? 37.380 42.408 13.508 1.00 26.13 137 ILE B C 1
ATOM 3142 O O . ILE B 1 137 ? 36.270 41.699 13.637 1.00 26.03 137 ILE B O 1
ATOM 3147 N N . SER B 1 138 ? 38.644 41.938 13.663 1.00 19.88 138 SER B N 1
ATOM 3148 C CA . SER B 1 138 ? 38.927 40.602 14.074 1.00 22.29 138 SER B CA 1
ATOM 3149 C C . SER B 1 138 ? 39.307 40.726 15.524 1.00 23.75 138 SER B C 1
ATOM 3150 O O . SER B 1 138 ? 39.350 41.852 16.118 1.00 23.19 138 SER B O 1
ATOM 3153 N N . PHE B 1 139 ? 39.567 39.564 16.096 1.00 26.37 139 PHE B N 1
ATOM 3154 C CA . PHE B 1 139 ? 39.905 39.444 17.499 1.00 25.00 139 PHE B CA 1
ATOM 3155 C C . PHE B 1 139 ? 41.358 38.968 17.682 1.00 26.18 139 PHE B C 1
ATOM 3156 O O . PHE B 1 139 ? 42.320 39.768 17.531 1.00 26.71 139 PHE B O 1
ATOM 3164 N N . VAL B 1 140 ? 41.584 37.687 17.975 1.00 25.69 140 VAL B N 1
ATOM 3165 C CA . VAL B 1 140 ? 43.013 37.302 18.317 1.00 25.57 140 VAL B CA 1
ATOM 3166 C C . VAL B 1 140 ? 43.631 36.608 17.100 1.00 30.14 140 VAL B C 1
ATOM 3167 O O . VAL B 1 140 ? 43.226 35.473 16.757 1.00 31.00 140 VAL B O 1
ATOM 3171 N N . LYS B 1 141 ? 44.550 37.277 16.412 1.00 29.04 141 LYS B N 1
ATOM 3172 C CA . LYS B 1 141 ? 44.928 36.869 15.059 1.00 30.34 141 LYS B CA 1
ATOM 3173 C C . LYS B 1 141 ? 45.479 35.471 15.028 1.00 30.08 141 LYS B C 1
ATOM 3174 O O . LYS B 1 141 ? 45.441 34.800 14.008 1.00 28.93 141 LYS B O 1
ATOM 3180 N N . ASN B 1 142 ? 46.065 35.028 16.142 1.00 28.41 142 ASN B N 1
ATOM 3181 C CA . ASN B 1 142 ? 46.635 33.693 16.099 1.00 31.52 142 ASN B CA 1
ATOM 3182 C C . ASN B 1 142 ? 45.770 32.611 16.647 1.00 33.11 142 ASN B C 1
ATOM 3183 O O . ASN B 1 142 ? 46.281 31.503 16.768 1.00 31.41 142 ASN B O 1
ATOM 3188 N N . SER B 1 143 ? 44.496 32.923 17.017 1.00 28.80 143 SER B N 1
ATOM 3189 C CA . SER B 1 143 ? 43.603 31.847 17.303 1.00 28.75 143 SER B CA 1
ATOM 3190 C C . SER B 1 143 ? 43.173 31.265 16.014 1.00 23.35 143 SER B C 1
ATOM 3191 O O . SER B 1 143 ? 42.865 31.993 15.130 1.00 27.00 143 SER B O 1
ATOM 3194 N N . LYS B 1 144 ? 42.945 29.966 16.024 1.00 21.61 144 LYS B N 1
ATOM 3195 C CA . LYS B 1 144 ? 42.476 29.219 14.909 1.00 22.92 144 LYS B CA 1
ATOM 3196 C C . LYS B 1 144 ? 41.026 29.627 14.603 1.00 25.81 144 LYS B C 1
ATOM 3197 O O . LYS B 1 144 ? 40.669 29.683 13.385 1.00 28.00 144 LYS B O 1
ATOM 3203 N N . THR B 1 145 ? 40.228 30.012 15.613 1.00 24.93 145 THR B N 1
ATOM 3204 C CA . THR B 1 145 ? 38.835 30.488 15.235 1.00 27.48 145 THR B CA 1
ATOM 3205 C C . THR B 1 145 ? 38.867 31.810 14.436 1.00 28.62 145 THR B C 1
ATOM 3206 O O . THR B 1 145 ? 38.035 32.050 13.523 1.00 29.94 145 THR B O 1
ATOM 3210 N N . ALA B 1 146 ? 39.862 32.673 14.742 1.00 27.71 146 ALA B N 1
ATOM 3211 C CA . ALA B 1 146 ? 39.998 33.955 14.012 1.00 27.02 146 ALA B CA 1
ATOM 3212 C C . ALA B 1 146 ? 40.502 33.718 12.606 1.00 28.46 146 ALA B C 1
ATOM 3213 O O . ALA B 1 146 ? 40.014 34.334 11.624 1.00 31.49 146 ALA B O 1
ATOM 3215 N N . MET B 1 147 ? 41.550 32.899 12.510 1.00 28.00 147 MET B N 1
ATOM 3216 C CA . MET B 1 147 ? 42.105 32.502 11.215 1.00 29.94 147 MET B CA 1
ATOM 3217 C C . MET B 1 147 ? 41.038 31.845 10.364 1.00 29.89 147 MET B C 1
ATOM 3218 O O . MET B 1 147 ? 40.946 32.151 9.211 1.00 32.54 147 MET B O 1
ATOM 3223 N N . ASP B 1 148 ? 40.264 30.906 10.894 1.00 29.70 148 ASP B N 1
ATOM 3224 C CA . ASP B 1 148 ? 39.260 30.203 10.036 1.00 29.75 148 ASP B CA 1
ATOM 3225 C C . ASP B 1 148 ? 38.173 31.180 9.565 1.00 28.40 148 ASP B C 1
ATOM 3226 O O . ASP B 1 148 ? 37.806 31.184 8.418 1.00 31.61 148 ASP B O 1
ATOM 3231 N N . ARG B 1 149 ? 37.766 32.084 10.436 1.00 23.73 149 ARG B N 1
ATOM 3232 C CA . ARG B 1 149 ? 36.680 33.076 10.168 1.00 23.55 149 ARG B CA 1
ATOM 3233 C C . ARG B 1 149 ? 37.088 34.086 9.095 1.00 25.47 149 ARG B C 1
ATOM 3234 O O . ARG B 1 149 ? 36.273 34.422 8.206 1.00 25.43 149 ARG B O 1
ATOM 3242 N N . GLU B 1 150 ? 38.367 34.496 9.140 1.00 25.14 150 GLU B N 1
ATOM 3243 C CA . GLU B 1 150 ? 38.911 35.421 8.222 1.00 26.39 150 GLU B CA 1
ATOM 3244 C C . GLU B 1 150 ? 39.097 34.799 6.801 1.00 28.81 150 GLU B C 1
ATOM 3245 O O . GLU B 1 150 ? 38.801 35.434 5.769 1.00 28.84 150 GLU B O 1
ATOM 3251 N N . GLU B 1 151 ? 39.610 33.573 6.769 1.00 30.75 151 GLU B N 1
ATOM 3252 C CA . GLU B 1 151 ? 39.789 32.810 5.524 1.00 28.50 151 GLU B CA 1
ATOM 3253 C C . GLU B 1 151 ? 38.448 32.553 4.945 1.00 25.70 151 GLU B C 1
ATOM 3254 O O . GLU B 1 151 ? 38.197 32.807 3.777 1.00 24.71 151 GLU B O 1
ATOM 3260 N N . GLY B 1 152 ? 37.536 32.103 5.763 1.00 22.69 152 GLY B N 1
ATOM 3261 C CA . GLY B 1 152 ? 36.170 31.860 5.282 1.00 24.47 152 GLY B CA 1
ATOM 3262 C C . GLY B 1 152 ? 35.579 33.078 4.728 1.00 27.46 152 GLY B C 1
ATOM 3263 O O . GLY B 1 152 ? 34.999 33.049 3.660 1.00 26.69 152 GLY B O 1
ATOM 3264 N N . LEU B 1 153 ? 35.711 34.185 5.471 1.00 27.23 153 LEU B N 1
ATOM 3265 C CA . LEU B 1 153 ? 35.277 35.454 4.966 1.00 26.69 153 LEU B CA 1
ATOM 3266 C C . LEU B 1 153 ? 35.733 35.780 3.516 1.00 25.72 153 LEU B C 1
ATOM 3267 O O . LEU B 1 153 ? 34.933 36.118 2.687 1.00 25.87 153 LEU B O 1
ATOM 3272 N N . LYS B 1 154 ? 37.026 35.798 3.272 1.00 25.64 154 LYS B N 1
ATOM 3273 C CA . LYS B 1 154 ? 37.597 36.040 1.974 1.00 25.82 154 LYS B CA 1
ATOM 3274 C C . LYS B 1 154 ? 37.110 35.054 0.886 1.00 29.00 154 LYS B C 1
ATOM 3275 O O . LYS B 1 154 ? 36.746 35.456 -0.186 1.00 31.11 154 LYS B O 1
ATOM 3281 N N . ILE B 1 155 ? 37.113 33.765 1.167 1.00 26.90 155 ILE B N 1
ATOM 3282 C CA . ILE B 1 155 ? 36.463 32.797 0.304 1.00 28.11 155 ILE B CA 1
ATOM 3283 C C . ILE B 1 155 ? 35.034 33.158 -0.062 1.00 29.11 155 ILE B C 1
ATOM 3284 O O . ILE B 1 155 ? 34.663 33.184 -1.266 1.00 32.81 155 ILE B O 1
ATOM 3289 N N . GLY B 1 156 ? 34.188 33.449 0.912 1.00 24.96 156 GLY B N 1
ATOM 3290 C CA . GLY B 1 156 ? 32.773 33.667 0.504 1.00 27.25 156 GLY B CA 1
ATOM 3291 C C . GLY B 1 156 ? 32.644 35.041 -0.182 1.00 30.96 156 GLY B C 1
ATOM 3292 O O . GLY B 1 156 ? 31.546 35.403 -0.693 1.00 31.97 156 GLY B O 1
ATOM 3293 N N . LEU B 1 157 ? 33.721 35.842 -0.191 1.00 32.41 157 LEU B N 1
ATOM 3294 C CA . LEU B 1 157 ? 33.707 37.139 -0.982 1.00 34.06 157 LEU B CA 1
ATOM 3295 C C . LEU B 1 157 ? 34.165 36.992 -2.450 1.00 37.75 157 LEU B C 1
ATOM 3296 O O . LEU B 1 157 ? 33.972 37.912 -3.237 1.00 38.07 157 LEU B O 1
ATOM 3301 N N . SER B 1 158 ? 34.746 35.826 -2.798 1.00 40.43 158 SER B N 1
ATOM 3302 C CA . SER B 1 158 ? 35.224 35.498 -4.160 1.00 41.33 158 SER B CA 1
ATOM 3303 C C . SER B 1 158 ? 36.076 36.646 -4.612 1.00 43.29 158 SER B C 1
ATOM 3304 O O . SER B 1 158 ? 36.897 37.062 -3.825 1.00 43.53 158 SER B O 1
ATOM 3307 N N . ASP B 1 159 ? 35.924 37.242 -5.792 1.00 46.41 159 ASP B N 1
ATOM 3308 C CA . ASP B 1 159 ? 36.770 38.444 -5.875 1.00 50.48 159 ASP B CA 1
ATOM 3309 C C . ASP B 1 159 ? 36.216 39.854 -5.692 1.00 47.66 159 ASP B C 1
ATOM 3310 O O . ASP B 1 159 ? 36.658 40.826 -6.281 1.00 47.38 159 ASP B O 1
ATOM 3315 N N . ASP B 1 160 ? 35.280 39.924 -4.780 1.00 46.28 160 ASP B N 1
ATOM 3316 C CA . ASP B 1 160 ? 35.088 41.109 -3.991 1.00 46.32 160 ASP B CA 1
ATOM 3317 C C . ASP B 1 160 ? 36.031 41.098 -2.760 1.00 42.39 160 ASP B C 1
ATOM 3318 O O . ASP B 1 160 ? 36.007 42.012 -1.942 1.00 41.60 160 ASP B O 1
ATOM 3323 N N . SER B 1 161 ? 36.902 40.095 -2.627 1.00 40.82 161 SER B N 1
ATOM 3324 C CA . SER B 1 161 ? 37.781 40.054 -1.468 1.00 38.31 161 SER B CA 1
ATOM 3325 C C . SER B 1 161 ? 38.794 41.163 -1.424 1.00 37.57 161 SER B C 1
ATOM 3326 O O . SER B 1 161 ? 39.251 41.567 -0.343 1.00 37.00 161 SER B O 1
ATOM 3329 N N . ASN B 1 162 ? 39.125 41.716 -2.577 1.00 35.93 162 ASN B N 1
ATOM 3330 C CA . ASN B 1 162 ? 39.970 42.926 -2.660 1.00 37.03 162 ASN B CA 1
ATOM 3331 C C . ASN B 1 162 ? 39.249 44.187 -2.137 1.00 35.58 162 ASN B C 1
ATOM 3332 O O . ASN B 1 162 ? 39.861 45.172 -1.907 1.00 35.26 162 ASN B O 1
ATOM 3337 N N . LYS B 1 163 ? 37.932 44.125 -1.992 1.00 33.12 163 LYS B N 1
ATOM 3338 C CA . LYS B 1 163 ? 37.152 45.201 -1.400 1.00 30.84 163 LYS B CA 1
ATOM 3339 C C . LYS B 1 163 ? 37.396 45.380 0.090 1.00 33.77 163 LYS B C 1
ATOM 3340 O O . LYS B 1 163 ? 36.901 46.323 0.683 1.00 35.91 163 LYS B O 1
ATOM 3346 N N . ILE B 1 164 ? 38.124 44.467 0.715 1.00 33.42 164 ILE B N 1
ATOM 3347 C CA . ILE B 1 164 ? 38.436 44.599 2.112 1.00 32.92 164 ILE B CA 1
ATOM 3348 C C . ILE B 1 164 ? 39.538 45.638 2.262 1.00 36.41 164 ILE B C 1
ATOM 3349 O O . ILE B 1 164 ? 40.731 45.413 1.889 1.00 34.86 164 ILE B O 1
ATOM 3354 N N . GLU B 1 165 ? 39.140 46.767 2.862 1.00 38.02 165 GLU B N 1
ATOM 3355 C CA . GLU B 1 165 ? 40.033 47.874 3.026 1.00 38.97 165 GLU B CA 1
ATOM 3356 C C . GLU B 1 165 ? 41.168 47.625 3.997 1.00 40.57 165 GLU B C 1
ATOM 3357 O O . GLU B 1 165 ? 42.297 48.055 3.792 1.00 41.58 165 GLU B O 1
ATOM 3363 N N . ALA B 1 166 ? 40.838 46.962 5.086 1.00 39.74 166 ALA B N 1
ATOM 3364 C CA . ALA B 1 166 ? 41.739 46.804 6.221 1.00 37.23 166 ALA B CA 1
ATOM 3365 C C . ALA B 1 166 ? 41.121 45.781 7.187 1.00 33.70 166 ALA B C 1
ATOM 3366 O O . ALA B 1 166 ? 39.876 45.725 7.367 1.00 30.39 166 ALA B O 1
ATOM 3368 N N . ILE B 1 167 ? 41.994 45.051 7.849 1.00 31.47 167 ILE B N 1
ATOM 3369 C CA . ILE B 1 167 ? 41.610 44.147 8.994 1.00 30.97 167 ILE B CA 1
ATOM 3370 C C . ILE B 1 167 ? 42.232 44.559 10.307 1.00 30.47 167 ILE B C 1
ATOM 3371 O O . ILE B 1 167 ? 43.421 44.592 10.423 1.00 32.61 167 ILE B O 1
ATOM 3376 N N . TYR B 1 168 ? 41.442 44.923 11.283 1.00 26.69 168 TYR B N 1
ATOM 3377 C CA . TYR B 1 168 ? 42.021 45.429 12.562 1.00 24.86 168 TYR B CA 1
ATOM 3378 C C . TYR B 1 168 ? 41.846 44.295 13.566 1.00 25.83 168 TYR B C 1
ATOM 3379 O O . TYR B 1 168 ? 40.718 43.716 13.619 1.00 30.63 168 TYR B O 1
ATOM 3388 N N . TYR B 1 169 ? 42.877 43.983 14.391 1.00 22.02 169 TYR B N 1
ATOM 3389 C CA . TYR B 1 169 ? 42.749 42.879 15.394 1.00 25.37 169 TYR B CA 1
ATOM 3390 C C . TYR B 1 169 ? 42.568 43.464 16.768 1.00 29.84 169 TYR B C 1
ATOM 3391 O O . TYR B 1 169 ? 43.517 43.910 17.338 1.00 28.41 169 TYR B O 1
ATOM 3400 N N . CYS B 1 170 ? 41.326 43.495 17.252 1.00 26.76 170 CYS B N 1
ATOM 3401 C CA . CYS B 1 170 ? 40.961 43.883 18.599 1.00 23.54 170 CYS B CA 1
ATOM 3402 C C . CYS B 1 170 ? 41.340 43.034 19.724 1.00 25.52 170 CYS B C 1
ATOM 3403 O O . CYS B 1 170 ? 41.187 43.501 20.912 1.00 29.88 170 CYS B O 1
ATOM 3406 N N . ASP B 1 171 ? 41.902 41.871 19.471 1.00 26.82 171 ASP B N 1
ATOM 3407 C CA . ASP B 1 171 ? 42.212 40.779 20.500 1.00 25.28 171 ASP B CA 1
ATOM 3408 C C . ASP B 1 171 ? 41.121 40.617 21.487 1.00 26.80 171 ASP B C 1
ATOM 3409 O O . ASP B 1 171 ? 41.445 40.388 22.614 1.00 30.68 171 ASP B O 1
ATOM 3414 N N . SER B 1 172 ? 39.854 40.590 21.056 1.00 25.39 172 SER B N 1
ATOM 3415 C CA . SER B 1 172 ? 38.726 40.350 22.029 1.00 24.22 172 SER B CA 1
ATOM 3416 C C . SER B 1 172 ? 38.644 41.281 23.180 1.00 29.58 172 SER B C 1
ATOM 3417 O O . SER B 1 172 ? 38.286 40.869 24.288 1.00 34.78 172 SER B O 1
ATOM 3420 N N . ASN B 1 173 ? 38.888 42.556 22.924 1.00 30.71 173 ASN B N 1
ATOM 3421 C CA . ASN B 1 173 ? 38.844 43.652 23.906 1.00 30.40 173 ASN B CA 1
ATOM 3422 C C . ASN B 1 173 ? 37.834 44.660 23.384 1.00 32.12 173 ASN B C 1
ATOM 3423 O O . ASN B 1 173 ? 37.994 45.117 22.233 1.00 31.96 173 ASN B O 1
ATOM 3428 N N . TYR B 1 174 ? 36.786 44.991 24.152 1.00 34.92 174 TYR B N 1
ATOM 3429 C CA . TYR B 1 174 ? 35.708 45.796 23.581 1.00 37.70 174 TYR B CA 1
ATOM 3430 C C . TYR B 1 174 ? 36.141 47.230 23.144 1.00 39.29 174 TYR B C 1
ATOM 3431 O O . TYR B 1 174 ? 35.597 47.824 22.193 1.00 37.88 174 TYR B O 1
ATOM 3440 N N . ASP B 1 175 ? 37.113 47.786 23.856 1.00 40.82 175 ASP B N 1
ATOM 3441 C CA . ASP B 1 175 ? 37.567 49.158 23.638 1.00 36.88 175 ASP B CA 1
ATOM 3442 C C . ASP B 1 175 ? 38.458 49.219 22.461 1.00 30.80 175 ASP B C 1
ATOM 3443 O O . ASP B 1 175 ? 38.428 50.208 21.762 1.00 31.64 175 ASP B O 1
ATOM 3448 N N . LYS B 1 176 ? 39.230 48.177 22.228 1.00 26.77 176 LYS B N 1
ATOM 3449 C CA . LYS B 1 176 ? 39.988 48.155 20.949 1.00 32.68 176 LYS B CA 1
ATOM 3450 C C . LYS B 1 176 ? 39.177 47.956 19.718 1.00 34.46 176 LYS B C 1
ATOM 3451 O O . LYS B 1 176 ? 39.486 48.576 18.669 1.00 37.80 176 LYS B O 1
ATOM 3457 N N . ALA B 1 177 ? 38.157 47.071 19.831 1.00 32.98 177 ALA B N 1
ATOM 3458 C CA . ALA B 1 177 ? 37.034 46.970 18.826 1.00 27.15 177 ALA B CA 1
ATOM 3459 C C . ALA B 1 177 ? 36.509 48.321 18.474 1.00 24.11 177 ALA B C 1
ATOM 3460 O O . ALA B 1 177 ? 36.453 48.708 17.314 1.00 25.71 177 ALA B O 1
ATOM 3462 N N . TYR B 1 178 ? 36.086 49.038 19.476 1.00 22.27 178 TYR B N 1
ATOM 3463 C CA . TYR B 1 178 ? 35.654 50.402 19.285 1.00 25.16 178 TYR B CA 1
ATOM 3464 C C . TYR B 1 178 ? 36.670 51.340 18.617 1.00 29.00 178 TYR B C 1
ATOM 3465 O O . TYR B 1 178 ? 36.287 52.023 17.606 1.00 30.77 178 TYR B O 1
ATOM 3474 N N . ASP B 1 179 ? 37.925 51.409 19.161 1.00 29.56 179 ASP B N 1
ATOM 3475 C CA . ASP B 1 179 ? 38.966 52.319 18.577 1.00 26.95 179 ASP B CA 1
ATOM 3476 C C . ASP B 1 179 ? 39.315 51.995 17.192 1.00 26.36 179 ASP B C 1
ATOM 3477 O O . ASP B 1 179 ? 39.645 52.848 16.395 1.00 26.60 179 ASP B O 1
ATOM 3482 N N . GLY B 1 180 ? 39.364 50.714 16.915 1.00 27.39 180 GLY B N 1
ATOM 3483 C CA . GLY B 1 180 ? 39.771 50.301 15.549 1.00 26.99 180 GLY B CA 1
ATOM 3484 C C . GLY B 1 180 ? 38.730 50.631 14.569 1.00 25.95 180 GLY B C 1
ATOM 3485 O O . GLY B 1 180 ? 39.023 50.970 13.437 1.00 30.39 180 GLY B O 1
ATOM 3486 N N . THR B 1 181 ? 37.474 50.460 14.957 1.00 25.04 181 THR B N 1
ATOM 3487 C CA . THR B 1 181 ? 36.360 50.827 14.113 1.00 23.22 181 THR B CA 1
ATOM 3488 C C . THR B 1 181 ? 36.339 52.354 13.838 1.00 27.01 181 THR B C 1
ATOM 3489 O O . THR B 1 181 ? 36.193 52.805 12.701 1.00 27.77 181 THR B O 1
ATOM 3493 N N . VAL B 1 182 ? 36.509 53.173 14.880 1.00 28.15 182 VAL B N 1
ATOM 3494 C CA . VAL B 1 182 ? 36.649 54.621 14.637 1.00 27.70 182 VAL B CA 1
ATOM 3495 C C . VAL B 1 182 ? 37.814 54.938 13.724 1.00 31.28 182 VAL B C 1
ATOM 3496 O O . VAL B 1 182 ? 37.723 55.875 12.946 1.00 31.34 182 VAL B O 1
ATOM 3500 N N . GLU B 1 183 ? 38.955 54.249 13.905 1.00 34.98 183 GLU B N 1
ATOM 3501 C CA . GLU B 1 183 ? 40.139 54.529 13.101 1.00 39.00 183 GLU B CA 1
ATOM 3502 C C . GLU B 1 183 ? 39.877 54.128 11.640 1.00 38.74 183 GLU B C 1
ATOM 3503 O O . GLU B 1 183 ? 40.127 54.895 10.705 1.00 41.15 183 GLU B O 1
ATOM 3509 N N . LEU B 1 184 ? 39.379 52.917 11.425 1.00 37.03 184 LEU B N 1
ATOM 3510 C CA . LEU B 1 184 ? 39.021 52.456 10.051 1.00 36.52 184 LEU B CA 1
ATOM 3511 C C . LEU B 1 184 ? 37.989 53.330 9.381 1.00 36.87 184 LEU B C 1
ATOM 3512 O O . LEU B 1 184 ? 38.149 53.663 8.219 1.00 35.37 184 LEU B O 1
ATOM 3517 N N . LEU B 1 185 ? 36.917 53.702 10.098 1.00 36.09 185 LEU B N 1
ATOM 3518 C CA . LEU B 1 185 ? 35.898 54.561 9.475 1.00 35.86 185 LEU B CA 1
ATOM 3519 C C . LEU B 1 185 ? 36.363 55.987 9.161 1.00 37.02 185 LEU B C 1
ATOM 3520 O O . LEU B 1 185 ? 35.881 56.618 8.239 1.00 33.94 185 LEU B O 1
ATOM 3525 N N . THR B 1 186 ? 37.334 56.462 9.918 1.00 40.75 186 THR B N 1
ATOM 3526 C CA . THR B 1 186 ? 37.961 57.758 9.659 1.00 42.10 186 THR B CA 1
ATOM 3527 C C . THR B 1 186 ? 38.935 57.632 8.490 1.00 44.16 186 THR B C 1
ATOM 3528 O O . THR B 1 186 ? 38.955 58.497 7.603 1.00 45.52 186 THR B O 1
ATOM 3532 N N . LYS B 1 187 ? 39.720 56.556 8.456 1.00 43.17 187 LYS B N 1
ATOM 3533 C CA . LYS B 1 187 ? 40.707 56.425 7.391 1.00 43.31 187 LYS B CA 1
ATOM 3534 C C . LYS B 1 187 ? 40.092 56.038 6.063 1.00 43.03 187 LYS B C 1
ATOM 3535 O O . LYS B 1 187 ? 40.541 56.465 4.992 1.00 43.62 187 LYS B O 1
ATOM 3541 N N . TYR B 1 188 ? 39.031 55.247 6.108 1.00 41.06 188 TYR B N 1
ATOM 3542 C CA . TYR B 1 188 ? 38.444 54.808 4.885 1.00 36.60 188 TYR B CA 1
ATOM 3543 C C . TYR B 1 188 ? 36.963 55.198 4.851 1.00 36.10 188 TYR B C 1
ATOM 3544 O O . TYR B 1 188 ? 36.077 54.393 5.173 1.00 30.01 188 TYR B O 1
ATOM 3553 N N . PRO B 1 189 ? 36.682 56.443 4.403 1.00 37.98 189 PRO B N 1
ATOM 3554 C CA . PRO B 1 189 ? 35.274 56.851 4.212 1.00 39.07 189 PRO B CA 1
ATOM 3555 C C . PRO B 1 189 ? 34.492 56.083 3.152 1.00 37.61 189 PRO B C 1
ATOM 3556 O O . PRO B 1 189 ? 33.277 56.112 3.182 1.00 38.67 189 PRO B O 1
ATOM 3560 N N . ASP B 1 190 ? 35.139 55.373 2.236 1.00 35.93 190 ASP B N 1
ATOM 3561 C CA . ASP B 1 190 ? 34.366 54.474 1.382 1.00 34.99 190 ASP B CA 1
ATOM 3562 C C . ASP B 1 190 ? 33.862 53.141 1.987 1.00 33.53 190 ASP B C 1
ATOM 3563 O O . ASP B 1 190 ? 33.120 52.421 1.298 1.00 33.23 190 ASP B O 1
ATOM 3568 N N . ILE B 1 191 ? 34.193 52.813 3.244 1.00 32.52 191 ILE B N 1
ATOM 3569 C CA . ILE B 1 191 ? 33.598 51.613 3.944 1.00 31.71 191 ILE B CA 1
ATOM 3570 C C . ILE B 1 191 ? 32.035 51.752 4.151 1.00 31.19 191 ILE B C 1
ATOM 3571 O O . ILE B 1 191 ? 31.523 52.645 4.796 1.00 32.27 191 ILE B O 1
ATOM 3576 N N . SER B 1 192 ? 31.268 50.859 3.572 1.00 30.88 192 SER B N 1
ATOM 3577 C CA . SER B 1 192 ? 29.859 50.857 3.700 1.00 30.00 192 SER B CA 1
ATOM 3578 C C . SER B 1 192 ? 29.431 49.655 4.522 1.00 29.82 192 SER B C 1
ATOM 3579 O O . SER B 1 192 ? 28.246 49.524 4.805 1.00 25.72 192 SER B O 1
ATOM 3582 N N . VAL B 1 193 ? 30.405 48.794 4.926 1.00 29.31 193 VAL B N 1
ATOM 3583 C CA . VAL B 1 193 ? 30.130 47.495 5.625 1.00 26.07 193 VAL B CA 1
ATOM 3584 C C . VAL B 1 193 ? 31.293 47.215 6.538 1.00 25.77 193 VAL B C 1
ATOM 3585 O O . VAL B 1 193 ? 32.459 47.174 6.102 1.00 26.92 193 VAL B O 1
ATOM 3589 N N . MET B 1 194 ? 30.965 47.064 7.816 1.00 24.93 194 MET B N 1
ATOM 3590 C CA . MET B 1 194 ? 31.889 46.513 8.770 1.00 25.06 194 MET B CA 1
ATOM 3591 C C . MET B 1 194 ? 31.585 45.086 9.158 1.00 24.89 194 MET B C 1
ATOM 3592 O O . MET B 1 194 ? 30.394 44.701 9.408 1.00 25.77 194 MET B O 1
ATOM 3597 N N . VAL B 1 195 ? 32.644 44.293 9.311 1.00 25.41 195 VAL B N 1
ATOM 3598 C CA . VAL B 1 195 ? 32.452 42.858 9.716 1.00 27.86 195 VAL B CA 1
ATOM 3599 C C . VAL B 1 195 ? 33.059 42.635 11.050 1.00 27.74 195 VAL B C 1
ATOM 3600 O O . VAL B 1 195 ? 34.268 42.958 11.267 1.00 29.55 195 VAL B O 1
ATOM 3604 N N . GLY B 1 196 ? 32.280 42.178 12.002 1.00 27.39 196 GLY B N 1
ATOM 3605 C CA . GLY B 1 196 ? 32.917 41.857 13.340 1.00 23.15 196 GLY B CA 1
ATOM 3606 C C . GLY B 1 196 ? 33.003 40.331 13.408 1.00 24.35 196 GLY B C 1
ATOM 3607 O O . GLY B 1 196 ? 31.933 39.696 13.251 1.00 22.55 196 GLY B O 1
ATOM 3608 N N . LEU B 1 197 ? 34.217 39.729 13.640 1.00 22.58 197 LEU B N 1
ATOM 3609 C CA . LEU B 1 197 ? 34.404 38.225 13.624 1.00 24.06 197 LEU B CA 1
ATOM 3610 C C . LEU B 1 197 ? 34.105 37.441 14.941 1.00 24.49 197 LEU B C 1
ATOM 3611 O O . LEU B 1 197 ? 34.088 36.226 15.002 1.00 26.67 197 LEU B O 1
ATOM 3616 N N . ASN B 1 198 ? 33.704 38.166 15.960 1.00 23.56 198 ASN B N 1
ATOM 3617 C CA . ASN B 1 198 ? 33.260 37.592 17.189 1.00 24.84 198 ASN B CA 1
ATOM 3618 C C . ASN B 1 198 ? 32.530 38.640 17.984 1.00 23.16 198 ASN B C 1
ATOM 3619 O O . ASN B 1 198 ? 32.560 39.790 17.623 1.00 23.81 198 ASN B O 1
ATOM 3624 N N . GLN B 1 199 ? 31.938 38.291 19.120 1.00 25.09 199 GLN B N 1
ATOM 3625 C CA . GLN B 1 199 ? 31.031 39.237 19.789 1.00 28.98 199 GLN B CA 1
ATOM 3626 C C . GLN B 1 199 ? 31.704 40.524 20.268 1.00 31.99 199 GLN B C 1
ATOM 3627 O O . GLN B 1 199 ? 31.134 41.612 20.151 1.00 28.81 199 GLN B O 1
ATOM 3633 N N . TYR B 1 200 ? 32.934 40.401 20.818 1.00 32.54 200 TYR B N 1
ATOM 3634 C CA . TYR B 1 200 ? 33.734 41.544 21.249 1.00 29.76 200 TYR B CA 1
ATOM 3635 C C . TYR B 1 200 ? 33.989 42.538 20.199 1.00 27.21 200 TYR B C 1
ATOM 3636 O O . TYR B 1 200 ? 33.887 43.723 20.465 1.00 29.99 200 TYR B O 1
ATOM 3645 N N . SER B 1 201 ? 34.446 42.073 19.038 1.00 25.57 201 SER B N 1
ATOM 3646 C CA . SER B 1 201 ? 34.650 42.849 17.802 1.00 22.82 201 SER B CA 1
ATOM 3647 C C . SER B 1 201 ? 33.344 43.463 17.362 1.00 26.34 201 SER B C 1
ATOM 3648 O O . SER B 1 201 ? 33.304 44.654 16.967 1.00 28.65 201 SER B O 1
ATOM 3651 N N . ALA B 1 202 ? 32.292 42.637 17.250 1.00 23.02 202 ALA B N 1
ATOM 3652 C CA . ALA B 1 202 ? 30.959 43.202 16.822 1.00 23.67 202 ALA B CA 1
ATOM 3653 C C . ALA B 1 202 ? 30.491 44.263 17.723 1.00 27.02 202 ALA B C 1
ATOM 3654 O O . ALA B 1 202 ? 30.032 45.282 17.240 1.00 31.94 202 ALA B O 1
ATOM 3656 N N . THR B 1 203 ? 30.493 44.004 19.042 1.00 28.78 203 THR B N 1
ATOM 3657 C CA . THR B 1 203 ? 29.929 44.933 20.009 1.00 29.04 203 THR B CA 1
ATOM 3658 C C . THR B 1 203 ? 30.643 46.247 19.965 1.00 30.24 203 THR B C 1
ATOM 3659 O O . THR B 1 203 ? 29.972 47.254 19.950 1.00 32.82 203 THR B O 1
ATOM 3663 N N . GLY B 1 204 ? 31.984 46.277 19.950 1.00 25.81 204 GLY B N 1
ATOM 3664 C CA . GLY B 1 204 ? 32.591 47.543 19.930 1.00 25.17 204 GLY B CA 1
ATOM 3665 C C . GLY B 1 204 ? 32.371 48.297 18.647 1.00 24.64 204 GLY B C 1
ATOM 3666 O O . GLY B 1 204 ? 32.263 49.503 18.675 1.00 23.81 204 GLY B O 1
ATOM 3667 N N . ALA B 1 205 ? 32.361 47.591 17.505 1.00 22.50 205 ALA B N 1
ATOM 3668 C CA . ALA B 1 205 ? 32.086 48.222 16.239 1.00 23.97 205 ALA B CA 1
ATOM 3669 C C . ALA B 1 205 ? 30.672 48.771 16.290 1.00 23.92 205 ALA B C 1
ATOM 3670 O O . ALA B 1 205 ? 30.445 49.889 15.815 1.00 24.43 205 ALA B O 1
ATOM 3672 N N . ALA B 1 206 ? 29.692 48.031 16.834 1.00 21.47 206 ALA B N 1
ATOM 3673 C CA . ALA B 1 206 ? 28.337 48.633 16.732 1.00 23.59 206 ALA B CA 1
ATOM 3674 C C . ALA B 1 206 ? 28.282 49.896 17.611 1.00 29.49 206 ALA B C 1
ATOM 3675 O O . ALA B 1 206 ? 27.624 50.867 17.232 1.00 30.38 206 ALA B O 1
ATOM 3677 N N . ARG B 1 207 ? 28.908 49.889 18.795 1.00 29.10 207 ARG B N 1
ATOM 3678 C CA . ARG B 1 207 ? 28.922 51.151 19.594 1.00 32.41 207 ARG B CA 1
ATOM 3679 C C . ARG B 1 207 ? 29.560 52.320 18.891 1.00 32.75 207 ARG B C 1
ATOM 3680 O O . ARG B 1 207 ? 29.084 53.470 18.972 1.00 33.65 207 ARG B O 1
ATOM 3688 N N . ALA B 1 208 ? 30.663 52.023 18.213 1.00 33.88 208 ALA B N 1
ATOM 3689 C CA . ALA B 1 208 ? 31.410 53.039 17.518 1.00 34.57 208 ALA B CA 1
ATOM 3690 C C . ALA B 1 208 ? 30.626 53.645 16.372 1.00 32.39 208 ALA B C 1
ATOM 3691 O O . ALA B 1 208 ? 30.613 54.841 16.243 1.00 33.08 208 ALA B O 1
ATOM 3693 N N . ILE B 1 209 ? 29.927 52.836 15.598 1.00 31.06 209 ILE B N 1
ATOM 3694 C CA . ILE B 1 209 ? 29.072 53.291 14.462 1.00 30.76 209 ILE B CA 1
ATOM 3695 C C . ILE B 1 209 ? 27.876 54.165 14.954 1.00 31.70 209 ILE B C 1
ATOM 3696 O O . ILE B 1 209 ? 27.509 55.145 14.349 1.00 32.50 209 ILE B O 1
ATOM 3701 N N . LYS B 1 210 ? 27.315 53.810 16.092 1.00 31.96 210 LYS B N 1
ATOM 3702 C CA . LYS B 1 210 ? 26.335 54.640 16.788 1.00 34.79 210 LYS B CA 1
ATOM 3703 C C . LYS B 1 210 ? 26.866 56.004 17.274 1.00 36.19 210 LYS B C 1
ATOM 3704 O O . LYS B 1 210 ? 26.172 56.991 17.257 1.00 34.08 210 LYS B O 1
ATOM 3710 N N . ASP B 1 211 ? 28.125 56.060 17.727 1.00 38.45 211 ASP B N 1
ATOM 3711 C CA . ASP B 1 211 ? 28.662 57.286 18.282 1.00 36.66 211 ASP B CA 1
ATOM 3712 C C . ASP B 1 211 ? 29.069 58.214 17.158 1.00 38.30 211 ASP B C 1
ATOM 3713 O O . ASP B 1 211 ? 29.209 59.428 17.353 1.00 41.02 211 ASP B O 1
ATOM 3718 N N . MET B 1 212 ? 29.288 57.646 15.975 1.00 36.68 212 MET B N 1
ATOM 3719 C CA . MET B 1 212 ? 29.876 58.399 14.853 1.00 32.35 212 MET B CA 1
ATOM 3720 C C . MET B 1 212 ? 28.712 58.858 14.029 1.00 32.66 212 MET B C 1
ATOM 3721 O O . MET B 1 212 ? 28.873 59.485 12.977 1.00 34.93 212 MET B O 1
ATOM 3726 N N . SER B 1 213 ? 27.523 58.560 14.537 1.00 32.24 213 SER B N 1
ATOM 3727 C CA . SER B 1 213 ? 26.245 58.763 13.816 1.00 34.56 213 SER B CA 1
ATOM 3728 C C . SER B 1 213 ? 26.178 58.194 12.385 1.00 36.78 213 SER B C 1
ATOM 3729 O O . SER B 1 213 ? 25.665 58.837 11.483 1.00 38.27 213 SER B O 1
ATOM 3732 N N . LEU B 1 214 ? 26.655 56.947 12.217 1.00 36.75 214 LEU B N 1
ATOM 3733 C CA . LEU B 1 214 ? 26.818 56.276 10.901 1.00 31.52 214 LEU B CA 1
ATOM 3734 C C . LEU B 1 214 ? 25.807 55.160 10.691 1.00 35.92 214 LEU B C 1
ATOM 3735 O O . LEU B 1 214 ? 25.899 54.411 9.728 1.00 36.28 214 LEU B O 1
ATOM 3740 N N . GLU B 1 215 ? 24.828 55.044 11.580 1.00 37.70 215 GLU B N 1
ATOM 3741 C CA . GLU B 1 215 ? 23.934 53.891 11.544 1.00 40.74 215 GLU B CA 1
ATOM 3742 C C . GLU B 1 215 ? 23.226 53.719 10.201 1.00 38.94 215 GLU B C 1
ATOM 3743 O O . GLU B 1 215 ? 22.769 52.631 9.873 1.00 38.56 215 GLU B O 1
ATOM 3749 N N . ALA B 1 216 ? 23.194 54.738 9.385 1.00 38.88 216 ALA B N 1
ATOM 3750 C CA . ALA B 1 216 ? 22.508 54.547 8.129 1.00 42.65 216 ALA B CA 1
ATOM 3751 C C . ALA B 1 216 ? 23.438 54.615 6.918 1.00 43.58 216 ALA B C 1
ATOM 3752 O O . ALA B 1 216 ? 22.990 54.442 5.794 1.00 45.46 216 ALA B O 1
ATOM 3754 N N . LYS B 1 217 ? 24.724 54.859 7.162 1.00 42.01 217 LYS B N 1
ATOM 3755 C CA . LYS B 1 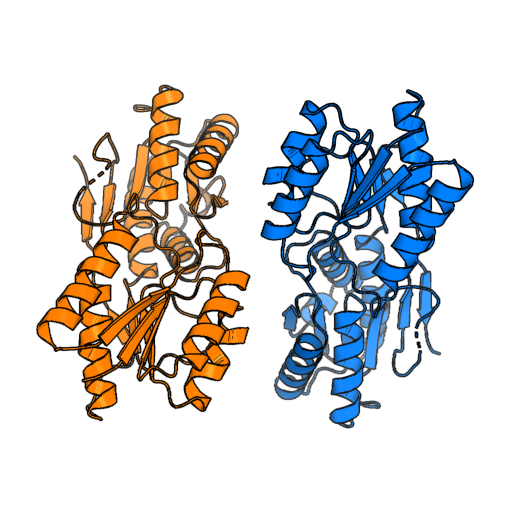217 ? 25.719 54.840 6.110 1.00 39.90 217 LYS B CA 1
ATOM 3756 C C . LYS B 1 217 ? 26.486 53.518 6.154 1.00 37.10 217 LYS B C 1
ATOM 3757 O O . LYS B 1 217 ? 26.888 53.000 5.110 1.00 36.65 217 LYS B O 1
ATOM 3763 N N . VAL B 1 218 ? 26.666 52.986 7.361 1.00 31.49 218 VAL B N 1
ATOM 3764 C CA . VAL B 1 218 ? 27.502 51.830 7.550 1.00 29.73 218 VAL B CA 1
ATOM 3765 C C . VAL B 1 218 ? 26.723 50.693 8.198 1.00 30.75 218 VAL B C 1
ATOM 3766 O O . VAL B 1 218 ? 26.210 50.790 9.306 1.00 30.44 218 VAL B O 1
ATOM 3770 N N . LYS B 1 219 ? 26.662 49.609 7.440 1.00 30.67 219 LYS B N 1
ATOM 3771 C CA . LYS B 1 219 ? 26.119 48.359 7.842 1.00 32.13 219 LYS B CA 1
ATOM 3772 C C . LYS B 1 219 ? 27.130 47.490 8.584 1.00 33.71 219 LYS B C 1
ATOM 3773 O O . LYS B 1 219 ? 28.347 47.516 8.339 1.00 34.13 219 LYS B O 1
ATOM 3779 N N . LEU B 1 220 ? 26.565 46.697 9.477 1.00 33.43 220 LEU B N 1
ATOM 3780 C CA . LEU B 1 220 ? 27.317 45.850 10.306 1.00 32.41 220 LEU B CA 1
ATOM 3781 C C . LEU B 1 220 ? 26.804 44.406 10.218 1.00 30.00 220 LEU B C 1
ATOM 3782 O O . LEU B 1 220 ? 25.616 44.121 10.352 1.00 26.79 220 LEU B O 1
ATOM 3787 N N . VAL B 1 221 ? 27.730 43.491 9.999 1.00 27.86 221 VAL B N 1
ATOM 3788 C CA . VAL B 1 221 ? 27.407 42.066 10.054 1.00 29.50 221 VAL B CA 1
ATOM 3789 C C . VAL B 1 221 ? 28.472 41.402 10.925 1.00 29.64 221 VAL B C 1
ATOM 3790 O O . VAL B 1 221 ? 29.609 41.954 11.039 1.00 26.56 221 VAL B O 1
ATOM 3794 N N . CYS B 1 222 ? 28.088 40.280 11.593 1.00 28.57 222 CYS B N 1
ATOM 3795 C CA . CYS B 1 222 ? 29.041 39.558 12.459 1.00 27.08 222 CYS B CA 1
ATOM 3796 C C . CYS B 1 222 ? 28.807 38.084 12.619 1.00 26.44 222 CYS B C 1
ATOM 3797 O O . CYS B 1 222 ? 27.766 37.520 12.217 1.00 27.00 222 CYS B O 1
ATOM 3800 N N . ILE B 1 223 ? 29.820 37.447 13.201 1.00 28.14 223 ILE B N 1
ATOM 3801 C CA . ILE B 1 223 ? 29.707 36.163 13.905 1.00 30.81 223 ILE B CA 1
ATOM 3802 C C . ILE B 1 223 ? 29.544 36.436 15.415 1.00 37.07 223 ILE B C 1
ATOM 3803 O O . ILE B 1 223 ? 30.304 37.205 15.997 1.00 39.38 223 ILE B O 1
ATOM 3808 N N . ASP B 1 224 ? 28.530 35.840 16.036 1.00 40.10 224 ASP B N 1
ATOM 3809 C CA . ASP B 1 224 ? 28.162 36.215 17.386 1.00 44.23 224 ASP B CA 1
ATOM 3810 C C . ASP B 1 224 ? 27.977 35.022 18.314 1.00 49.54 224 ASP B C 1
ATOM 3811 O O . ASP B 1 224 ? 27.891 33.838 17.884 1.00 51.24 224 ASP B O 1
ATOM 3816 N N . SER B 1 225 ? 27.932 35.356 19.603 1.00 51.97 225 SER B N 1
ATOM 3817 C CA . SER B 1 225 ? 27.712 34.437 20.761 1.00 51.47 225 SER B CA 1
ATOM 3818 C C . SER B 1 225 ? 26.669 33.317 20.648 1.00 48.89 225 SER B C 1
ATOM 3819 O O . SER B 1 225 ? 27.012 32.191 20.742 1.00 46.84 225 SER B O 1
ATOM 3822 N N . SER B 1 226 ? 25.400 33.635 20.460 1.00 49.58 226 SER B N 1
ATOM 3823 C CA . SER B 1 226 ? 24.320 32.649 20.664 1.00 52.24 226 SER B CA 1
ATOM 3824 C C . SER B 1 226 ? 23.044 33.369 20.468 1.00 54.31 226 SER B C 1
ATOM 3825 O O . SER B 1 226 ? 23.054 34.592 20.510 1.00 53.96 226 SER B O 1
ATOM 3828 N N . MET B 1 227 ? 21.942 32.630 20.302 1.00 58.12 227 MET B N 1
ATOM 3829 C CA . MET B 1 227 ? 20.659 33.235 19.878 1.00 61.93 227 MET B CA 1
ATOM 3830 C C . MET B 1 227 ? 20.178 34.326 20.859 1.00 66.78 227 MET B C 1
ATOM 3831 O O . MET B 1 227 ? 19.687 34.030 21.943 1.00 67.59 227 MET B O 1
ATOM 3836 N N . GLU B 1 228 ? 20.387 35.585 20.448 1.00 71.01 228 GLU B N 1
ATOM 3837 C CA . GLU B 1 228 ? 20.150 36.837 21.214 1.00 74.00 228 GLU B CA 1
ATOM 3838 C C . GLU B 1 228 ? 21.218 37.904 20.858 1.00 74.27 228 GLU B C 1
ATOM 3839 O O . GLU B 1 228 ? 22.434 37.623 20.824 1.00 74.19 228 GLU B O 1
ATOM 3845 N N . GLU B 1 234 ? 24.352 43.021 19.890 1.00 72.42 234 GLU B N 1
ATOM 3846 C CA . GLU B 1 234 ? 23.133 43.078 20.704 1.00 71.81 234 GLU B CA 1
ATOM 3847 C C . GLU B 1 234 ? 21.905 42.636 19.895 1.00 71.31 234 GLU B C 1
ATOM 3848 O O . GLU B 1 234 ? 21.733 41.450 19.618 1.00 72.51 234 GLU B O 1
ATOM 3854 N N . GLU B 1 235 ? 21.043 43.581 19.559 1.00 70.69 235 GLU B N 1
ATOM 3855 C CA . GLU B 1 235 ? 19.985 43.420 18.558 1.00 70.15 235 GLU B CA 1
ATOM 3856 C C . GLU B 1 235 ? 20.034 44.746 17.765 1.00 69.94 235 GLU B C 1
ATOM 3857 O O . GLU B 1 235 ? 19.879 44.764 16.526 1.00 69.16 235 GLU B O 1
ATOM 3863 N N . GLY B 1 236 ? 20.254 45.838 18.524 1.00 68.70 236 GLY B N 1
ATOM 3864 C CA . GLY B 1 236 ? 20.527 47.189 18.031 1.00 65.86 236 GLY B CA 1
ATOM 3865 C C . GLY B 1 236 ? 21.341 47.156 16.762 1.00 63.23 236 GLY B C 1
ATOM 3866 O O . GLY B 1 236 ? 22.587 47.055 16.807 1.00 63.03 236 GLY B O 1
ATOM 3867 N N . ILE B 1 237 ? 20.606 47.294 15.653 1.00 59.06 237 ILE B N 1
ATOM 3868 C CA . ILE B 1 237 ? 21.021 47.005 14.266 1.00 56.15 237 ILE B CA 1
ATOM 3869 C C . ILE B 1 237 ? 22.432 46.424 13.886 1.00 53.52 237 ILE B C 1
ATOM 3870 O O . ILE B 1 237 ? 23.487 47.091 13.862 1.00 52.97 237 ILE B O 1
ATOM 3875 N N . PHE B 1 238 ? 22.358 45.127 13.637 1.00 50.48 238 PHE B N 1
ATOM 3876 C CA . PHE B 1 238 ? 23.242 44.373 12.817 1.00 46.00 238 PHE B CA 1
ATOM 3877 C C . PHE B 1 238 ?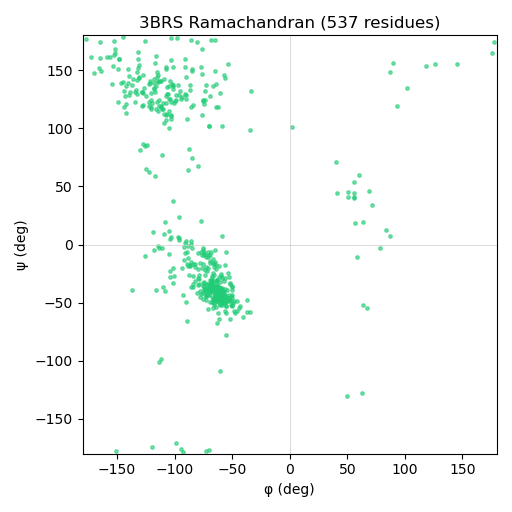 22.392 44.106 11.599 1.00 43.49 238 PHE B C 1
ATOM 3878 O O . PHE B 1 238 ? 21.167 44.063 11.727 1.00 47.09 238 PHE B O 1
ATOM 3886 N N . GLU B 1 239 ? 22.980 43.952 10.418 1.00 36.97 239 GLU B N 1
ATOM 3887 C CA . GLU B 1 239 ? 22.187 43.469 9.260 1.00 32.68 239 GLU B CA 1
ATOM 3888 C C . GLU B 1 239 ? 22.091 41.911 9.176 1.00 31.21 239 GLU B C 1
ATOM 3889 O O . GLU B 1 239 ? 21.067 41.346 8.769 1.00 33.43 239 GLU B O 1
ATOM 3895 N N . ALA B 1 240 ? 23.159 41.211 9.535 1.00 32.08 240 ALA B N 1
ATOM 3896 C CA . ALA B 1 240 ? 23.120 39.788 9.650 1.00 30.70 240 ALA B CA 1
ATOM 3897 C C . ALA B 1 240 ? 24.058 39.265 10.714 1.00 32.62 240 ALA B C 1
ATOM 3898 O O . ALA B 1 240 ? 25.040 39.922 11.080 1.00 32.29 240 ALA B O 1
ATOM 3900 N N . MET B 1 241 ? 23.781 38.042 11.174 1.00 31.24 241 MET B N 1
ATOM 3901 C CA . MET B 1 241 ? 24.653 37.424 12.121 1.00 33.03 241 MET B CA 1
ATOM 3902 C C . MET B 1 241 ? 24.609 35.903 12.091 1.00 26.73 241 MET B C 1
ATOM 3903 O O . MET B 1 241 ? 23.514 35.255 11.960 1.00 22.44 241 MET B O 1
ATOM 3908 N N . VAL B 1 242 ? 25.824 35.341 12.192 1.00 23.21 242 VAL B N 1
ATOM 3909 C CA . VAL B 1 242 ? 26.030 33.923 12.343 1.00 26.74 242 VAL B CA 1
ATOM 3910 C C . VAL B 1 242 ? 26.061 33.678 13.880 1.00 31.81 242 VAL B C 1
ATOM 3911 O O . VAL B 1 242 ? 26.701 34.392 14.647 1.00 31.23 242 VAL B O 1
ATOM 3915 N N . VAL B 1 243 ? 25.277 32.728 14.330 1.00 34.55 243 VAL B N 1
ATOM 3916 C CA . VAL B 1 243 ? 25.086 32.528 15.745 1.00 33.41 243 VAL B CA 1
ATOM 3917 C C . VAL B 1 243 ? 25.617 31.132 15.976 1.00 34.56 243 VAL B C 1
ATOM 3918 O O . VAL B 1 243 ? 25.323 30.202 15.184 1.00 32.77 243 VAL B O 1
ATOM 3922 N N . GLN B 1 244 ? 26.408 30.969 17.033 1.00 35.11 244 GLN B N 1
ATOM 3923 C CA . GLN B 1 244 ? 26.936 29.653 17.364 1.00 32.06 244 GLN B CA 1
ATOM 3924 C C . GLN B 1 244 ? 26.067 28.890 18.353 1.00 29.49 244 GLN B C 1
ATOM 3925 O O . GLN B 1 244 ? 25.037 29.378 18.779 1.00 27.04 244 GLN B O 1
ATOM 3931 N N . LYS B 1 245 ? 26.504 27.688 18.726 1.00 29.70 245 LYS B N 1
ATOM 3932 C CA . LYS B 1 245 ? 25.754 26.901 19.688 1.00 32.94 245 LYS B CA 1
ATOM 3933 C C . LYS B 1 245 ? 26.656 26.562 20.910 1.00 31.93 245 LYS B C 1
ATOM 3934 O O . LYS B 1 245 ? 26.955 25.400 21.155 1.00 32.60 245 LYS B O 1
ATOM 3940 N N . PRO B 1 246 ? 27.122 27.582 21.648 1.00 31.92 246 PRO B N 1
ATOM 3941 C CA . PRO B 1 246 ? 28.049 27.357 22.749 1.00 30.63 246 PRO B CA 1
ATOM 3942 C C . PRO B 1 246 ? 27.590 26.422 23.840 1.00 31.24 246 PRO B C 1
ATOM 3943 O O . PRO B 1 246 ? 28.416 25.682 24.394 1.00 31.88 246 PRO B O 1
ATOM 3947 N N . PHE B 1 247 ? 26.289 26.368 24.105 1.00 30.84 247 PHE B N 1
ATOM 3948 C CA . PHE B 1 247 ? 25.785 25.445 25.105 1.00 27.92 247 PHE B CA 1
ATOM 3949 C C . PHE B 1 247 ? 26.149 24.031 24.704 1.00 30.34 247 PHE B C 1
ATOM 3950 O O . PHE B 1 247 ? 26.548 23.244 25.569 1.00 33.47 247 PHE B O 1
ATOM 3958 N N . ASN B 1 248 ? 25.964 23.704 23.409 1.00 27.76 248 ASN B N 1
ATOM 3959 C CA . ASN B 1 248 ? 26.284 22.397 22.845 1.00 28.26 248 ASN B CA 1
ATOM 3960 C C . ASN B 1 248 ? 27.775 22.071 22.772 1.00 28.99 248 ASN B C 1
ATOM 3961 O O . ASN B 1 248 ? 28.138 20.914 22.881 1.00 30.88 248 ASN B O 1
ATOM 3966 N N . ILE B 1 249 ? 28.641 23.043 22.542 1.00 25.98 249 ILE B N 1
ATOM 3967 C CA . ILE B 1 249 ? 30.082 22.704 22.524 1.00 26.82 249 ILE B CA 1
ATOM 3968 C C . ILE B 1 249 ? 30.402 22.215 23.872 1.00 31.27 249 ILE B C 1
ATOM 3969 O O . ILE B 1 249 ? 31.150 21.242 23.997 1.00 34.87 249 ILE B O 1
ATOM 3974 N N . GLY B 1 250 ? 29.864 22.910 24.894 1.00 29.77 250 GLY B N 1
ATOM 3975 C CA . GLY B 1 250 ? 30.137 22.595 26.249 1.00 28.35 250 GLY B CA 1
ATOM 3976 C C . GLY B 1 250 ? 29.615 21.248 26.716 1.00 30.23 250 GLY B C 1
ATOM 3977 O O . GLY B 1 250 ? 30.319 20.476 27.294 1.00 31.88 250 GLY B O 1
ATOM 3978 N N . TYR B 1 251 ? 28.347 20.989 26.466 1.00 29.89 251 TYR B N 1
ATOM 3979 C CA . TYR B 1 251 ? 27.665 19.811 26.912 1.00 30.79 251 TYR B CA 1
ATOM 3980 C C . TYR B 1 251 ? 28.288 18.629 26.220 1.00 31.23 251 TYR B C 1
ATOM 3981 O O . TYR B 1 251 ? 28.554 17.617 26.856 1.00 31.68 251 TYR B O 1
ATOM 3990 N N . LEU B 1 252 ? 28.497 18.744 24.902 1.00 30.14 252 LEU B N 1
ATOM 3991 C CA . LEU B 1 252 ? 29.096 17.647 24.126 1.00 32.78 252 LEU B CA 1
ATOM 3992 C C . LEU B 1 252 ? 30.563 17.348 24.425 1.00 31.76 252 LEU B C 1
ATOM 3993 O O . LEU B 1 252 ? 30.983 16.211 24.268 1.00 31.82 252 LEU B O 1
ATOM 3998 N N . GLY B 1 253 ? 31.366 18.367 24.725 1.00 27.99 253 GLY B N 1
ATOM 3999 C CA . GLY B 1 253 ? 32.739 18.126 25.044 1.00 30.00 253 GLY B CA 1
ATOM 4000 C C . GLY B 1 253 ? 32.726 17.247 26.286 1.00 30.87 253 GLY B C 1
ATOM 4001 O O . GLY B 1 253 ? 33.483 16.284 26.384 1.00 35.39 253 GLY B O 1
ATOM 4002 N N . VAL B 1 254 ? 31.902 17.594 27.242 1.00 26.96 254 VAL B N 1
ATOM 4003 C CA . VAL B 1 254 ? 31.780 16.742 28.507 1.00 29.69 254 VAL B CA 1
ATOM 4004 C C . VAL B 1 254 ? 31.286 15.296 28.269 1.00 33.22 254 VAL B C 1
ATOM 4005 O O . VAL B 1 254 ? 32.028 14.313 28.466 1.00 33.84 254 VAL B O 1
ATOM 4009 N N . GLU B 1 255 ? 30.050 15.191 27.782 1.00 34.98 255 GLU B N 1
ATOM 4010 C CA . GLU B 1 255 ? 29.421 13.966 27.341 1.00 36.30 255 GLU B CA 1
ATOM 4011 C C . GLU B 1 255 ? 30.356 12.988 26.629 1.00 35.82 255 GLU B C 1
ATOM 4012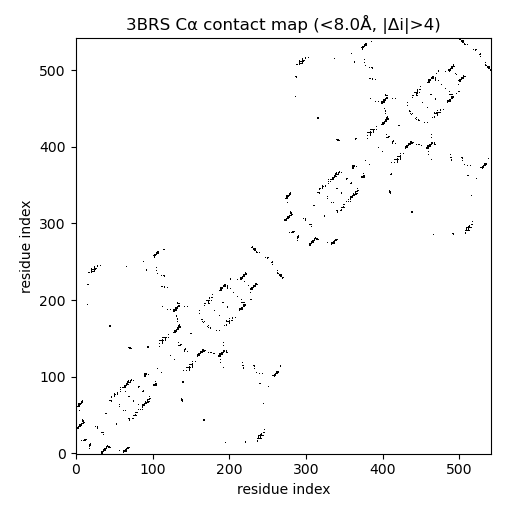 O O . GLU B 1 255 ? 30.500 11.865 27.077 1.00 36.66 255 GLU B O 1
ATOM 4018 N N . LYS B 1 256 ? 30.973 13.439 25.543 1.00 33.05 256 LYS B N 1
ATOM 4019 C CA . LYS B 1 256 ? 31.847 12.643 24.687 1.00 33.98 256 LYS B CA 1
ATOM 4020 C C . LYS B 1 256 ? 33.253 12.408 25.295 1.00 34.56 256 LYS B C 1
ATOM 4021 O O . LYS B 1 256 ? 33.930 11.476 24.899 1.00 36.83 256 LYS B O 1
ATOM 4027 N N . ALA B 1 257 ? 33.662 13.235 26.251 1.00 31.11 257 ALA B N 1
ATOM 4028 C CA . ALA B 1 257 ? 34.816 12.967 27.111 1.00 31.22 257 ALA B CA 1
ATOM 4029 C C . ALA B 1 257 ? 34.580 11.614 27.806 1.00 30.06 257 ALA B C 1
ATOM 4030 O O . ALA B 1 257 ? 35.531 10.862 28.167 1.00 26.56 257 ALA B O 1
ATOM 4032 N N . LEU B 1 258 ? 33.298 11.316 27.995 1.00 29.96 258 LEU B N 1
ATOM 4033 C CA . LEU B 1 258 ? 32.911 10.101 28.682 1.00 33.29 258 LEU B CA 1
ATOM 4034 C C . LEU B 1 258 ? 33.076 8.838 27.840 1.00 34.28 258 LEU B C 1
ATOM 4035 O O . LEU B 1 258 ? 33.632 7.839 28.297 1.00 33.71 258 LEU B O 1
ATOM 4040 N N . LYS B 1 259 ? 32.596 8.890 26.600 1.00 37.64 259 LYS B N 1
ATOM 4041 C CA . LYS B 1 259 ? 32.874 7.867 25.628 1.00 37.88 259 LYS B CA 1
ATOM 4042 C C . LYS B 1 259 ? 34.351 7.455 25.654 1.00 36.76 259 LYS B C 1
ATOM 4043 O O . LYS B 1 259 ? 34.670 6.268 25.900 1.00 37.57 259 LYS B O 1
ATOM 4049 N N . LEU B 1 260 ? 35.264 8.408 25.519 1.00 34.60 260 LEU B N 1
ATOM 4050 C CA . LEU B 1 260 ? 36.708 8.092 25.522 1.00 32.00 260 LEU B CA 1
ATOM 4051 C C . LEU B 1 260 ? 37.046 7.323 26.726 1.00 37.51 260 LEU B C 1
ATOM 4052 O O . LEU B 1 260 ? 37.750 6.344 26.627 1.00 42.09 260 LEU B O 1
ATOM 4057 N N . LEU B 1 261 ? 36.584 7.803 27.881 1.00 34.91 261 LEU B N 1
ATOM 4058 C CA . LEU B 1 261 ? 36.962 7.204 29.105 1.00 37.57 261 LEU B CA 1
ATOM 4059 C C . LEU B 1 261 ? 36.495 5.715 29.208 1.00 39.63 261 LEU B C 1
ATOM 4060 O O . LEU B 1 261 ? 37.289 4.825 29.556 1.00 39.31 261 LEU B O 1
ATOM 4065 N N . LYS B 1 262 ? 35.214 5.481 28.918 1.00 41.09 262 LYS B N 1
ATOM 4066 C CA . LYS B 1 262 ? 34.616 4.155 28.829 1.00 43.10 262 LYS B CA 1
ATOM 4067 C C . LYS B 1 262 ? 34.972 3.437 27.503 1.00 48.41 262 LYS B C 1
ATOM 4068 O O . LYS B 1 262 ? 34.257 2.523 27.046 1.00 50.27 262 LYS B O 1
ATOM 4074 N N . LYS B 1 263 ? 36.044 3.897 26.868 1.00 50.47 263 LYS B N 1
ATOM 4075 C CA . LYS B 1 263 ? 36.701 3.150 25.813 1.00 51.12 263 LYS B CA 1
ATOM 4076 C C . LYS B 1 263 ? 35.864 2.896 24.546 1.00 49.85 263 LYS B C 1
ATOM 4077 O O . LYS B 1 263 ? 36.186 2.009 23.731 1.00 52.07 263 LYS B O 1
ATOM 4083 N N . GLU B 1 264 ? 34.820 3.706 24.383 1.00 46.21 264 GLU B N 1
ATOM 4084 C CA . GLU B 1 264 ? 33.901 3.595 23.280 1.00 44.08 264 GLU B CA 1
ATOM 4085 C C . GLU B 1 264 ? 34.326 4.449 22.094 1.00 42.96 264 GLU B C 1
ATOM 4086 O O . GLU B 1 264 ? 35.155 5.375 22.236 1.00 46.63 264 GLU B O 1
ATOM 4092 N N . TYR B 1 265 ? 33.803 4.098 20.919 1.00 39.26 265 TYR B N 1
ATOM 4093 C CA . TYR B 1 265 ? 34.019 4.841 19.677 1.00 37.83 265 TYR B CA 1
ATOM 4094 C C . TYR B 1 265 ? 33.503 6.267 19.787 1.00 37.59 265 TYR B C 1
ATOM 4095 O O . TYR B 1 265 ? 32.366 6.488 20.179 1.00 39.94 265 TYR B O 1
ATOM 4104 N N . VAL B 1 266 ? 34.327 7.227 19.412 1.00 35.68 266 VAL B N 1
ATOM 4105 C CA . VAL B 1 266 ? 33.821 8.574 19.210 1.00 34.27 266 VAL B CA 1
ATOM 4106 C C . VAL B 1 266 ? 34.538 9.205 17.994 1.00 34.30 266 VAL B C 1
ATOM 4107 O O . VAL B 1 266 ? 35.754 9.106 17.870 1.00 31.25 266 VAL B O 1
ATOM 4111 N N . PRO B 1 267 ? 33.786 9.888 17.119 1.00 36.69 267 PRO B N 1
ATOM 4112 C CA . PRO B 1 267 ? 34.433 10.581 15.980 1.00 38.61 267 PRO B CA 1
ATOM 4113 C C . PRO B 1 267 ? 35.490 11.596 16.449 1.00 41.83 267 PRO B C 1
ATOM 4114 O O . PRO B 1 267 ? 35.310 12.214 17.504 1.00 45.53 267 PRO B O 1
ATOM 4118 N N . LYS B 1 268 ? 36.562 11.777 15.701 1.00 38.90 268 LYS B N 1
ATOM 4119 C CA . LYS B 1 268 ? 37.673 12.615 16.144 1.00 39.33 268 LYS B CA 1
ATOM 4120 C C . LYS B 1 268 ? 37.287 14.109 15.990 1.00 39.95 268 LYS B C 1
ATOM 4121 O O . LYS B 1 268 ? 37.936 15.006 16.538 1.00 39.53 268 LYS B O 1
ATOM 4127 N N . GLN B 1 269 ? 36.156 14.369 15.328 1.00 38.57 269 GLN B N 1
ATOM 4128 C CA . GLN B 1 269 ? 35.687 15.717 15.145 1.00 38.64 269 GLN B CA 1
ATOM 4129 C C . GLN B 1 269 ? 34.156 15.810 15.203 1.00 39.45 269 GLN B C 1
ATOM 4130 O O . GLN B 1 269 ? 33.435 14.978 14.577 1.00 37.59 269 GLN B O 1
ATOM 4136 N N . LEU B 1 270 ? 33.654 16.778 15.977 1.00 37.79 270 LEU B N 1
ATOM 4137 C CA . LEU B 1 270 ? 32.194 17.011 16.061 1.00 39.35 270 LEU B CA 1
ATOM 4138 C C . LEU B 1 270 ? 31.958 18.476 15.770 1.00 40.19 270 LEU B C 1
ATOM 4139 O O . LEU B 1 270 ? 32.782 19.328 16.089 1.00 39.52 270 LEU B O 1
ATOM 4144 N N . ASP B 1 271 ? 30.824 18.709 15.130 1.00 40.46 271 ASP B N 1
ATOM 4145 C CA . ASP B 1 271 ? 30.476 19.947 14.479 1.00 40.56 271 ASP B CA 1
ATOM 4146 C C . ASP B 1 271 ? 29.345 20.427 15.324 1.00 39.94 271 ASP B C 1
ATOM 4147 O O . ASP B 1 271 ? 28.335 19.746 15.403 1.00 40.03 271 ASP B O 1
ATOM 4152 N N . SER B 1 272 ? 29.509 21.593 15.937 1.00 35.61 272 SER B N 1
ATOM 4153 C CA . SER B 1 272 ? 28.562 22.077 16.915 1.00 36.02 272 SER B CA 1
ATOM 4154 C C . SER B 1 272 ? 27.374 22.739 16.257 1.00 35.93 272 SER B C 1
ATOM 4155 O O . SER B 1 272 ? 26.340 22.905 16.916 1.00 37.77 272 SER B O 1
ATOM 4158 N N . GLY B 1 273 ? 27.501 23.158 14.996 1.00 34.53 273 GLY B N 1
ATOM 4159 C CA . GLY B 1 273 ? 26.367 23.840 14.334 1.00 34.36 273 GLY B CA 1
ATOM 4160 C C . GLY B 1 273 ? 26.412 25.369 14.552 1.00 35.10 273 GLY B C 1
ATOM 4161 O O . GLY B 1 273 ? 27.074 25.900 15.497 1.00 36.12 273 GLY B O 1
ATOM 4162 N N . CYS B 1 274 ? 25.773 26.085 13.626 1.00 34.37 274 CYS B N 1
ATOM 4163 C CA . CYS B 1 274 ? 25.578 27.523 13.707 1.00 33.86 274 CYS B CA 1
ATOM 4164 C C . CYS B 1 274 ? 24.505 27.891 12.698 1.00 34.18 274 CYS B C 1
ATOM 4165 O O . CYS B 1 274 ? 24.221 27.077 11.810 1.00 35.58 274 CYS B O 1
ATOM 4168 N N . ALA B 1 275 ? 23.894 29.076 12.875 1.00 29.76 275 ALA B N 1
ATOM 4169 C CA . ALA B 1 275 ? 22.832 29.600 12.010 1.00 28.18 275 ALA B CA 1
ATOM 4170 C C . ALA B 1 275 ? 23.073 31.033 11.568 1.00 29.18 275 ALA B C 1
ATOM 4171 O O . ALA B 1 275 ? 23.603 31.816 12.308 1.00 32.47 275 ALA B O 1
ATOM 4173 N N . LEU B 1 276 ? 22.681 31.358 10.333 1.00 28.43 276 LEU B N 1
ATOM 4174 C CA . LEU B 1 276 ? 22.682 32.717 9.808 1.00 25.12 276 LEU B CA 1
ATOM 4175 C C . LEU B 1 276 ? 21.260 33.268 9.898 1.00 24.13 276 LEU B C 1
ATOM 4176 O O . LEU B 1 276 ? 20.314 32.672 9.314 1.00 22.53 276 LEU B O 1
ATOM 4181 N N . ILE B 1 277 ? 21.127 34.415 10.596 1.00 24.44 277 ILE B N 1
ATOM 4182 C CA . ILE B 1 277 ? 19.878 35.177 10.627 1.00 26.15 277 ILE B CA 1
ATOM 4183 C C . ILE B 1 277 ? 20.158 36.569 10.014 1.00 24.81 277 ILE B C 1
ATOM 4184 O O . ILE B 1 277 ? 21.214 37.157 10.231 1.00 23.23 277 ILE B O 1
ATOM 4189 N N . THR B 1 278 ? 19.188 37.074 9.273 1.00 22.92 278 THR B N 1
ATOM 4190 C CA . THR B 1 278 ? 19.329 38.246 8.425 1.00 26.30 278 THR B CA 1
ATOM 4191 C C . THR B 1 278 ? 18.133 39.140 8.762 1.00 28.40 278 THR B C 1
ATOM 4192 O O . THR B 1 278 ? 17.050 38.626 9.046 1.00 29.55 278 THR B O 1
ATOM 4196 N N . LYS B 1 279 ? 18.329 40.459 8.776 1.00 30.33 279 LYS B N 1
ATOM 4197 C CA . LYS B 1 279 ? 17.232 41.308 9.037 1.00 35.25 279 LYS B CA 1
ATOM 4198 C C . LYS B 1 279 ? 16.895 41.914 7.706 1.00 40.19 279 LYS B C 1
ATOM 4199 O O . LYS B 1 279 ? 17.808 42.441 7.057 1.00 39.70 279 LYS B O 1
ATOM 4205 N N . ASP B 1 280 ? 15.606 41.847 7.315 1.00 43.07 280 ASP B N 1
ATOM 4206 C CA . ASP B 1 280 ? 15.079 42.558 6.135 1.00 46.48 280 ASP B CA 1
ATOM 4207 C C . ASP B 1 280 ? 15.162 44.105 6.289 1.00 48.64 280 ASP B C 1
ATOM 4208 O O . ASP B 1 280 ? 14.151 44.819 6.428 1.00 48.77 280 ASP B O 1
#

CATH classification: 3.40.50.2300 (+1 more: 3.40.50.2300)

Secondary structure (DSSP, 8-state):
--EEEEE-S---SSSHHHHHHHHHHHHHHHHHT-EEEE---SSTT-HHHHHHHHHHHHHT--SEEEE--S-TTTTHHHHTTTGGGT-EEEEESS--SS---SEEEE--HHHHHHHHHHHHHHHTSSS-EEEEEES-TTSHHHHHHHHHHHHHHGGGGGGEEEEEE-TT-HHHHHHHHHHHHHH-TTEEEEEESSHHHHHHHHHHHHHTT-TTTSEEEEEES-S----S--EEEE--HHHHHHHHHHHHHHHHHT----SEEE---EEEE--/--EEEEE-S---SS-HHHHHHHHHHHHHHHHHT-EEEE---SSTT-HHHHHHHHHHHHHT--SEEEE--S-TTTTHHHHTTSGGGT-EEEEES---SS---SEEEE--HHHHHHHHHHHHHHHTSSS-EEEEEES-TTSHHHHHHHHHHHHHHGGGGGGEEEEEE-TT-HHHHHHHHHHHHHH-TTEEEEEESSHHHHHHHHHHHHHTT-TTT-EEEEEESS----TT-SEEEEE-HHHHHHHHHHHHHHHHTT----SEEE--EEEEE--

Organism: Lachnoclostridium phytofermentans (strain ATCC 700394 / DSM 18823 / ISDg) (NCBI:txid357809)

B-factor: mean 37.54, std 11.9, range [9.35, 100.86]

Foldseek 3Di:
DAFEEEEELACAVVALLNVLLVVLQVVLCVVVVHHYHYDHDHANQPQVVSLVVLQVVLVVPGQEYEYAHSFQACNCVRVVCQVVSNHAYEYFAFHHPDPDHQAYEHAQLLQQLLVLLQVVLVVQVVHFAEEEEFAHCGTRSRVSNVNSNLVNVVVNSVSHPYYHYQNLAQCSLQVVLLVVCVVCVRHQEYEYAEASNQNSNVVNCVVVVCLVRHAYEYEYRAPPADDSHFKYKYFQSSQSNNCSNVVSVCVVVVHDDDRYDHRDIDMDGHD/DFFEEEEELACAVVALQNVLLQVLLVVLCVVVVYHYHYDYDHALQPQVVSLVVLQVVLVVPGQEYEYAHSFQACNCVRVVCQVVSNHAYEYFAFYHPDPDHQAYEHAQLLCQLLVVLQVVLVVQVPHFAEEEEFAHCGTRSRVSNVNSNLVSVPVVSVSYPYYHYNNLALVSLQVVLLVCCVVDVRHQEYEYAEASNQNNNLVNCVVVVNLPRHAYEYEYRAPCVVNDHFKYKYFDSSQSNNVSNVVSVCVVVVHDDDRYHHRDIDMDGDD